Protein AF-A0A8H6C186-F1 (afdb_monomer)

Nearest PDB structures (foldseek):
  1jdh-assembly1_A  TM=2.034E-01  e=1.012E+00  Homo sapiens
  7l5e-assembly1_C  TM=2.587E-01  e=2.713E+00  Saccharomyces cerevisiae
  8h5b-assembly1_A  TM=1.990E-01  e=2.608E+00  Saccharomyces cerevisiae S288C
  4p3g-assembly1_B  TM=2.606E-01  e=5.972E+00  Thermochaetoides thermophila DSM 1495

Radius of gyration: 27.91 Å; Cα contacts (8 Å, |Δi|>4): 406; chains: 1; bounding box: 70×78×87 Å

Foldseek 3Di:
DDDDDDPPPPPPPPDPDDLVVLLVCLLVLLVCCVVVVCLVVSLVSCCVPQQDPVVDDLVSLQVVLVSVLVSLQVCLVSLAPNVLPVLVRLLVQLDDPDPPPDDSCPRRSLVSLLSSLVSSLVRYNLVSNLLSLLVVLLVQDQDPPPVDDSVSSLVSSLSSNVSSLVSNQSSLQADADLASLVSLLSNLVSLLSNLLRCLVVVRDLVSLLSSLVSLLCCLVVPDRHHHDPCLVVDDPVVSVVSVVVNVVSNLLSSLQSLLSSLCSSDVVHAQCLVVQLVQVVLVVDPDPRPDHDDGPLVSLVSSLVSCVVSVNPLLVLVVVLLVVLVVLCPPQDPPPPVDDPVNSVVSSLVSLLVCCVPPAPDHLPPPPDPDRDHHSSSSPSSSSSVCSVVVVPVDDSDDPVSVVSSCSNPPSNVD

Organism: Candida albicans (NCBI:txid5476)

Structure (mmCIF, N/CA/C/O backbone):
data_AF-A0A8H6C186-F1
#
_entry.id   AF-A0A8H6C186-F1
#
loop_
_atom_site.group_PDB
_atom_site.id
_atom_site.type_symbol
_atom_site.label_atom_id
_atom_site.label_alt_id
_atom_site.label_comp_id
_atom_site.label_asym_id
_atom_site.label_entity_id
_atom_site.label_seq_id
_atom_site.pdbx_PDB_ins_code
_atom_site.Cartn_x
_atom_site.Cartn_y
_atom_site.Cartn_z
_atom_site.occupancy
_atom_site.B_iso_or_equiv
_atom_site.auth_seq_id
_atom_site.auth_comp_id
_atom_site.auth_asym_id
_atom_site.auth_atom_id
_atom_site.pdbx_PDB_model_num
ATOM 1 N N . MET A 1 1 ? 6.858 54.029 49.342 1.00 35.03 1 MET A N 1
ATOM 2 C CA . MET A 1 1 ? 7.376 53.460 48.084 1.00 35.03 1 MET A CA 1
ATOM 3 C C . MET A 1 1 ? 7.464 51.967 48.342 1.00 35.03 1 MET A C 1
ATOM 5 O O . MET A 1 1 ? 8.274 51.593 49.176 1.00 35.03 1 MET A O 1
ATOM 9 N N . SER A 1 2 ? 6.395 51.205 48.079 1.00 34.31 2 SER A N 1
ATOM 10 C CA . SER A 1 2 ? 6.113 50.549 46.780 1.00 34.31 2 SER A CA 1
ATOM 11 C C . SER A 1 2 ? 7.320 49.681 46.385 1.00 34.31 2 SER A C 1
ATOM 13 O O . SER A 1 2 ? 8.415 50.213 46.281 1.00 34.31 2 SER A O 1
ATOM 15 N N . GLU A 1 3 ? 7.225 48.365 46.241 1.00 30.44 3 GLU A N 1
ATOM 16 C CA . GLU A 1 3 ? 6.209 47.613 45.503 1.00 30.44 3 GLU A CA 1
ATOM 17 C C . GLU A 1 3 ? 5.976 46.213 46.104 1.00 30.44 3 GLU A C 1
ATOM 19 O O . GLU A 1 3 ? 6.865 45.586 46.674 1.00 30.44 3 GLU A O 1
ATOM 24 N N . THR A 1 4 ? 4.725 45.783 45.985 1.00 37.69 4 THR A N 1
ATOM 25 C CA . THR A 1 4 ? 4.199 44.414 46.038 1.00 37.69 4 THR A CA 1
ATOM 26 C C . THR A 1 4 ? 4.901 43.481 45.057 1.00 37.69 4 THR A C 1
ATOM 28 O O . THR A 1 4 ? 5.047 43.856 43.900 1.00 37.69 4 THR A O 1
ATOM 31 N N . ASP A 1 5 ? 5.151 42.236 45.468 1.00 28.48 5 ASP A N 1
ATOM 32 C CA . ASP A 1 5 ? 5.057 41.095 44.555 1.00 28.48 5 ASP A CA 1
ATOM 33 C C . ASP A 1 5 ? 4.342 39.935 45.258 1.00 28.48 5 ASP A C 1
ATOM 35 O O . ASP A 1 5 ? 4.754 39.443 46.311 1.00 28.48 5 ASP A O 1
ATOM 39 N N . HIS A 1 6 ? 3.198 39.575 44.685 1.00 33.19 6 HIS A N 1
ATOM 40 C CA . HIS A 1 6 ? 2.341 38.470 45.080 1.00 33.19 6 HIS A CA 1
ATOM 41 C C . HIS A 1 6 ? 2.966 37.156 44.598 1.00 33.19 6 HIS A C 1
ATOM 43 O O . HIS A 1 6 ? 2.938 36.868 43.405 1.00 33.19 6 HIS A O 1
ATOM 49 N N . SER A 1 7 ? 3.471 36.320 45.508 1.00 31.86 7 SER A N 1
ATOM 50 C CA . SER A 1 7 ? 3.694 34.900 45.218 1.00 31.86 7 SER A CA 1
ATOM 51 C C . SER A 1 7 ? 2.464 34.099 45.651 1.00 31.86 7 SER A C 1
ATOM 53 O O . SER A 1 7 ? 2.470 33.414 46.672 1.00 31.86 7 SER A O 1
ATOM 55 N N . GLU A 1 8 ? 1.381 34.207 44.887 1.00 32.41 8 GLU A N 1
ATOM 56 C CA . GLU A 1 8 ? 0.332 33.187 44.895 1.00 32.41 8 GLU A CA 1
ATOM 57 C C . GLU A 1 8 ? 0.800 32.033 44.004 1.00 32.41 8 GLU A C 1
ATOM 59 O O . GLU A 1 8 ? 0.437 31.912 42.837 1.00 32.41 8 GLU A O 1
ATOM 64 N N . THR A 1 9 ? 1.666 31.179 44.547 1.00 34.59 9 THR A N 1
ATOM 65 C CA . THR A 1 9 ? 1.821 29.824 44.024 1.00 34.59 9 THR A CA 1
ATOM 66 C C . THR A 1 9 ? 0.537 29.079 44.354 1.00 34.59 9 THR A C 1
ATOM 68 O O . THR A 1 9 ? 0.340 28.655 45.492 1.00 34.59 9 THR A O 1
ATOM 71 N N . SER A 1 10 ? -0.360 28.963 43.374 1.00 32.97 10 SER A N 1
ATOM 72 C CA . SER A 1 10 ? -1.480 28.037 43.458 1.00 32.97 10 SER A CA 1
ATOM 73 C C . SER A 1 10 ? -0.907 26.630 43.614 1.00 32.97 10 SER A C 1
ATOM 75 O O . SER A 1 10 ? -0.393 26.047 42.658 1.00 32.97 10 SER A O 1
ATOM 77 N N . GLU A 1 11 ? -0.972 26.092 44.826 1.00 34.28 11 GLU A N 1
ATOM 78 C CA . GLU A 1 11 ? -0.878 24.661 45.085 1.00 34.28 11 GLU A CA 1
ATOM 79 C C . GLU A 1 11 ? -2.083 23.993 44.411 1.00 34.28 11 GLU A C 1
ATOM 81 O O . GLU A 1 11 ? -3.103 23.707 45.035 1.00 34.28 11 GLU A O 1
ATOM 86 N N . SER A 1 12 ? -2.001 23.782 43.095 1.00 38.88 12 SER A N 1
ATOM 87 C CA . SER A 1 12 ? -2.884 22.842 42.423 1.00 38.88 12 SER A CA 1
ATOM 88 C C . SER A 1 12 ? -2.539 21.469 42.983 1.00 38.88 12 SER A C 1
ATOM 90 O O . SER A 1 12 ? -1.474 20.921 42.697 1.00 38.88 12 SER A O 1
ATOM 92 N N . THR A 1 13 ? -3.414 20.950 43.835 1.00 39.84 13 THR A N 1
ATOM 93 C CA . THR A 1 13 ? -3.377 19.576 44.320 1.00 39.84 13 THR A CA 1
ATOM 94 C C . THR A 1 13 ? -3.328 18.659 43.099 1.00 39.84 13 THR A C 1
ATOM 96 O O . THR A 1 13 ? -4.321 18.514 42.392 1.00 39.84 13 THR A O 1
ATOM 99 N N . ILE A 1 14 ? -2.159 18.092 42.797 1.00 43.78 14 ILE A N 1
ATOM 100 C CA . ILE A 1 14 ? -2.051 17.018 41.811 1.00 43.78 14 ILE A CA 1
ATOM 101 C C . ILE A 1 14 ? -2.730 15.824 42.481 1.00 43.78 14 ILE A C 1
ATOM 103 O O . ILE A 1 14 ? -2.135 15.181 43.347 1.00 43.78 14 ILE A O 1
ATOM 107 N N . GLU A 1 15 ? -4.013 15.599 42.178 1.00 51.03 15 GLU A N 1
ATOM 108 C CA . GLU A 1 15 ? -4.693 14.372 42.591 1.00 51.03 15 GLU A CA 1
ATOM 109 C C . GLU A 1 15 ? -3.831 13.184 42.132 1.00 51.03 15 GLU A C 1
ATOM 111 O O . GLU A 1 15 ? -3.380 13.173 40.980 1.00 51.03 15 GLU A O 1
ATOM 116 N N . PRO A 1 16 ? -3.547 12.202 43.008 1.00 61.59 16 PRO A N 1
ATOM 117 C CA . PRO A 1 16 ? -2.814 11.016 42.600 1.00 61.59 16 PRO A CA 1
ATOM 118 C C . PRO A 1 16 ? -3.570 10.349 41.450 1.00 61.59 16 PRO A C 1
ATOM 120 O O . PRO A 1 16 ? -4.790 10.194 41.508 1.00 61.59 16 PRO A O 1
ATOM 123 N N . PHE A 1 17 ? -2.842 9.983 40.397 1.00 73.94 17 PHE A N 1
ATOM 124 C CA . PHE A 1 17 ? -3.401 9.253 39.269 1.00 73.94 17 PHE A CA 1
ATOM 125 C C . PHE A 1 17 ? -4.041 7.953 39.778 1.00 73.94 17 PHE A C 1
ATOM 127 O O . PHE A 1 17 ? -3.365 7.115 40.371 1.00 73.94 17 PHE A O 1
ATOM 134 N N . GLN A 1 18 ? -5.355 7.825 39.595 1.00 86.44 18 GLN A N 1
ATOM 135 C CA . GLN A 1 18 ? -6.142 6.665 40.009 1.00 86.44 18 GLN A CA 1
ATOM 136 C C . GLN A 1 18 ? -6.699 5.997 38.760 1.00 86.44 18 GLN A C 1
ATOM 138 O O . GLN A 1 18 ? -7.622 6.522 38.133 1.00 86.44 18 GLN A O 1
ATOM 143 N N . PHE A 1 19 ? -6.123 4.854 38.398 1.00 89.94 19 PHE A N 1
ATOM 144 C CA . PHE A 1 19 ? -6.499 4.113 37.200 1.00 89.94 19 PHE A CA 1
ATOM 145 C C . PHE A 1 19 ? -7.985 3.719 37.211 1.00 89.94 19 PHE A C 1
ATOM 147 O O . PHE A 1 19 ? -8.672 3.847 36.201 1.00 89.94 19 PHE A O 1
ATOM 154 N N . GLU A 1 20 ? -8.529 3.352 38.371 1.00 90.75 20 GLU A N 1
ATOM 155 C CA . GLU A 1 20 ? -9.945 3.009 38.525 1.00 90.75 20 GLU A CA 1
ATOM 156 C C . GLU A 1 20 ? -10.866 4.187 38.175 1.00 90.75 20 GLU A C 1
ATOM 158 O O . GLU A 1 20 ? -11.872 4.004 37.493 1.00 90.75 20 GLU A O 1
ATOM 163 N N . LYS A 1 21 ? -10.481 5.414 38.551 1.00 91.25 21 LYS A N 1
ATOM 164 C CA . LYS A 1 21 ? -11.243 6.633 38.239 1.00 91.25 21 LYS A CA 1
ATOM 165 C C . LYS A 1 21 ? -11.255 6.919 36.735 1.00 91.25 21 LYS A C 1
ATOM 167 O O . LYS A 1 21 ? -12.247 7.425 36.221 1.00 91.25 21 LYS A O 1
ATOM 172 N N . VAL A 1 22 ? -10.179 6.580 36.014 1.00 92.88 22 VAL A N 1
ATOM 173 C CA . VAL A 1 22 ? -10.144 6.675 34.542 1.00 92.88 22 VAL A CA 1
ATOM 174 C C . VAL A 1 22 ? -11.210 5.768 33.931 1.00 92.88 22 VAL A C 1
ATOM 176 O O . VAL A 1 22 ? -11.979 6.208 33.081 1.00 92.88 22 VAL A O 1
ATOM 179 N N . MET A 1 23 ? -11.289 4.525 34.402 1.00 93.06 23 MET A N 1
ATOM 180 C CA . MET A 1 23 ? -12.236 3.525 33.902 1.00 93.06 23 MET A CA 1
ATOM 181 C C . MET A 1 23 ? -13.684 3.938 34.183 1.00 93.06 23 MET A C 1
ATOM 183 O O . MET A 1 23 ? -14.500 3.976 33.265 1.00 93.06 23 MET A O 1
ATOM 187 N N . GLU A 1 24 ? -13.979 4.353 35.418 1.00 93.50 24 GLU A N 1
ATOM 188 C CA . GLU A 1 24 ? -15.303 4.860 35.805 1.00 93.50 24 GLU A CA 1
ATOM 189 C C . GLU A 1 24 ? -15.723 6.078 34.968 1.00 93.50 24 GLU A C 1
ATOM 191 O O . GLU A 1 24 ? -16.861 6.153 34.497 1.00 93.50 24 GLU A O 1
ATOM 196 N N . ASN A 1 25 ? -14.802 7.016 34.726 1.00 94.50 25 ASN A N 1
ATOM 197 C CA . ASN A 1 25 ? -15.078 8.197 33.912 1.00 94.50 25 ASN A CA 1
ATOM 198 C C . ASN A 1 25 ? -15.354 7.838 32.446 1.00 94.50 25 ASN A C 1
ATOM 200 O O . ASN A 1 25 ? -16.234 8.440 31.832 1.00 94.50 25 ASN A O 1
ATOM 204 N N . LEU A 1 26 ? -14.632 6.867 31.876 1.00 94.94 26 LEU A N 1
ATOM 205 C CA . LEU A 1 26 ? -14.866 6.401 30.507 1.00 94.94 26 LEU A CA 1
ATOM 206 C C . LEU A 1 26 ? -16.218 5.693 30.363 1.00 94.94 26 LEU A C 1
ATOM 208 O O . LEU A 1 26 ? -16.873 5.850 29.331 1.00 94.94 26 LEU A O 1
ATOM 212 N N . GLU A 1 27 ? -16.655 4.948 31.377 1.00 94.75 27 GLU A N 1
ATOM 213 C CA . GLU A 1 27 ? -17.959 4.284 31.375 1.00 94.75 27 GLU A CA 1
ATOM 214 C C . GLU A 1 27 ? -19.107 5.286 31.559 1.00 94.75 27 GLU A C 1
ATOM 216 O O . GLU A 1 27 ? -20.047 5.305 30.760 1.00 94.75 27 GLU A O 1
ATOM 221 N N . SER A 1 28 ? -19.004 6.180 32.550 1.00 94.00 28 SER A N 1
ATOM 222 C CA . SER A 1 28 ? -19.990 7.247 32.771 1.00 94.00 28 SER A CA 1
ATOM 223 C C . SER A 1 28 ? -20.084 8.167 31.555 1.00 94.00 28 SER A C 1
ATOM 225 O O . SER A 1 28 ? -21.179 8.444 31.071 1.00 94.00 28 SER A O 1
ATOM 227 N N . GLY A 1 29 ? -18.941 8.578 31.000 1.00 93.81 29 GLY A N 1
ATOM 228 C CA . GLY A 1 29 ? -18.887 9.428 29.814 1.00 93.81 29 GLY A CA 1
ATOM 229 C C . GLY A 1 29 ? -19.544 8.783 28.592 1.00 93.81 29 GLY A C 1
ATOM 230 O O . GLY A 1 29 ? -20.227 9.470 27.834 1.00 93.81 29 GLY A O 1
ATOM 231 N N . ALA A 1 30 ? -19.407 7.463 28.417 1.00 93.88 30 ALA A N 1
ATOM 232 C CA . ALA A 1 30 ? -20.072 6.738 27.335 1.00 93.88 30 ALA A CA 1
ATOM 233 C C . ALA A 1 30 ? -21.600 6.757 27.496 1.00 93.88 30 ALA A C 1
ATOM 235 O O . ALA A 1 30 ? -22.332 6.982 26.526 1.00 93.88 30 ALA A O 1
ATOM 236 N N . GLN A 1 31 ? -22.089 6.539 28.721 1.00 94.44 31 GLN A N 1
ATOM 237 C CA . GLN A 1 31 ? -23.519 6.591 29.033 1.00 94.44 31 GLN A CA 1
ATOM 238 C C . GLN A 1 31 ? -24.084 8.001 28.833 1.00 94.44 31 GLN A C 1
ATOM 240 O O . GLN A 1 31 ? -25.132 8.158 28.199 1.00 94.44 31 GLN A O 1
ATOM 245 N N . ASP A 1 32 ? -23.371 9.021 29.306 1.00 93.88 32 ASP A N 1
ATOM 246 C CA . ASP A 1 32 ? -23.758 10.423 29.161 1.00 93.88 32 ASP A CA 1
ATOM 247 C C . ASP A 1 32 ? -23.792 10.843 27.690 1.00 93.88 32 ASP A C 1
ATOM 249 O O . ASP A 1 32 ? -24.748 11.493 27.260 1.00 93.88 32 ASP A O 1
ATOM 253 N N . ALA A 1 33 ? -22.818 10.418 26.881 1.00 94.31 33 ALA A N 1
ATOM 254 C CA . ALA A 1 33 ? -22.790 10.685 25.443 1.00 94.31 33 ALA A CA 1
ATOM 255 C C . ALA A 1 33 ? -23.984 10.058 24.714 1.00 94.31 33 ALA A C 1
ATOM 257 O O . ALA A 1 33 ? -24.593 10.693 23.857 1.00 94.31 33 ALA A O 1
ATOM 258 N N . LEU A 1 34 ? -24.381 8.834 25.077 1.00 93.69 34 LEU A N 1
ATOM 259 C CA . LEU A 1 34 ? -25.559 8.182 24.497 1.00 93.69 34 LEU A CA 1
ATOM 260 C C . LEU A 1 34 ? -26.869 8.889 24.872 1.00 93.69 34 LEU A C 1
ATOM 262 O O . LEU A 1 34 ? -27.767 8.998 24.034 1.00 93.69 34 LEU A O 1
ATOM 266 N N . GLN A 1 35 ? -26.984 9.380 26.109 1.00 94.12 35 GLN A N 1
ATOM 267 C CA . GLN A 1 35 ? -28.177 10.085 26.585 1.00 94.12 35 GLN A CA 1
ATOM 268 C C . GLN A 1 35 ? -28.287 11.499 26.002 1.00 94.12 35 GLN A C 1
ATOM 270 O O . GLN A 1 35 ? -29.354 11.904 25.537 1.00 94.12 35 GLN A O 1
ATOM 275 N N . SER A 1 36 ? -27.182 12.244 26.014 1.00 93.69 36 SER A N 1
ATOM 276 C CA . SER A 1 36 ? -27.113 13.640 25.568 1.00 93.69 36 SER A CA 1
ATOM 277 C C . SER A 1 36 ? -26.934 13.791 24.055 1.00 93.69 36 SER A C 1
ATOM 279 O O . SER A 1 36 ? -27.248 14.849 23.510 1.00 93.69 36 SER A O 1
ATOM 281 N N . LYS A 1 37 ? -26.463 12.735 23.374 1.00 92.81 37 LYS A N 1
ATOM 282 C CA . LYS A 1 37 ? -25.950 12.749 21.992 1.00 92.81 37 LYS A CA 1
ATOM 283 C C . LYS A 1 37 ? -24.744 13.671 21.789 1.00 92.81 37 LYS A C 1
ATOM 285 O O . LYS A 1 37 ? -24.452 14.050 20.656 1.00 92.81 37 LYS A O 1
ATOM 290 N N . ASP A 1 38 ? -24.044 14.026 22.864 1.00 93.06 38 ASP A N 1
ATOM 291 C CA . ASP A 1 38 ? -22.790 14.770 22.803 1.00 93.06 38 ASP A CA 1
ATOM 292 C C . ASP A 1 38 ? -21.601 13.809 22.682 1.00 93.06 38 ASP A C 1
ATOM 294 O O . ASP A 1 38 ? -20.905 13.482 23.644 1.00 93.06 38 ASP A O 1
ATOM 298 N N . PHE A 1 39 ? -21.394 13.317 21.464 1.00 94.56 39 PHE A N 1
ATOM 299 C CA . PHE A 1 39 ? -20.303 12.393 21.157 1.00 94.56 39 PHE A CA 1
ATOM 300 C C . PHE A 1 39 ? -18.929 13.077 21.141 1.00 94.56 39 PHE A C 1
ATOM 302 O O . PHE A 1 39 ? -17.923 12.423 21.397 1.00 94.56 39 PHE A O 1
ATOM 309 N N . LEU A 1 40 ? -18.882 14.392 20.895 1.00 93.12 40 LEU A N 1
ATOM 310 C CA . LEU A 1 40 ? -17.635 15.155 20.819 1.00 93.12 40 LEU A CA 1
ATOM 311 C C . LEU A 1 40 ? -16.967 15.284 22.192 1.00 93.12 40 LEU A C 1
ATOM 313 O O . LEU A 1 40 ? -15.754 15.096 22.312 1.00 93.12 40 LEU A O 1
ATOM 317 N N . SER A 1 41 ? -17.757 15.561 23.231 1.00 93.31 41 SER A N 1
ATOM 318 C CA . SER A 1 41 ? -17.253 15.592 24.607 1.00 93.31 41 SER A CA 1
ATOM 319 C C . SER A 1 41 ? -16.648 14.249 25.018 1.00 93.31 41 SER A C 1
ATOM 321 O O . SER A 1 41 ? -15.613 14.218 25.684 1.00 93.31 41 SER A O 1
ATOM 323 N N . TYR A 1 42 ? -17.229 13.133 24.565 1.00 95.25 42 TYR A N 1
ATOM 324 C CA . TYR A 1 42 ? -16.676 11.809 24.840 1.00 95.25 42 TYR A CA 1
ATOM 325 C C . TYR A 1 42 ? -15.410 11.496 24.035 1.00 95.25 42 TYR A C 1
ATOM 327 O O . TYR A 1 42 ? -14.459 10.970 24.607 1.00 95.25 42 TYR A O 1
ATOM 335 N N . SER A 1 43 ? -15.334 11.880 22.755 1.00 93.56 43 SER A N 1
ATOM 336 C CA . SER A 1 43 ? -14.072 11.815 21.996 1.00 93.56 43 SER A CA 1
ATOM 337 C C . SER A 1 43 ? -12.957 12.609 22.682 1.00 93.56 43 SER A C 1
ATOM 339 O O . SER A 1 43 ? -11.852 12.107 22.844 1.00 93.56 43 SER A O 1
ATOM 341 N N . THR A 1 44 ? -13.273 13.795 23.207 1.00 94.06 44 THR A N 1
ATOM 342 C CA . THR A 1 44 ? -12.296 14.625 23.934 1.00 94.06 44 THR A CA 1
ATOM 343 C C . THR A 1 44 ? -11.840 13.947 25.232 1.00 94.06 44 THR A C 1
ATOM 345 O O . THR A 1 44 ? -10.670 14.015 25.605 1.00 94.06 44 THR A O 1
ATOM 348 N N . LEU A 1 45 ? -12.749 13.259 25.932 1.00 94.50 45 LEU A N 1
ATOM 349 C CA . LEU A 1 45 ? -12.416 12.461 27.115 1.00 94.50 45 LEU A CA 1
ATOM 350 C C . LEU A 1 45 ? -11.465 11.305 26.770 1.00 94.50 45 LEU A C 1
ATOM 352 O O . LEU A 1 45 ? -10.510 11.048 27.505 1.00 94.50 45 LEU A O 1
ATOM 356 N N . LEU A 1 46 ? -11.714 10.628 25.645 1.00 95.00 46 LEU A N 1
ATOM 357 C CA . LEU A 1 46 ? -10.848 9.574 25.122 1.00 95.00 46 LEU A CA 1
ATOM 358 C C . LEU A 1 46 ? -9.463 10.118 24.772 1.00 95.00 46 LEU A C 1
ATOM 360 O O . LEU A 1 46 ? -8.480 9.505 25.173 1.00 95.00 46 LEU A O 1
ATOM 364 N N . ASP A 1 47 ? -9.362 11.280 24.128 1.00 93.94 47 ASP A N 1
ATOM 365 C CA . ASP A 1 47 ? -8.071 11.925 23.857 1.00 93.94 47 ASP A CA 1
ATOM 366 C C . ASP A 1 47 ? -7.289 12.186 25.151 1.00 93.94 47 ASP A C 1
ATOM 368 O O . ASP A 1 47 ? -6.112 11.843 25.257 1.00 93.94 47 ASP A O 1
ATOM 372 N N . ILE A 1 48 ? -7.943 12.744 26.175 1.00 93.19 48 ILE A N 1
ATOM 373 C CA . ILE A 1 48 ? -7.298 13.070 27.458 1.00 93.19 48 ILE A CA 1
ATOM 374 C C . ILE A 1 48 ? -6.690 11.823 28.110 1.00 93.19 48 ILE A C 1
ATOM 376 O O . ILE A 1 48 ? -5.564 11.879 28.621 1.00 93.19 48 ILE A O 1
ATOM 380 N N . TYR A 1 49 ? -7.423 10.708 28.104 1.00 94.12 49 TYR A N 1
ATOM 381 C CA . TYR A 1 49 ? -6.984 9.485 28.769 1.00 94.12 49 TYR A CA 1
ATOM 382 C C . TYR A 1 49 ? -6.098 8.594 27.901 1.00 94.12 49 TYR A C 1
ATOM 384 O O . TYR A 1 49 ? -5.233 7.916 28.451 1.00 94.12 49 TYR A O 1
ATOM 392 N N . LEU A 1 50 ? -6.256 8.599 26.576 1.00 94.56 50 LEU A N 1
ATOM 393 C CA . LEU A 1 50 ? -5.573 7.649 25.696 1.00 94.56 50 LEU A CA 1
ATOM 394 C C . LEU A 1 50 ? -4.334 8.202 25.004 1.00 94.56 50 LEU A C 1
ATOM 396 O O . LEU A 1 50 ? -3.486 7.404 24.623 1.00 94.56 50 LEU A O 1
ATOM 400 N N . ASN A 1 51 ? -4.178 9.519 24.882 1.00 93.00 51 ASN A N 1
ATOM 401 C CA . ASN A 1 51 ? -3.106 10.111 24.074 1.00 93.00 51 ASN A CA 1
ATOM 402 C C . ASN A 1 51 ? -1.673 9.822 24.578 1.00 93.00 51 ASN A C 1
ATOM 404 O O . ASN A 1 51 ? -0.720 9.978 23.824 1.00 93.00 51 ASN A O 1
ATOM 408 N N . ASP A 1 52 ? -1.492 9.394 25.832 1.00 91.56 52 ASP A N 1
ATOM 409 C CA . ASP A 1 52 ? -0.167 9.068 26.375 1.00 91.56 52 ASP A CA 1
ATOM 410 C C . ASP A 1 52 ? -0.135 7.671 27.021 1.00 91.56 52 ASP A C 1
ATOM 412 O O . ASP A 1 52 ? -0.471 7.527 28.203 1.00 91.56 52 ASP A O 1
ATOM 416 N N . PRO A 1 53 ? 0.303 6.638 26.274 1.00 91.62 53 PRO A N 1
ATOM 417 C CA . PRO A 1 53 ? 0.432 5.280 26.793 1.00 91.62 53 PRO A CA 1
ATOM 418 C C . PRO A 1 53 ? 1.472 5.128 27.910 1.00 91.62 53 PRO A C 1
ATOM 420 O O . PRO A 1 53 ? 1.425 4.139 28.637 1.00 91.62 53 PRO A O 1
ATOM 423 N N . THR A 1 54 ? 2.429 6.054 28.055 1.00 89.81 54 THR A N 1
ATOM 424 C CA . THR A 1 54 ? 3.532 5.921 29.029 1.00 89.81 54 THR A CA 1
ATOM 425 C C . THR A 1 54 ? 3.072 6.099 30.477 1.00 89.81 54 THR A C 1
ATOM 427 O O . THR A 1 54 ? 3.765 5.681 31.402 1.00 89.81 54 THR A O 1
ATOM 430 N N . LYS A 1 55 ? 1.867 6.650 30.675 1.00 90.50 55 LYS A N 1
ATOM 431 C CA . LYS A 1 55 ? 1.214 6.804 31.985 1.00 90.50 55 LYS A CA 1
ATOM 432 C C . LYS A 1 55 ? 0.746 5.487 32.604 1.00 90.50 55 LYS A C 1
ATOM 434 O O . LYS A 1 55 ? 0.436 5.470 33.790 1.00 90.50 55 LYS A O 1
ATOM 439 N N . TYR A 1 56 ? 0.669 4.422 31.810 1.00 90.94 56 TYR A N 1
ATOM 440 C CA . TYR A 1 56 ? 0.076 3.148 32.200 1.00 90.94 56 TYR A CA 1
ATOM 441 C C . TYR A 1 56 ? 1.124 2.032 32.181 1.00 90.94 56 TYR A C 1
ATOM 443 O O . TYR A 1 56 ? 1.915 1.913 31.240 1.00 90.94 56 TYR A O 1
ATOM 451 N N . SER A 1 57 ? 1.088 1.163 33.189 1.00 91.12 57 SER A N 1
ATOM 452 C CA . SER A 1 57 ? 1.754 -0.143 33.158 1.00 91.12 57 SER A CA 1
ATOM 453 C C . SER A 1 57 ? 1.153 -1.047 32.077 1.00 91.12 57 SER A C 1
ATOM 455 O O . SER A 1 57 ? 0.059 -0.800 31.567 1.00 91.12 57 SER A O 1
ATOM 457 N N . ASN A 1 58 ? 1.845 -2.125 31.710 1.00 89.25 58 ASN A N 1
ATOM 458 C CA . ASN A 1 58 ? 1.341 -3.053 30.695 1.00 89.25 58 ASN A CA 1
ATOM 459 C C . ASN A 1 58 ? 0.032 -3.732 31.119 1.00 89.25 58 ASN A C 1
ATOM 461 O O . ASN A 1 58 ? -0.860 -3.923 30.291 1.00 89.25 58 ASN A O 1
ATOM 465 N N . GLU A 1 59 ? -0.110 -4.053 32.405 1.00 90.69 59 GLU A N 1
ATOM 466 C CA . GLU A 1 59 ? -1.342 -4.595 32.968 1.00 90.69 59 GLU A CA 1
ATOM 467 C C . GLU A 1 59 ? -2.494 -3.585 32.881 1.00 90.69 59 GLU A C 1
ATOM 469 O O . GLU A 1 59 ? -3.601 -3.950 32.479 1.00 90.69 59 GLU A O 1
ATOM 474 N N . GLU A 1 60 ? -2.239 -2.314 33.203 1.00 93.00 60 GLU A N 1
ATOM 475 C CA . GLU A 1 60 ? -3.229 -1.237 33.083 1.00 93.00 60 GLU A CA 1
ATOM 476 C C . GLU A 1 60 ? -3.612 -0.986 31.620 1.00 93.00 60 GLU A C 1
ATOM 478 O O . GLU A 1 60 ? -4.796 -0.852 31.320 1.00 93.00 60 GLU A O 1
ATOM 483 N N . LYS A 1 61 ? -2.654 -1.011 30.681 1.00 93.25 61 LYS A N 1
ATOM 484 C CA . LYS A 1 61 ? -2.935 -0.911 29.236 1.00 93.25 61 LYS A CA 1
ATOM 485 C C . LYS A 1 61 ? -3.879 -2.019 28.774 1.00 93.25 61 LYS A C 1
ATOM 487 O O . LYS A 1 61 ? -4.852 -1.748 28.073 1.00 93.25 61 LYS A O 1
ATOM 492 N N . GLU A 1 62 ? -3.629 -3.264 29.180 1.00 92.75 62 GLU A N 1
ATOM 493 C CA . GLU A 1 62 ? -4.498 -4.401 28.849 1.00 92.75 62 GLU A CA 1
ATOM 494 C C . GLU A 1 62 ? -5.916 -4.240 29.410 1.00 92.75 62 GLU A C 1
ATOM 496 O O . GLU A 1 62 ? -6.901 -4.507 28.711 1.00 92.75 62 GLU A O 1
ATOM 501 N N . GLN A 1 63 ? -6.038 -3.776 30.656 1.00 94.50 63 GLN A N 1
ATOM 502 C CA . GLN A 1 63 ? -7.336 -3.524 31.284 1.00 94.50 63 GLN A CA 1
ATOM 503 C C . GLN A 1 63 ? -8.082 -2.374 30.599 1.00 94.50 63 GLN A C 1
ATOM 505 O O . GLN A 1 63 ? -9.256 -2.532 30.261 1.00 94.50 63 GLN A O 1
ATOM 510 N N . LEU A 1 64 ? -7.392 -1.265 30.324 1.00 95.75 64 LEU A N 1
ATOM 511 C CA . LEU A 1 64 ? -7.936 -0.078 29.667 1.00 95.75 64 LEU A CA 1
ATOM 512 C C . LEU A 1 64 ? -8.462 -0.409 28.269 1.00 95.75 64 LEU A C 1
ATOM 514 O O . LEU A 1 64 ? -9.629 -0.166 27.960 1.00 95.75 64 LEU A O 1
ATOM 518 N N . LEU A 1 65 ? -7.633 -1.048 27.439 1.00 96.62 65 LEU A N 1
ATOM 519 C CA . LEU A 1 65 ? -8.020 -1.479 26.095 1.00 96.62 65 LEU A CA 1
ATOM 520 C C . LEU A 1 65 ? -9.135 -2.533 26.141 1.00 96.62 65 LEU A C 1
ATOM 522 O O . LEU A 1 65 ? -10.040 -2.527 25.307 1.00 96.62 65 LEU A O 1
ATOM 526 N N . GLY A 1 66 ? -9.103 -3.432 27.128 1.00 96.19 66 GLY A N 1
ATOM 527 C CA . GLY A 1 66 ? -10.173 -4.394 27.368 1.00 96.19 66 GLY A CA 1
ATOM 528 C C . GLY A 1 66 ? -11.516 -3.728 27.669 1.00 96.19 66 GLY A C 1
ATOM 529 O O . GLY A 1 66 ? -12.538 -4.167 27.148 1.00 96.19 66 GLY A O 1
ATOM 530 N N . HIS A 1 67 ? -11.518 -2.662 28.462 1.00 95.69 67 HIS A N 1
ATOM 531 C CA . HIS A 1 67 ? -12.730 -1.945 28.839 1.00 95.69 67 HIS A CA 1
ATOM 532 C C . HIS A 1 67 ? -13.273 -1.075 27.705 1.00 95.69 67 HIS A C 1
ATOM 534 O O . HIS A 1 67 ? -14.468 -1.125 27.425 1.00 95.69 67 HIS A O 1
ATOM 540 N N . ILE A 1 68 ? -12.399 -0.397 26.956 1.00 96.81 68 ILE A N 1
ATOM 541 C CA . ILE A 1 68 ? -12.777 0.303 25.718 1.00 96.81 68 ILE A CA 1
ATOM 542 C C . ILE A 1 68 ? -13.422 -0.666 24.727 1.00 96.81 68 ILE A C 1
ATOM 544 O O . ILE A 1 68 ? -14.469 -0.368 24.151 1.00 96.81 68 ILE A O 1
ATOM 548 N N . LEU A 1 69 ? -12.836 -1.854 24.546 1.00 97.25 69 LEU A N 1
ATOM 549 C CA . LEU A 1 69 ? -13.412 -2.882 23.684 1.00 97.25 69 LEU A CA 1
ATOM 550 C C . LEU A 1 69 ? -14.829 -3.265 24.127 1.00 97.25 69 LEU A C 1
ATOM 552 O O . LEU A 1 69 ? -15.704 -3.392 23.269 1.00 97.25 69 LEU A O 1
ATOM 556 N N . THR A 1 70 ? -15.066 -3.433 25.429 1.00 97.25 70 THR A N 1
ATOM 557 C CA . THR A 1 70 ? -16.399 -3.729 25.977 1.00 97.25 70 THR A CA 1
ATOM 558 C C . THR A 1 70 ? -17.379 -2.594 25.686 1.00 97.25 70 THR A C 1
ATOM 560 O O . THR A 1 70 ? -18.405 -2.845 25.052 1.00 97.25 70 THR A O 1
ATOM 563 N N . ILE A 1 71 ? -17.027 -1.348 26.032 1.00 96.31 71 ILE A N 1
ATOM 564 C CA . ILE A 1 71 ? -17.865 -0.159 25.800 1.00 96.31 71 ILE A CA 1
ATOM 565 C C . ILE A 1 71 ? -18.290 -0.075 24.329 1.00 96.31 71 ILE A C 1
ATOM 567 O O . ILE A 1 71 ? -19.474 0.085 24.027 1.00 96.31 71 ILE A O 1
ATOM 571 N N . LEU A 1 72 ? -17.339 -0.225 23.403 1.00 96.44 72 LEU A N 1
ATOM 572 C CA . LEU A 1 72 ? -17.612 -0.153 21.967 1.00 96.44 72 LEU A CA 1
ATOM 573 C C . LEU A 1 72 ? -18.409 -1.364 21.462 1.00 96.44 72 LEU A C 1
ATOM 575 O O . LEU A 1 72 ? -19.215 -1.248 20.544 1.00 96.44 72 LEU A O 1
ATOM 579 N N . SER A 1 73 ? -18.186 -2.558 22.007 1.00 95.50 73 SER A N 1
ATOM 580 C CA . SER A 1 73 ? -18.895 -3.759 21.540 1.00 95.50 73 SER A CA 1
ATOM 581 C C . SER A 1 73 ? -20.371 -3.742 21.942 1.00 95.50 73 SER A C 1
ATOM 583 O O . SER A 1 73 ? -21.224 -4.221 21.192 1.00 95.50 73 SER A O 1
ATOM 585 N N . GLU A 1 74 ? -20.679 -3.171 23.106 1.00 96.12 74 GLU A N 1
ATOM 586 C CA . GLU A 1 74 ? -22.043 -3.062 23.627 1.00 96.12 74 GLU A CA 1
ATOM 587 C C . GLU A 1 74 ? -22.817 -1.894 22.996 1.00 96.12 74 GLU A C 1
ATOM 589 O O . GLU A 1 74 ? -24.027 -1.995 22.781 1.00 96.12 74 GLU A O 1
ATOM 594 N N . ASN A 1 75 ? -22.126 -0.815 22.611 1.00 95.25 75 ASN A N 1
ATOM 595 C CA . ASN A 1 75 ? -22.751 0.435 22.177 1.00 95.25 75 ASN A CA 1
ATOM 596 C C . ASN A 1 75 ? -22.457 0.771 20.709 1.00 95.25 75 ASN A C 1
ATOM 598 O O . ASN A 1 75 ? -21.699 1.686 20.395 1.00 95.25 75 ASN A O 1
ATOM 602 N N . LYS A 1 76 ? -23.140 0.090 19.779 1.00 95.56 76 LYS A N 1
ATOM 603 C CA . LYS A 1 76 ? -22.938 0.281 18.325 1.00 95.56 76 LYS A CA 1
ATOM 604 C C . LYS A 1 76 ? -23.119 1.722 17.848 1.00 95.56 76 LYS A C 1
ATOM 606 O O . LYS A 1 76 ? -22.391 2.161 16.967 1.00 95.56 76 LYS A O 1
ATOM 611 N N . GLN A 1 77 ? -24.094 2.445 18.404 1.00 95.44 77 GLN A N 1
ATOM 612 C CA . GLN A 1 77 ? -24.321 3.847 18.044 1.00 95.44 77 GLN A CA 1
ATOM 613 C C . GLN A 1 77 ? -23.128 4.714 18.449 1.00 95.44 77 GLN A C 1
ATOM 615 O O . GLN A 1 77 ? -22.660 5.510 17.646 1.00 95.44 77 GLN A O 1
ATOM 620 N N . LEU A 1 78 ? -22.611 4.515 19.664 1.00 95.56 78 LEU A N 1
ATOM 621 C CA . LEU A 1 78 ? -21.418 5.208 20.136 1.00 95.56 78 LEU A CA 1
ATOM 622 C C . LEU A 1 78 ? -20.237 4.913 19.203 1.00 95.56 78 LEU A C 1
ATOM 624 O O . LEU A 1 78 ? -19.613 5.837 18.696 1.00 95.56 78 LEU A O 1
ATOM 628 N N . THR A 1 79 ? -19.994 3.635 18.894 1.00 96.94 79 THR A N 1
ATOM 629 C CA . THR A 1 79 ? -18.929 3.204 17.973 1.00 96.94 79 THR A CA 1
ATOM 630 C C . THR A 1 79 ? -19.043 3.818 16.583 1.00 96.94 79 THR A C 1
ATOM 632 O O . THR A 1 79 ? -18.025 4.171 15.993 1.00 96.94 79 THR A O 1
ATOM 635 N N . TYR A 1 80 ? -20.256 3.955 16.052 1.00 97.31 80 TYR A N 1
ATOM 636 C CA . TYR A 1 80 ? -20.473 4.583 14.754 1.00 97.31 80 TYR A CA 1
ATOM 637 C C . TYR A 1 80 ? -20.043 6.058 14.750 1.00 97.31 80 TYR A C 1
ATOM 639 O O . TYR A 1 80 ? -19.383 6.494 13.808 1.00 97.31 80 TYR A O 1
ATOM 647 N N . GLU A 1 81 ? -20.383 6.799 15.807 1.00 96.12 81 GLU A N 1
ATOM 648 C CA . GLU A 1 81 ? -20.189 8.253 15.886 1.00 96.12 81 GLU A CA 1
ATOM 649 C C . GLU A 1 81 ? -18.750 8.656 16.241 1.00 96.12 81 GLU A C 1
ATOM 651 O O . GLU A 1 81 ? -18.223 9.588 15.637 1.00 96.12 81 GLU A O 1
ATOM 656 N N . ILE A 1 82 ? -18.090 7.944 17.166 1.00 95.19 82 ILE A N 1
ATOM 657 C CA . ILE A 1 82 ? -16.737 8.307 17.649 1.00 95.19 82 ILE A CA 1
ATOM 658 C C . ILE A 1 82 ? -15.623 7.416 17.095 1.00 95.19 82 ILE A C 1
ATOM 660 O O . ILE A 1 82 ? -14.443 7.742 17.192 1.00 95.19 82 ILE A O 1
ATOM 664 N N . GLY A 1 83 ? -15.970 6.239 16.568 1.00 94.31 83 GLY A N 1
ATOM 665 C CA . GLY A 1 83 ? -14.999 5.168 16.352 1.00 94.31 83 GLY A CA 1
ATOM 666 C C . GLY A 1 83 ? -13.929 5.475 15.306 1.00 94.31 83 GLY A C 1
ATOM 667 O O . GLY A 1 83 ? -12.906 4.801 15.282 1.00 94.31 83 GLY A O 1
ATOM 668 N N . TRP A 1 84 ? -14.151 6.473 14.451 1.00 95.00 84 TRP A N 1
ATOM 669 C CA . TRP A 1 84 ? -13.207 6.878 13.411 1.00 95.00 84 TRP A CA 1
ATOM 670 C C . TRP A 1 84 ? -11.963 7.595 13.942 1.00 95.00 84 TRP A C 1
ATOM 672 O O . TRP A 1 84 ? -10.949 7.591 13.251 1.00 95.00 84 TRP A O 1
ATOM 682 N N . ASP A 1 85 ? -12.013 8.153 15.151 1.00 92.25 85 ASP A N 1
ATOM 683 C CA . ASP A 1 85 ? -10.894 8.894 15.755 1.00 92.25 85 ASP A CA 1
ATOM 684 C C . ASP A 1 85 ? -9.948 7.976 16.552 1.00 92.25 85 ASP A C 1
ATOM 686 O O . ASP A 1 85 ? -8.733 8.160 16.622 1.00 92.25 85 ASP A O 1
ATOM 690 N N . LEU A 1 86 ? -10.504 6.884 17.079 1.00 95.88 86 LEU A N 1
ATOM 691 C CA . LEU A 1 86 ? -9.801 5.923 17.925 1.00 95.88 86 LEU A CA 1
ATOM 692 C C . LEU A 1 86 ? -8.542 5.285 17.315 1.00 95.88 86 LEU A C 1
ATOM 694 O O . LEU A 1 86 ? -7.601 5.058 18.078 1.00 95.88 86 LEU A O 1
ATOM 698 N N . PRO A 1 87 ? -8.451 4.960 16.007 1.00 96.56 87 PRO A N 1
ATOM 699 C CA . PRO A 1 87 ? -7.255 4.323 15.467 1.00 96.56 87 PRO A CA 1
ATOM 700 C C . PRO A 1 87 ? -5.973 5.106 15.747 1.00 96.56 87 PRO A C 1
ATOM 702 O O . PRO A 1 87 ? -4.966 4.489 16.082 1.00 96.56 87 PRO A O 1
ATOM 705 N N . GLN A 1 88 ? -6.014 6.440 15.673 1.00 94.88 88 GLN A N 1
ATOM 706 C CA . GLN A 1 88 ? -4.848 7.290 15.914 1.00 94.88 88 GLN A CA 1
ATOM 707 C C . GLN A 1 88 ? -4.382 7.243 17.375 1.00 94.88 88 GLN A C 1
ATOM 709 O O . GLN A 1 88 ? -3.181 7.242 17.630 1.00 94.88 88 GLN A O 1
ATOM 714 N N . LEU A 1 89 ? -5.311 7.148 18.328 1.00 95.44 89 LEU A N 1
ATOM 715 C CA . LEU A 1 89 ? -4.990 7.038 19.754 1.00 95.44 89 LEU A CA 1
ATOM 716 C C . LEU A 1 89 ? -4.470 5.641 20.108 1.00 95.44 89 LEU A C 1
ATOM 718 O O . LEU A 1 89 ? -3.481 5.477 20.819 1.00 95.44 89 LEU A O 1
ATOM 722 N N . LEU A 1 90 ? -5.138 4.609 19.595 1.00 96.06 90 LEU A N 1
ATOM 723 C CA . LEU A 1 90 ? -4.892 3.224 19.990 1.00 96.06 90 LEU A CA 1
ATOM 724 C C . LEU A 1 90 ? -3.628 2.639 19.357 1.00 96.06 90 LEU A C 1
ATOM 726 O O . LEU A 1 90 ? -3.008 1.756 19.944 1.00 96.06 90 LEU A O 1
ATOM 730 N N . ILE A 1 91 ? -3.211 3.129 18.186 1.00 95.12 91 ILE A N 1
ATOM 731 C CA . ILE A 1 91 ? -1.995 2.653 17.512 1.00 95.12 91 ILE A CA 1
ATOM 732 C C . ILE A 1 91 ? -0.723 2.921 18.335 1.00 95.12 91 ILE A C 1
ATOM 734 O O . ILE A 1 91 ? 0.264 2.203 18.185 1.00 95.12 91 ILE A O 1
ATOM 738 N N . LEU A 1 92 ? -0.757 3.913 19.234 1.00 93.56 92 LEU A N 1
ATOM 739 C CA . LEU A 1 92 ? 0.341 4.246 20.147 1.00 93.56 92 LEU A CA 1
ATOM 740 C C . LEU A 1 92 ? 0.573 3.144 21.193 1.00 93.56 92 LEU A C 1
ATOM 742 O O . LEU A 1 92 ? 1.694 2.953 21.650 1.00 93.56 92 LEU A O 1
ATOM 746 N N . TYR A 1 93 ? -0.464 2.370 21.526 1.00 94.62 93 TYR A N 1
ATOM 747 C CA . TYR A 1 93 ? -0.385 1.254 22.475 1.00 94.62 93 TYR A CA 1
ATOM 748 C C . TYR A 1 93 ? 0.202 -0.024 21.859 1.00 94.62 93 TYR A C 1
ATOM 750 O O . TYR A 1 93 ? 0.336 -1.024 22.558 1.00 94.62 93 TYR A O 1
ATOM 758 N N . VAL A 1 94 ? 0.536 -0.017 20.561 1.00 93.38 94 VAL A N 1
ATOM 759 C CA . VAL A 1 94 ? 1.293 -1.114 19.938 1.00 93.38 94 VAL A CA 1
ATOM 760 C C . VAL A 1 94 ? 2.730 -1.142 20.458 1.00 93.38 94 VAL A C 1
ATOM 762 O O . VAL A 1 94 ? 3.293 -2.223 20.617 1.00 93.38 94 VAL A O 1
ATOM 765 N N . ASP A 1 95 ? 3.315 0.026 20.736 1.00 90.00 95 ASP A N 1
ATOM 766 C CA . ASP A 1 95 ? 4.668 0.101 21.280 1.00 90.00 95 ASP A CA 1
ATOM 767 C C . ASP A 1 95 ? 4.669 -0.365 22.743 1.00 90.00 95 ASP A C 1
ATOM 769 O O . ASP A 1 95 ? 3.903 0.110 23.589 1.00 90.00 95 ASP A O 1
ATOM 773 N N . SER A 1 96 ? 5.547 -1.317 23.043 1.00 88.19 96 SER A N 1
ATOM 774 C CA . SER A 1 96 ? 5.701 -1.909 24.373 1.00 88.19 96 SER A CA 1
ATOM 775 C C . SER A 1 96 ? 7.146 -2.353 24.603 1.00 88.19 96 SER A C 1
ATOM 777 O O . SER A 1 96 ? 7.989 -2.283 23.712 1.00 88.19 96 SER A O 1
ATOM 779 N N . ASP A 1 97 ? 7.429 -2.850 25.801 1.00 85.81 97 ASP A N 1
ATOM 780 C CA . ASP A 1 97 ? 8.677 -3.529 26.170 1.00 85.81 97 ASP A CA 1
ATOM 781 C C . ASP A 1 97 ? 8.732 -4.991 25.674 1.00 85.81 97 ASP A C 1
ATOM 783 O O . ASP A 1 97 ? 9.558 -5.784 26.124 1.00 85.81 97 ASP A O 1
ATOM 787 N N . TYR A 1 98 ? 7.847 -5.378 24.749 1.00 88.81 98 TYR A N 1
ATOM 788 C CA . TYR A 1 98 ? 7.787 -6.740 24.240 1.00 88.81 98 TYR A CA 1
ATOM 789 C C . TYR A 1 98 ? 9.040 -7.117 23.435 1.00 88.81 98 TYR A C 1
ATOM 791 O O . TYR A 1 98 ? 9.398 -6.488 22.442 1.00 88.81 98 TYR A O 1
ATOM 799 N N . GLU A 1 99 ? 9.672 -8.221 23.832 1.00 87.31 99 GLU A N 1
ATOM 800 C CA . GLU A 1 99 ? 10.960 -8.670 23.290 1.00 87.31 99 GLU A CA 1
ATOM 801 C C . GLU A 1 99 ? 10.858 -9.511 22.003 1.00 87.31 99 GLU A C 1
ATOM 803 O O . GLU A 1 99 ? 11.880 -9.906 21.454 1.00 87.31 99 GLU A O 1
ATOM 808 N N . PHE A 1 100 ? 9.653 -9.831 21.516 1.00 88.19 100 PHE A N 1
ATOM 809 C CA . PHE A 1 100 ? 9.442 -10.666 20.316 1.00 88.19 100 PHE A CA 1
ATOM 810 C C . PHE A 1 100 ? 10.036 -12.088 20.368 1.00 88.19 100 PHE A C 1
ATOM 812 O O . PHE A 1 100 ? 10.170 -12.751 19.342 1.00 88.19 100 PHE A O 1
ATOM 819 N N . ASN A 1 101 ? 10.297 -12.614 21.568 1.00 86.75 101 ASN A N 1
ATOM 820 C CA . ASN A 1 101 ? 10.754 -13.996 21.773 1.00 86.75 101 ASN A CA 1
ATOM 821 C C . ASN A 1 101 ? 9.627 -15.048 21.669 1.00 86.75 101 ASN A C 1
ATOM 823 O O . ASN A 1 101 ? 9.888 -16.249 21.760 1.00 86.75 101 ASN A O 1
ATOM 827 N N . GLY A 1 102 ? 8.376 -14.612 21.497 1.00 86.12 102 GLY A N 1
ATOM 828 C CA . GLY A 1 102 ? 7.189 -15.461 21.405 1.00 86.12 102 GLY A CA 1
ATOM 829 C C . GLY A 1 102 ? 6.172 -14.969 20.364 1.00 86.12 102 GLY A C 1
ATOM 830 O O . GLY A 1 102 ? 6.447 -14.039 19.598 1.00 86.12 102 GLY A O 1
ATOM 831 N N . PRO A 1 103 ? 4.978 -15.582 20.310 1.00 87.06 103 PRO A N 1
ATOM 832 C CA . PRO A 1 103 ? 3.884 -15.147 19.445 1.00 87.06 103 PRO A CA 1
ATOM 833 C C . PRO A 1 103 ? 3.515 -13.668 19.634 1.00 87.06 103 PRO A C 1
ATOM 835 O O . PRO A 1 103 ? 3.425 -13.187 20.753 1.00 87.06 103 PRO A O 1
ATOM 838 N N . ILE A 1 104 ? 3.170 -12.961 18.551 1.00 85.88 104 ILE A N 1
ATOM 839 C CA . ILE A 1 104 ? 2.711 -11.551 18.601 1.00 85.88 104 ILE A CA 1
ATOM 840 C C . ILE A 1 104 ? 1.500 -11.365 19.530 1.00 85.88 104 ILE A C 1
ATOM 842 O O . ILE A 1 104 ? 1.297 -10.294 20.089 1.00 85.88 104 ILE A O 1
ATOM 846 N N . ARG A 1 105 ? 0.695 -12.416 19.722 1.00 84.06 105 ARG A N 1
ATOM 847 C CA . ARG A 1 105 ? -0.460 -12.396 20.626 1.00 84.06 105 ARG A CA 1
ATOM 848 C C . ARG A 1 105 ? -0.080 -12.134 22.087 1.00 84.06 105 ARG A C 1
ATOM 850 O O . ARG A 1 105 ? -0.933 -11.665 22.832 1.00 84.06 105 ARG A O 1
ATOM 857 N N . ASP A 1 106 ? 1.158 -12.431 22.462 1.00 86.25 106 ASP A N 1
ATOM 858 C CA . ASP A 1 106 ? 1.668 -12.225 23.816 1.00 86.25 106 ASP A CA 1
ATOM 859 C C . ASP A 1 106 ? 2.221 -10.800 24.003 1.00 86.25 106 ASP A C 1
ATOM 861 O O . ASP A 1 106 ? 2.588 -10.425 25.114 1.00 86.25 106 ASP A O 1
ATOM 865 N N . SER A 1 107 ? 2.264 -9.991 22.934 1.00 89.19 107 SER A N 1
ATOM 866 C CA . SER A 1 107 ? 2.603 -8.571 23.018 1.00 89.19 107 SER A CA 1
ATOM 867 C C . SER A 1 107 ? 1.479 -7.803 23.730 1.00 89.19 107 SER A C 1
ATOM 869 O O . SER A 1 107 ? 0.321 -7.901 23.296 1.00 89.19 107 SER A O 1
ATOM 871 N N . PRO A 1 108 ? 1.791 -7.040 24.796 1.00 88.06 108 PRO A N 1
ATOM 872 C CA . PRO A 1 108 ? 0.798 -6.278 25.546 1.00 88.06 108 PRO A CA 1
ATOM 873 C C . PRO A 1 108 ? -0.000 -5.325 24.652 1.00 88.06 108 PRO A C 1
ATOM 875 O O . PRO A 1 108 ? 0.552 -4.628 23.807 1.00 88.06 108 PRO A O 1
ATOM 878 N N . GLY A 1 109 ? -1.318 -5.299 24.824 1.00 88.06 109 GLY A N 1
ATOM 879 C CA . GLY A 1 109 ? -2.250 -4.411 24.133 1.00 88.06 109 GLY A CA 1
ATOM 880 C C . GLY A 1 109 ? -2.566 -4.809 22.690 1.00 88.06 109 GLY A C 1
ATOM 881 O O . GLY A 1 109 ? -3.706 -4.640 22.250 1.00 88.06 109 GLY A O 1
ATOM 882 N N . VAL A 1 110 ? -1.622 -5.406 21.954 1.00 92.50 110 VAL A N 1
ATOM 883 C CA . VAL A 1 110 ? -1.754 -5.690 20.511 1.00 92.50 110 VAL A CA 1
ATOM 884 C C . VAL A 1 110 ? -2.994 -6.526 20.190 1.00 92.50 110 VAL A C 1
ATOM 886 O O . VAL A 1 110 ? -3.754 -6.188 19.280 1.00 92.50 110 VAL A O 1
ATOM 889 N N . TYR A 1 111 ? -3.263 -7.592 20.951 1.00 92.75 111 TYR A N 1
ATOM 890 C CA . TYR A 1 111 ? -4.459 -8.413 20.727 1.00 92.75 111 TYR A CA 1
ATOM 891 C C . TYR A 1 111 ? -5.760 -7.619 20.934 1.00 92.75 111 TYR A C 1
ATOM 893 O O . TYR A 1 111 ? -6.715 -7.787 20.169 1.00 92.75 111 TYR A O 1
ATOM 901 N N . LYS A 1 112 ? -5.810 -6.741 21.943 1.00 95.12 112 LYS A N 1
ATOM 902 C CA . LYS A 1 112 ? -6.980 -5.895 22.218 1.00 95.12 112 LYS A CA 1
ATOM 903 C C . LYS A 1 112 ? -7.175 -4.846 21.136 1.00 95.12 112 LYS A C 1
ATOM 905 O O . LYS A 1 112 ? -8.299 -4.690 20.675 1.00 95.12 112 LYS A O 1
ATOM 910 N N . ILE A 1 113 ? -6.100 -4.207 20.677 1.00 96.44 113 ILE A N 1
ATOM 911 C CA . ILE A 1 113 ? -6.135 -3.238 19.572 1.00 96.44 113 ILE A CA 1
ATOM 912 C C . ILE A 1 113 ? -6.710 -3.895 18.319 1.00 96.44 113 ILE A C 1
ATOM 914 O O . ILE A 1 113 ? -7.647 -3.362 17.732 1.00 96.44 113 ILE A O 1
ATOM 918 N N . LEU A 1 114 ? -6.234 -5.092 17.958 1.00 95.31 114 LEU A N 1
ATOM 919 C CA . LEU A 1 114 ? -6.770 -5.843 16.819 1.00 95.31 114 LEU A CA 1
ATOM 920 C C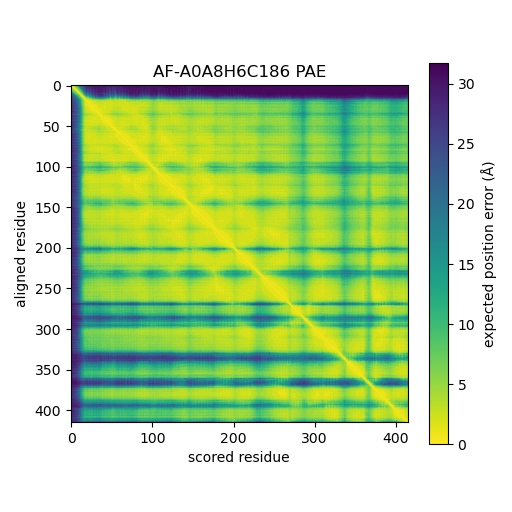 . LEU A 1 114 ? -8.272 -6.123 16.965 1.00 95.31 114 LEU A C 1
ATOM 922 O O . LEU A 1 114 ? -9.018 -5.992 15.997 1.00 95.31 114 LEU A O 1
ATOM 926 N N . LYS A 1 115 ? -8.736 -6.470 18.171 1.00 96.50 115 LYS A N 1
ATOM 927 C CA . LYS A 1 115 ? -10.165 -6.687 18.445 1.00 96.50 115 LYS A CA 1
ATOM 928 C C . LYS A 1 115 ? -10.992 -5.409 18.426 1.00 96.50 115 LYS A C 1
ATOM 930 O O . LYS A 1 115 ? -12.122 -5.438 17.943 1.00 96.50 115 LYS A O 1
ATOM 935 N N . ILE A 1 116 ? -10.442 -4.293 18.897 1.00 97.56 116 ILE A N 1
ATOM 936 C CA . ILE A 1 116 ? -11.096 -2.991 18.775 1.00 97.56 116 ILE A CA 1
ATOM 937 C C . ILE A 1 116 ? -11.213 -2.629 17.296 1.00 97.56 116 ILE A C 1
ATOM 939 O O . ILE A 1 116 ? -12.309 -2.327 16.844 1.00 97.56 116 ILE A O 1
ATOM 943 N N . PHE A 1 117 ? -10.135 -2.745 16.519 1.00 97.62 117 PHE A N 1
ATOM 944 C CA . PHE A 1 117 ? -10.130 -2.427 15.089 1.00 97.62 117 PHE A CA 1
ATOM 945 C C . PHE A 1 117 ? -11.095 -3.325 14.305 1.00 97.62 117 PHE A C 1
ATOM 947 O O . PHE A 1 117 ? -11.803 -2.833 13.431 1.00 97.62 117 PHE A O 1
ATOM 954 N N . GLU A 1 118 ? -11.201 -4.610 14.655 1.00 96.94 118 GLU A N 1
ATOM 955 C CA . GLU A 1 118 ? -12.225 -5.513 14.113 1.00 96.94 118 GLU A CA 1
ATOM 956 C C . GLU A 1 118 ? -13.644 -4.994 14.406 1.00 96.94 118 GLU A C 1
ATOM 958 O O . GLU A 1 118 ? -14.478 -4.932 13.502 1.00 96.94 118 GLU A O 1
ATOM 963 N N . ASN A 1 119 ? -13.921 -4.560 15.640 1.00 97.56 119 ASN A N 1
ATOM 964 C CA . ASN A 1 119 ? -15.215 -3.984 16.004 1.00 97.56 119 ASN A CA 1
ATOM 965 C C . ASN A 1 119 ? -15.497 -2.661 15.262 1.00 97.56 119 ASN A C 1
ATOM 967 O O . ASN A 1 119 ? -16.596 -2.474 14.734 1.00 97.56 119 ASN A O 1
ATOM 971 N N . LEU A 1 120 ? -14.500 -1.775 15.154 1.00 97.88 120 LEU A N 1
ATOM 972 C CA . LEU A 1 120 ? -14.584 -0.525 14.391 1.00 97.88 120 LEU A CA 1
ATOM 973 C C . LEU A 1 120 ? -14.879 -0.798 12.915 1.00 97.88 120 LEU A C 1
ATOM 975 O O . LEU A 1 120 ? -15.770 -0.183 12.338 1.00 97.88 120 LEU A O 1
ATOM 979 N N . ALA A 1 121 ? -14.204 -1.779 12.320 1.00 96.75 121 ALA A N 1
ATOM 980 C CA . ALA A 1 121 ? -14.435 -2.183 10.942 1.00 96.75 121 ALA A CA 1
ATOM 981 C C . ALA A 1 121 ? -15.843 -2.756 10.711 1.00 96.75 121 ALA A C 1
ATOM 983 O O . ALA A 1 121 ? -16.290 -2.811 9.566 1.00 96.75 121 ALA A O 1
ATOM 984 N N . ILE A 1 122 ? -16.534 -3.240 11.752 1.00 96.25 122 ILE A N 1
ATOM 985 C CA . ILE A 1 122 ? -17.891 -3.803 11.667 1.00 96.25 122 ILE A CA 1
ATOM 986 C C . ILE A 1 122 ? -18.967 -2.746 11.914 1.00 96.25 122 ILE A C 1
ATOM 988 O O . ILE A 1 122 ? -19.932 -2.696 11.151 1.00 96.25 122 ILE A O 1
ATOM 992 N N . ASN A 1 123 ? -18.822 -1.958 12.980 1.00 97.00 123 ASN A N 1
ATOM 993 C CA . ASN A 1 123 ? -19.875 -1.085 13.504 1.00 97.00 123 ASN A CA 1
ATOM 994 C C . ASN A 1 123 ? -19.567 0.415 13.353 1.00 97.00 123 ASN A C 1
ATOM 996 O O . ASN A 1 123 ? -20.456 1.235 13.568 1.00 97.00 123 ASN A O 1
ATOM 1000 N N . GLY A 1 124 ? -18.334 0.783 13.002 1.00 96.81 124 GLY A N 1
ATOM 1001 C CA . GLY A 1 124 ? -17.914 2.169 12.826 1.00 96.81 124 GLY A CA 1
ATOM 1002 C C . GLY A 1 124 ? -18.452 2.810 11.545 1.00 96.81 124 GLY A C 1
ATOM 1003 O O . GLY A 1 124 ? -18.930 2.144 10.621 1.00 96.81 124 GLY A O 1
ATOM 1004 N N . ASN A 1 125 ? -18.328 4.134 11.455 1.00 96.88 125 ASN A N 1
ATOM 1005 C CA . ASN A 1 125 ? -18.558 4.847 10.205 1.00 96.88 125 ASN A CA 1
ATOM 1006 C C . ASN A 1 125 ? -17.416 4.560 9.215 1.00 96.88 125 ASN A C 1
ATOM 1008 O O . ASN A 1 125 ? -16.383 5.226 9.226 1.00 96.88 125 ASN A O 1
ATOM 1012 N N . HIS A 1 126 ? -17.619 3.572 8.337 1.00 96.69 126 HIS A N 1
ATOM 1013 C CA . HIS A 1 126 ? -16.610 3.086 7.387 1.00 96.69 126 HIS A CA 1
ATOM 1014 C C . HIS A 1 126 ? -15.966 4.184 6.534 1.00 96.69 126 HIS A C 1
ATOM 1016 O O . HIS A 1 126 ? -14.804 4.055 6.165 1.00 96.69 126 HIS A O 1
ATOM 1022 N N . LYS A 1 127 ? -16.702 5.252 6.197 1.00 96.25 127 LYS A N 1
ATOM 1023 C CA . LYS A 1 127 ? -16.165 6.330 5.364 1.00 96.25 127 LYS A CA 1
ATOM 1024 C C . LYS A 1 127 ? -15.154 7.168 6.143 1.00 96.25 127 LYS A C 1
ATOM 1026 O O . LYS A 1 127 ? -14.032 7.318 5.678 1.00 96.25 127 LYS A O 1
ATOM 1031 N N . GLU A 1 128 ? -15.531 7.673 7.313 1.00 96.56 128 GLU A N 1
ATOM 1032 C CA . GLU A 1 128 ? -14.631 8.485 8.148 1.00 96.56 128 GLU A CA 1
ATOM 1033 C C . GLU A 1 128 ? -13.454 7.647 8.664 1.00 96.56 128 GLU A C 1
ATOM 1035 O O . GLU A 1 128 ? -12.303 8.072 8.594 1.00 96.56 128 GLU A O 1
ATOM 1040 N N . LEU A 1 129 ? -13.724 6.400 9.061 1.00 97.25 129 LEU A N 1
ATOM 1041 C CA . LEU A 1 129 ? -12.713 5.445 9.511 1.00 97.25 129 LEU A CA 1
ATOM 1042 C C . LEU A 1 129 ? -11.688 5.137 8.408 1.00 97.25 129 LEU A C 1
ATOM 1044 O O . LEU A 1 129 ? -10.490 5.081 8.679 1.00 97.25 129 LEU A O 1
ATOM 1048 N N . PHE A 1 130 ? -12.131 5.000 7.154 1.00 97.62 130 PHE A N 1
ATOM 1049 C CA . PHE A 1 130 ? -11.239 4.865 6.002 1.00 97.62 130 PHE A CA 1
ATOM 1050 C C . PHE A 1 130 ? -10.359 6.105 5.810 1.00 97.62 130 PHE A C 1
ATOM 1052 O O . PHE A 1 130 ? -9.147 5.965 5.660 1.00 97.62 130 PHE A O 1
ATOM 1059 N N . LEU A 1 131 ? -10.950 7.308 5.826 1.00 96.50 131 LEU A N 1
ATOM 1060 C CA . LEU A 1 131 ? -10.212 8.560 5.616 1.00 96.50 131 LEU A CA 1
ATOM 1061 C C . LEU A 1 131 ? -9.121 8.721 6.678 1.00 96.50 131 LEU A C 1
ATOM 1063 O O . LEU A 1 131 ? -7.958 8.935 6.336 1.00 96.50 131 LEU A O 1
ATOM 1067 N N . LYS A 1 132 ? -9.477 8.498 7.945 1.00 96.06 132 LYS A N 1
ATOM 1068 C CA . LYS A 1 132 ? -8.540 8.547 9.067 1.00 96.06 132 LYS A CA 1
ATOM 1069 C C . LYS A 1 132 ? -7.483 7.464 9.031 1.00 96.06 132 LYS A C 1
ATOM 1071 O O . LYS A 1 132 ? -6.332 7.731 9.351 1.00 96.06 132 LYS A O 1
ATOM 1076 N N . SER A 1 133 ? -7.822 6.266 8.569 1.00 97.00 133 SER A N 1
ATOM 1077 C CA . SER A 1 133 ? -6.822 5.214 8.388 1.00 97.00 133 SER A CA 1
ATOM 1078 C C . SER A 1 133 ? -5.841 5.551 7.257 1.00 97.00 133 SER A C 1
ATOM 1080 O O . SER A 1 133 ? -4.657 5.254 7.371 1.00 97.00 133 SER A O 1
ATOM 1082 N N . CYS A 1 134 ? -6.293 6.207 6.183 1.00 96.25 134 CYS A N 1
ATOM 1083 C CA . CYS A 1 134 ? -5.414 6.714 5.125 1.00 96.25 134 CYS A CA 1
ATOM 1084 C C . CYS A 1 134 ? -4.503 7.856 5.602 1.00 96.25 134 CYS A C 1
ATOM 1086 O O . CYS A 1 134 ? -3.352 7.910 5.165 1.00 96.25 134 CYS A O 1
ATOM 1088 N N . GLU A 1 135 ? -4.995 8.751 6.465 1.00 95.00 135 GLU A N 1
ATOM 1089 C CA . GLU A 1 135 ? -4.183 9.768 7.155 1.00 95.00 135 GLU A CA 1
ATOM 1090 C C . GLU A 1 135 ? -3.136 9.093 8.045 1.00 95.00 135 GLU A C 1
ATOM 1092 O O . GLU A 1 135 ? -1.942 9.296 7.850 1.00 95.00 135 GLU A O 1
ATOM 1097 N N . LEU A 1 136 ? -3.565 8.174 8.910 1.00 95.31 136 LEU A N 1
ATOM 10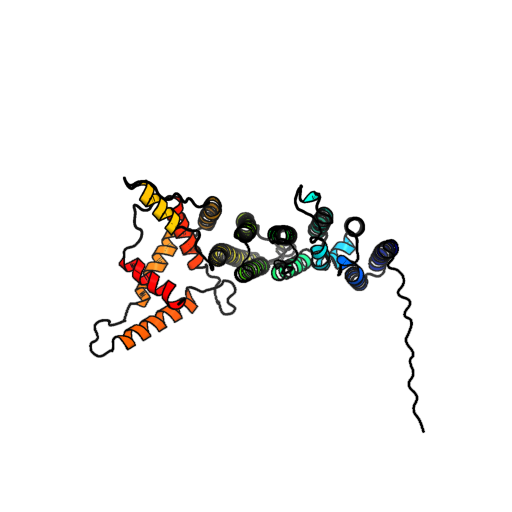98 C CA . LEU A 1 136 ? -2.675 7.443 9.803 1.00 95.31 136 LEU A CA 1
ATOM 1099 C C . LEU A 1 136 ? -1.600 6.658 9.039 1.00 95.31 136 LEU A C 1
ATOM 1101 O O . LEU A 1 136 ? -0.442 6.665 9.436 1.00 95.31 136 LEU A O 1
ATOM 1105 N N . LEU A 1 137 ? -1.949 6.029 7.911 1.00 94.88 137 LEU A N 1
ATOM 1106 C CA . LEU A 1 137 ? -0.988 5.334 7.050 1.00 94.88 137 LEU A CA 1
ATOM 1107 C C . LEU A 1 137 ? 0.088 6.278 6.494 1.00 94.88 137 LEU A C 1
ATOM 1109 O O . LEU A 1 137 ? 1.233 5.858 6.344 1.00 94.88 137 LEU A O 1
ATOM 1113 N N . ASN A 1 138 ? -0.266 7.533 6.187 1.00 91.19 138 ASN A N 1
ATOM 1114 C CA . ASN A 1 138 ? 0.715 8.536 5.775 1.00 91.19 138 ASN A CA 1
ATOM 1115 C C . ASN A 1 138 ? 1.660 8.887 6.920 1.00 91.19 138 ASN A C 1
ATOM 1117 O O . ASN A 1 138 ? 2.837 9.115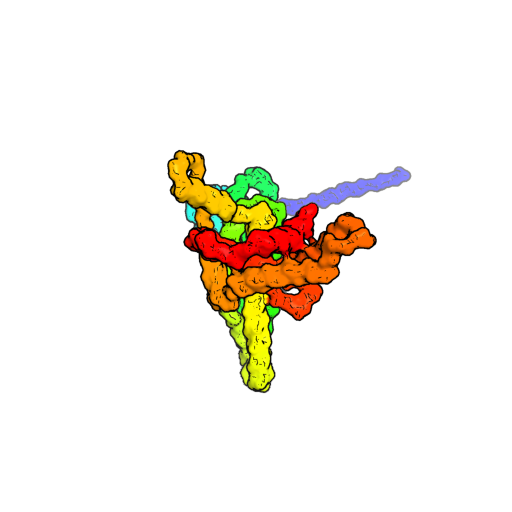 6.660 1.00 91.19 138 ASN A O 1
ATOM 1121 N N . ASP A 1 139 ? 1.165 8.927 8.154 1.00 91.31 139 ASP A N 1
ATOM 1122 C CA . ASP A 1 139 ? 1.923 9.352 9.333 1.00 91.31 139 ASP A CA 1
ATOM 1123 C C . ASP A 1 139 ? 2.741 8.226 9.978 1.00 91.31 139 ASP A C 1
ATOM 1125 O O . ASP A 1 139 ? 3.593 8.497 10.822 1.00 91.31 139 ASP A O 1
ATOM 1129 N N . LEU A 1 140 ? 2.541 6.969 9.564 1.00 92.12 140 LEU A N 1
ATOM 1130 C CA . LEU A 1 140 ? 3.356 5.849 10.031 1.00 92.12 140 LEU A CA 1
ATOM 1131 C C . LEU A 1 140 ? 4.822 6.017 9.620 1.00 92.12 140 LEU A C 1
ATOM 1133 O O . LEU A 1 140 ? 5.156 6.169 8.444 1.00 92.12 140 LEU A O 1
ATOM 1137 N N . GLU A 1 141 ? 5.704 5.909 10.608 1.00 88.94 141 GLU A N 1
ATOM 1138 C CA . GLU A 1 141 ? 7.148 6.031 10.449 1.00 88.94 141 GLU A CA 1
ATOM 1139 C C . GLU A 1 141 ? 7.867 5.002 11.323 1.00 88.94 141 GLU A C 1
ATOM 1141 O O . GLU A 1 141 ? 7.346 4.559 12.353 1.00 88.94 141 GLU A O 1
ATOM 1146 N N . LEU A 1 142 ? 9.071 4.604 10.903 1.00 87.69 142 LEU A N 1
ATOM 1147 C CA . LEU A 1 142 ? 9.934 3.784 11.743 1.00 87.69 142 LEU A CA 1
ATOM 1148 C C . LEU A 1 142 ? 10.397 4.623 12.939 1.00 87.69 142 LEU A C 1
ATOM 1150 O O . LEU A 1 142 ? 10.832 5.766 12.764 1.00 87.69 142 LEU A O 1
ATOM 1154 N N . SER A 1 143 ? 10.323 4.056 14.146 1.00 86.19 143 SER A N 1
ATOM 1155 C CA . SER A 1 143 ? 10.768 4.753 15.356 1.00 86.19 143 SER A CA 1
ATOM 1156 C C . SER A 1 143 ? 12.228 5.202 15.228 1.00 86.19 143 SER A C 1
ATOM 1158 O O . SER A 1 143 ? 13.106 4.439 14.816 1.00 86.19 143 SER A O 1
ATOM 1160 N N . GLN A 1 144 ? 12.485 6.453 15.600 1.00 85.06 144 GLN A N 1
ATOM 1161 C CA . GLN A 1 144 ? 13.827 7.042 15.613 1.00 85.06 144 GLN A CA 1
ATOM 1162 C C . GLN A 1 144 ? 14.522 6.876 16.969 1.00 85.06 144 GLN A C 1
ATOM 1164 O O . GLN A 1 144 ? 15.624 7.378 17.150 1.00 85.06 144 GLN A O 1
ATOM 1169 N N . ASP A 1 145 ? 13.890 6.175 17.912 1.00 85.62 145 ASP A N 1
ATOM 1170 C CA . ASP A 1 145 ? 14.478 5.892 19.214 1.00 85.62 145 ASP A CA 1
ATOM 1171 C C . ASP A 1 145 ? 15.672 4.934 19.063 1.00 85.62 145 ASP A C 1
ATOM 1173 O O . ASP A 1 145 ? 15.515 3.754 18.735 1.00 85.62 145 ASP A O 1
ATOM 1177 N N . GLU A 1 146 ? 16.880 5.466 19.244 1.00 83.69 146 GLU A N 1
ATOM 1178 C CA . GLU A 1 146 ? 18.130 4.715 19.119 1.00 83.69 146 GLU A CA 1
ATOM 1179 C C . GLU A 1 146 ? 18.358 3.743 20.283 1.00 83.69 146 GLU A C 1
ATOM 1181 O O . GLU A 1 146 ? 19.102 2.775 20.109 1.00 83.69 146 GLU A O 1
ATOM 1186 N N . ASP A 1 147 ? 17.682 3.942 21.421 1.00 86.88 147 ASP A N 1
ATOM 1187 C CA . ASP A 1 147 ? 17.782 3.050 22.578 1.00 86.88 147 ASP A CA 1
ATOM 1188 C C . ASP A 1 147 ? 17.067 1.711 22.319 1.00 86.88 147 ASP A C 1
ATOM 1190 O O . ASP A 1 147 ? 17.367 0.692 22.952 1.00 86.88 147 ASP A O 1
ATOM 1194 N N . ILE A 1 148 ? 16.156 1.678 21.339 1.00 85.81 148 ILE A N 1
ATOM 1195 C CA . ILE A 1 148 ? 15.456 0.470 20.905 1.00 85.81 148 ILE A CA 1
ATOM 1196 C C . ILE A 1 148 ? 16.223 -0.190 19.750 1.00 85.81 148 ILE A C 1
ATOM 1198 O O . ILE A 1 148 ? 16.531 0.416 18.717 1.00 85.81 148 ILE A O 1
ATOM 1202 N N . GLU A 1 149 ? 16.476 -1.493 19.877 1.00 89.31 149 GLU A N 1
ATOM 1203 C CA . GLU A 1 149 ? 17.072 -2.295 18.806 1.00 89.31 149 GLU A CA 1
ATOM 1204 C C . GLU A 1 149 ? 16.284 -2.150 17.491 1.00 89.31 149 GLU A C 1
ATOM 1206 O O . GLU A 1 149 ? 15.052 -2.217 17.481 1.00 89.31 149 GLU A O 1
ATOM 1211 N N . LEU A 1 150 ? 16.995 -1.981 16.369 1.00 87.25 150 LEU A N 1
ATOM 1212 C CA . LEU A 1 150 ? 16.391 -1.771 15.048 1.00 87.25 150 LEU A CA 1
ATOM 1213 C C . LEU A 1 150 ? 15.329 -2.831 14.721 1.00 87.25 150 LEU A C 1
ATOM 1215 O O . LEU A 1 150 ? 14.220 -2.482 14.335 1.00 87.25 150 LEU A O 1
ATOM 1219 N N . LEU A 1 151 ? 15.625 -4.111 14.964 1.00 87.88 151 LEU A N 1
ATOM 1220 C CA . LEU A 1 151 ? 14.697 -5.208 14.684 1.00 87.88 151 LEU A CA 1
ATOM 1221 C C . LEU A 1 151 ? 13.370 -5.071 15.452 1.00 87.88 151 LEU A C 1
ATOM 1223 O O . LEU A 1 151 ? 12.306 -5.356 14.907 1.00 87.88 151 LEU A O 1
ATOM 1227 N N . LYS A 1 152 ? 13.405 -4.601 16.705 1.00 90.38 152 LYS A N 1
ATOM 1228 C CA . LYS A 1 152 ? 12.188 -4.375 17.499 1.00 90.38 152 LYS A CA 1
ATOM 1229 C C . LYS A 1 152 ? 11.373 -3.211 16.949 1.00 90.38 152 LYS A C 1
ATOM 1231 O O . LYS A 1 152 ? 10.158 -3.333 16.817 1.00 90.38 152 LYS A O 1
ATOM 1236 N N . ARG A 1 153 ? 12.036 -2.110 16.578 1.00 90.00 153 ARG A N 1
ATOM 1237 C CA . ARG A 1 153 ? 11.381 -0.958 15.935 1.00 90.00 153 ARG A CA 1
ATOM 1238 C C . ARG A 1 153 ? 10.690 -1.361 14.638 1.00 90.00 153 ARG A C 1
ATOM 1240 O O . ARG A 1 153 ? 9.555 -0.956 14.395 1.00 90.00 153 ARG A O 1
ATOM 1247 N N . GLU A 1 154 ? 11.356 -2.188 13.840 1.00 90.56 154 GLU A N 1
ATOM 1248 C CA . GLU A 1 154 ? 10.816 -2.741 12.601 1.00 90.56 154 GLU A CA 1
ATOM 1249 C C . GLU A 1 154 ? 9.595 -3.633 12.861 1.00 90.56 154 GLU A C 1
ATOM 1251 O O . GLU A 1 154 ? 8.564 -3.449 12.217 1.00 90.56 154 GLU A O 1
ATOM 1256 N N . ASN A 1 155 ? 9.653 -4.528 13.851 1.00 92.00 155 ASN A N 1
ATOM 1257 C CA . ASN A 1 155 ? 8.521 -5.388 14.207 1.00 92.00 155 ASN A CA 1
ATOM 1258 C C . ASN A 1 155 ? 7.293 -4.587 14.675 1.00 92.00 155 ASN A C 1
ATOM 1260 O O . ASN A 1 155 ? 6.171 -4.874 14.253 1.00 92.00 155 ASN A O 1
ATOM 1264 N N . PHE A 1 156 ? 7.479 -3.568 15.523 1.00 93.12 156 PHE A N 1
ATOM 1265 C CA . PHE A 1 156 ? 6.374 -2.699 15.943 1.00 93.12 156 PHE A CA 1
ATOM 1266 C C . PHE A 1 156 ? 5.792 -1.913 14.766 1.00 93.12 156 PHE A C 1
ATOM 1268 O O . PHE A 1 156 ? 4.569 -1.855 14.616 1.00 93.12 156 PHE A O 1
ATOM 1275 N N . PHE A 1 157 ? 6.641 -1.371 13.888 1.00 93.50 157 PHE A N 1
ATOM 1276 C CA . PHE A 1 157 ? 6.199 -0.724 12.652 1.00 93.50 157 PHE A CA 1
ATOM 1277 C C . PHE A 1 157 ? 5.352 -1.669 11.782 1.00 93.50 157 PHE A C 1
ATOM 1279 O O . PHE A 1 157 ? 4.279 -1.282 11.317 1.00 93.50 157 PHE A O 1
ATOM 1286 N N . GLU A 1 158 ? 5.775 -2.924 11.608 1.00 93.50 158 GLU A N 1
ATOM 1287 C CA . GLU A 1 158 ? 5.029 -3.927 10.839 1.00 93.50 158 GLU A CA 1
ATOM 1288 C C . GLU A 1 158 ? 3.661 -4.254 11.454 1.00 93.50 158 GLU A C 1
ATOM 1290 O O . GLU A 1 158 ? 2.677 -4.390 10.718 1.00 93.50 158 GLU A O 1
ATOM 1295 N N . ILE A 1 159 ? 3.562 -4.330 12.787 1.00 94.62 159 ILE A N 1
ATOM 1296 C CA . ILE A 1 159 ? 2.280 -4.517 13.485 1.00 94.62 159 ILE A CA 1
ATOM 1297 C C . ILE A 1 159 ? 1.369 -3.311 13.257 1.00 94.62 159 ILE A C 1
ATOM 1299 O O . ILE A 1 159 ? 0.204 -3.490 12.896 1.00 94.62 159 ILE A O 1
ATOM 1303 N N . LYS A 1 160 ? 1.883 -2.086 13.418 1.00 95.62 160 LYS A N 1
ATOM 1304 C CA . LYS A 1 160 ? 1.099 -0.864 13.189 1.00 95.62 160 LYS A CA 1
ATOM 1305 C C . LYS A 1 160 ? 0.580 -0.802 11.756 1.00 95.62 160 LYS A C 1
ATOM 1307 O O . LYS A 1 160 ? -0.617 -0.617 11.538 1.00 95.62 160 LYS A O 1
ATOM 1312 N N . LEU A 1 161 ? 1.459 -1.040 10.784 1.00 95.25 161 LEU A N 1
ATOM 1313 C CA . LEU A 1 161 ? 1.103 -1.091 9.370 1.00 95.25 161 LEU A CA 1
ATOM 1314 C C . LEU A 1 161 ? 0.041 -2.159 9.091 1.00 95.25 161 LEU A C 1
ATOM 1316 O O . LEU A 1 161 ? -0.900 -1.900 8.344 1.00 95.25 161 LEU A O 1
ATOM 1320 N N . TYR A 1 162 ? 0.162 -3.343 9.697 1.00 94.94 162 TYR A N 1
ATOM 1321 C CA . TYR A 1 162 ? -0.848 -4.391 9.582 1.00 94.94 162 TYR A CA 1
ATOM 1322 C C . TYR A 1 162 ? -2.214 -3.928 10.094 1.00 94.94 162 TYR A C 1
ATOM 1324 O O . TYR A 1 162 ? -3.193 -4.030 9.358 1.00 94.94 162 TYR A O 1
ATOM 1332 N N . CYS A 1 163 ? -2.280 -3.380 11.309 1.00 95.25 163 CYS A N 1
ATOM 1333 C CA . CYS A 1 163 ? -3.528 -2.901 11.904 1.00 95.25 163 CYS A CA 1
ATOM 1334 C C . CYS A 1 163 ? -4.221 -1.863 11.012 1.00 95.25 163 CYS A C 1
ATOM 1336 O O . CYS A 1 163 ? -5.409 -1.994 10.716 1.00 95.25 163 CYS A O 1
ATOM 1338 N N . VAL A 1 164 ? -3.473 -0.856 10.549 1.00 96.56 164 VAL A N 1
ATOM 1339 C CA . VAL A 1 164 ? -4.008 0.219 9.701 1.00 96.56 164 VAL A CA 1
ATOM 1340 C C . VAL A 1 164 ? -4.448 -0.318 8.340 1.00 96.56 164 VAL A C 1
ATOM 1342 O O . VAL A 1 164 ? -5.520 0.033 7.852 1.00 96.56 164 VAL A O 1
ATOM 1345 N N . PHE A 1 165 ? -3.662 -1.206 7.732 1.00 95.06 165 PHE A N 1
ATOM 1346 C CA . PHE A 1 165 ? -3.986 -1.765 6.424 1.00 95.06 165 PHE A CA 1
ATOM 1347 C C . PHE A 1 165 ? -5.260 -2.612 6.431 1.00 95.06 165 PHE A C 1
ATOM 1349 O O . PHE A 1 165 ? -6.120 -2.421 5.571 1.00 95.06 165 PHE A O 1
ATOM 1356 N N . GLU A 1 166 ? -5.396 -3.533 7.386 1.00 94.94 166 GLU A N 1
ATOM 1357 C CA . GLU A 1 166 ? -6.589 -4.382 7.472 1.00 94.94 166 GLU A CA 1
ATOM 1358 C C . GLU A 1 166 ? -7.846 -3.535 7.730 1.00 94.94 166 GLU A C 1
ATOM 1360 O O . GLU A 1 166 ? -8.915 -3.828 7.194 1.00 94.94 166 GLU A O 1
ATOM 1365 N N . LEU A 1 167 ? -7.712 -2.435 8.482 1.00 96.12 167 LEU A N 1
ATOM 1366 C CA . LEU A 1 167 ? -8.795 -1.481 8.706 1.00 96.12 167 LEU A CA 1
ATOM 1367 C C . LEU A 1 167 ? -9.194 -0.746 7.416 1.00 96.12 167 LEU A C 1
A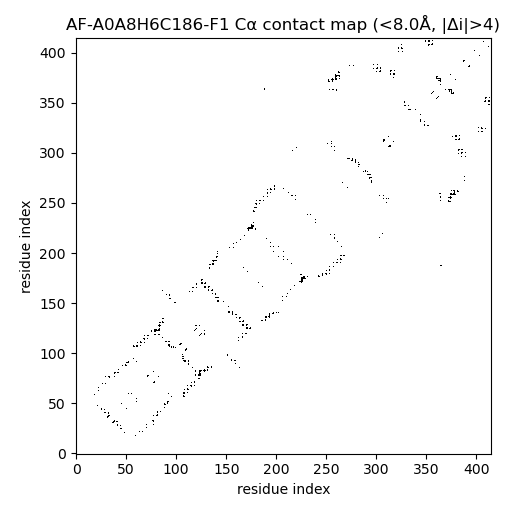TOM 1369 O O . LEU A 1 167 ? -10.386 -0.668 7.112 1.00 96.12 167 LEU A O 1
ATOM 1373 N N . ILE A 1 168 ? -8.221 -0.269 6.627 1.00 96.12 168 ILE A N 1
ATOM 1374 C CA . ILE A 1 168 ? -8.462 0.337 5.304 1.00 96.12 168 ILE A CA 1
ATOM 1375 C C . ILE A 1 168 ? -9.203 -0.647 4.395 1.00 96.12 168 ILE A C 1
ATOM 1377 O O . ILE A 1 168 ? -10.244 -0.294 3.839 1.00 96.12 168 ILE A O 1
ATOM 1381 N N . ASP A 1 169 ? -8.689 -1.872 4.252 1.00 94.44 169 ASP A N 1
ATOM 1382 C CA . ASP A 1 169 ? -9.261 -2.889 3.364 1.00 94.44 169 ASP A CA 1
ATOM 1383 C C . ASP A 1 169 ? -10.692 -3.269 3.783 1.00 94.44 169 ASP A C 1
ATOM 1385 O O . ASP A 1 169 ? -11.604 -3.327 2.949 1.00 94.44 169 ASP A O 1
ATOM 1389 N N . ALA A 1 170 ? -10.927 -3.453 5.085 1.00 94.88 170 ALA A N 1
ATOM 1390 C CA . ALA A 1 170 ? -12.247 -3.778 5.613 1.00 94.88 170 ALA A CA 1
ATOM 1391 C C . ALA A 1 170 ? -13.260 -2.634 5.434 1.00 94.88 170 ALA A C 1
ATOM 1393 O O . ALA A 1 170 ? -14.418 -2.891 5.088 1.00 94.88 170 ALA A O 1
ATOM 1394 N N . CYS A 1 171 ? -12.841 -1.381 5.638 1.00 95.81 171 CYS A N 1
ATOM 1395 C CA . CYS A 1 171 ? -13.706 -0.216 5.452 1.00 95.81 171 CYS A CA 1
ATOM 1396 C C . CYS A 1 171 ? -14.043 0.005 3.979 1.00 95.81 171 CYS A C 1
ATOM 1398 O O . CYS A 1 171 ? -15.212 0.190 3.638 1.00 95.81 171 CYS A O 1
ATOM 1400 N N . LEU A 1 172 ? -13.042 -0.071 3.098 1.00 95.06 172 LEU A N 1
ATOM 1401 C CA . LEU A 1 172 ? -13.196 0.185 1.667 1.00 95.06 172 LEU A CA 1
ATOM 1402 C C . LEU A 1 172 ? -14.273 -0.707 1.037 1.00 95.06 172 LEU A C 1
ATOM 1404 O O . LEU A 1 172 ? -15.126 -0.216 0.301 1.00 95.06 172 LEU A O 1
ATOM 1408 N N . LYS A 1 173 ? -14.303 -1.994 1.406 1.00 94.12 173 LYS A N 1
ATOM 1409 C CA . LYS A 1 173 ? -15.300 -2.978 0.938 1.00 94.12 173 LYS A CA 1
ATOM 1410 C C . LYS A 1 173 ? -16.743 -2.661 1.355 1.00 94.12 173 LYS A C 1
ATOM 1412 O O . LYS A 1 173 ? -17.674 -3.230 0.790 1.00 94.12 173 LYS A O 1
ATOM 1417 N N . LYS A 1 174 ? -16.944 -1.792 2.350 1.00 94.56 174 LYS A N 1
ATOM 1418 C CA . LYS A 1 174 ? -18.260 -1.462 2.927 1.00 94.56 174 LYS A CA 1
ATOM 1419 C C . LYS A 1 174 ? -18.749 -0.055 2.585 1.00 94.56 174 LYS A C 1
ATOM 1421 O O . LYS A 1 174 ? -19.914 0.267 2.835 1.00 94.56 174 LYS A O 1
ATOM 1426 N N . ILE A 1 175 ? -17.893 0.787 2.009 1.00 95.12 175 ILE A N 1
ATOM 1427 C CA . ILE A 1 175 ? -18.277 2.126 1.558 1.00 95.12 175 ILE A CA 1
ATOM 1428 C C . ILE A 1 175 ? -19.188 1.999 0.337 1.00 95.12 175 ILE A C 1
ATOM 1430 O O . ILE A 1 175 ? -18.814 1.422 -0.673 1.00 95.12 175 ILE A O 1
ATOM 1434 N N . HIS A 1 176 ? -20.382 2.578 0.418 1.00 94.50 176 HIS A N 1
ATOM 1435 C CA . HIS A 1 176 ? -21.315 2.610 -0.702 1.00 94.50 176 HIS A CA 1
ATOM 1436 C C . HIS A 1 176 ? -21.096 3.886 -1.520 1.00 94.50 176 HIS A C 1
ATOM 1438 O O . HIS A 1 176 ? -21.264 4.988 -0.995 1.00 94.50 176 HIS A O 1
ATOM 1444 N N . THR A 1 177 ? -20.693 3.768 -2.787 1.00 94.88 177 THR A N 1
ATOM 1445 C CA . THR A 1 177 ? -20.302 4.932 -3.602 1.00 94.88 177 THR A CA 1
ATOM 1446 C C . THR A 1 177 ? -20.486 4.700 -5.100 1.00 94.88 177 THR A C 1
ATOM 1448 O O . THR A 1 177 ? -20.362 3.582 -5.586 1.00 94.88 177 THR A O 1
ATOM 1451 N N . LEU A 1 178 ? -20.779 5.778 -5.833 1.00 93.69 178 LEU A N 1
ATOM 1452 C CA . LEU A 1 178 ? -20.743 5.798 -7.301 1.00 93.69 178 LEU A CA 1
ATOM 1453 C C . LEU A 1 178 ? -19.325 6.000 -7.846 1.00 93.69 178 LEU A C 1
ATOM 1455 O O . LEU A 1 178 ? -19.087 5.715 -9.009 1.00 93.69 178 LEU A O 1
ATOM 1459 N N . TYR A 1 179 ? -18.406 6.497 -7.013 1.00 94.88 179 TYR A N 1
ATOM 1460 C CA . TYR A 1 179 ? -17.056 6.911 -7.408 1.00 94.88 179 TYR A CA 1
ATOM 1461 C C . TYR A 1 179 ? -15.988 6.181 -6.574 1.00 94.88 179 TYR A C 1
ATOM 1463 O O . TYR A 1 179 ? -15.330 6.798 -5.724 1.00 94.88 179 TYR A O 1
ATOM 1471 N N . PRO A 1 180 ? -15.856 4.849 -6.714 1.00 95.44 180 PRO A N 1
ATOM 1472 C CA . PRO A 1 180 ? -14.865 4.053 -5.988 1.00 95.44 180 PRO A CA 1
ATOM 1473 C C . PRO A 1 180 ? -13.411 4.457 -6.279 1.00 95.44 180 PRO A C 1
ATOM 1475 O O . PRO A 1 180 ? -12.565 4.352 -5.387 1.00 95.44 180 PRO A O 1
ATOM 1478 N N . SER A 1 181 ? -13.116 4.971 -7.478 1.00 94.81 181 SER A N 1
ATOM 1479 C CA . SER A 1 181 ? -11.776 5.417 -7.878 1.00 94.81 181 SER A CA 1
ATOM 1480 C C . SER A 1 181 ? -11.201 6.486 -6.949 1.00 94.81 181 SER A C 1
ATOM 1482 O O . SER A 1 181 ? -10.002 6.480 -6.684 1.00 94.81 181 SER A O 1
ATOM 1484 N N . ARG A 1 182 ? -12.042 7.358 -6.376 1.00 93.50 182 ARG A N 1
ATOM 1485 C CA . ARG A 1 182 ? -11.612 8.388 -5.419 1.00 93.50 182 ARG A CA 1
ATOM 1486 C C . ARG A 1 182 ? -11.019 7.777 -4.153 1.00 93.50 182 ARG A C 1
ATOM 1488 O O . ARG A 1 182 ? -9.965 8.213 -3.704 1.00 93.50 182 ARG A O 1
ATOM 1495 N N . PHE A 1 183 ? -11.685 6.773 -3.586 1.00 95.31 183 PHE A N 1
ATOM 1496 C CA . PHE A 1 183 ? -11.199 6.085 -2.390 1.00 95.31 183 PHE A CA 1
ATOM 1497 C C . PHE A 1 183 ? -9.953 5.264 -2.717 1.00 95.31 183 PHE A C 1
ATOM 1499 O O . PHE A 1 183 ? -8.949 5.365 -2.020 1.00 95.31 183 PHE A O 1
ATOM 1506 N N . LEU A 1 184 ? -9.963 4.544 -3.841 1.00 95.56 184 LEU A N 1
ATOM 1507 C CA . LEU A 1 184 ? -8.785 3.815 -4.303 1.00 95.56 184 LEU A CA 1
ATOM 1508 C C . LEU A 1 184 ? -7.571 4.740 -4.492 1.00 95.56 184 LEU A C 1
ATOM 1510 O O . LEU A 1 184 ? -6.480 4.404 -4.043 1.00 95.56 184 LEU A O 1
ATOM 1514 N N . ALA A 1 185 ? -7.750 5.918 -5.094 1.00 93.75 185 ALA A N 1
ATOM 1515 C CA . ALA A 1 185 ? -6.679 6.894 -5.281 1.00 93.75 185 ALA A CA 1
ATOM 1516 C C . ALA A 1 185 ? -6.097 7.383 -3.946 1.00 93.75 185 ALA A C 1
ATOM 1518 O O . ALA A 1 185 ? -4.882 7.537 -3.835 1.00 93.75 185 ALA A O 1
ATOM 1519 N N . MET A 1 186 ? -6.937 7.574 -2.922 1.00 93.62 186 MET A N 1
ATOM 1520 C CA . MET A 1 186 ? -6.471 7.914 -1.575 1.00 93.62 186 MET A CA 1
ATOM 1521 C C . MET A 1 186 ? -5.616 6.795 -0.978 1.00 93.62 186 MET A C 1
ATOM 1523 O O . MET A 1 186 ? -4.517 7.068 -0.505 1.00 93.62 186 MET A O 1
ATOM 1527 N N . THR A 1 187 ? -6.059 5.536 -1.071 1.00 94.75 187 THR A N 1
ATOM 1528 C CA . THR A 1 187 ? -5.269 4.386 -0.603 1.00 94.75 187 THR A CA 1
ATOM 1529 C C . THR A 1 187 ? -3.933 4.282 -1.337 1.00 94.75 187 THR A C 1
ATOM 1531 O O . THR A 1 187 ? -2.890 4.167 -0.697 1.00 94.75 187 THR A O 1
ATOM 1534 N N . VAL A 1 188 ? -3.947 4.375 -2.671 1.00 93.75 188 VAL A N 1
ATOM 1535 C CA . VAL A 1 188 ? -2.744 4.330 -3.519 1.00 93.75 188 VAL A CA 1
ATOM 1536 C C . VAL A 1 188 ? -1.765 5.446 -3.151 1.00 93.75 188 VAL A C 1
ATOM 1538 O O . VAL A 1 188 ? -0.569 5.193 -3.009 1.00 93.75 188 VAL A O 1
ATOM 1541 N N . SER A 1 189 ? -2.261 6.671 -2.966 1.00 92.44 189 SER A N 1
ATOM 1542 C CA . SER A 1 189 ? -1.442 7.817 -2.564 1.00 92.44 189 SER A CA 1
ATOM 1543 C C . SER A 1 189 ? -0.806 7.594 -1.191 1.00 92.44 189 SER A C 1
ATOM 1545 O O . SER A 1 189 ? 0.411 7.723 -1.061 1.00 92.44 189 SER A O 1
ATOM 1547 N N . SER A 1 190 ? -1.591 7.153 -0.199 1.00 93.06 190 SER A N 1
ATOM 1548 C CA . SER A 1 190 ? -1.075 6.886 1.146 1.00 93.06 190 SER A CA 1
ATOM 1549 C C . SER A 1 190 ? 0.023 5.821 1.160 1.00 93.06 190 SER A C 1
ATOM 1551 O O . SER A 1 190 ? 1.051 5.988 1.814 1.00 93.06 190 SER A O 1
ATOM 1553 N N . PHE A 1 191 ? -0.137 4.753 0.377 1.00 92.75 191 PHE A N 1
ATOM 1554 C CA . PHE A 1 191 ? 0.899 3.732 0.239 1.00 92.75 191 PHE A CA 1
ATOM 1555 C C . PHE A 1 191 ? 2.160 4.230 -0.461 1.00 92.75 191 PHE A C 1
ATOM 1557 O O . PHE A 1 191 ? 3.266 3.904 -0.032 1.00 92.75 191 PHE A O 1
ATOM 1564 N N . ASN A 1 192 ? 2.015 5.006 -1.535 1.00 91.31 192 ASN A N 1
ATOM 1565 C CA . ASN A 1 192 ? 3.162 5.575 -2.237 1.00 91.31 192 ASN A CA 1
ATOM 1566 C C . ASN A 1 192 ? 3.954 6.518 -1.327 1.00 91.31 192 ASN A C 1
ATOM 1568 O O . ASN A 1 192 ? 5.183 6.468 -1.324 1.00 91.31 192 ASN A O 1
ATOM 1572 N N . ASN A 1 193 ? 3.262 7.329 -0.522 1.00 91.38 193 ASN A N 1
ATOM 1573 C CA . ASN A 1 193 ? 3.892 8.206 0.459 1.00 91.38 193 ASN A CA 1
ATOM 1574 C C . ASN A 1 193 ? 4.643 7.406 1.525 1.00 91.38 193 ASN A C 1
ATOM 1576 O O . ASN A 1 193 ? 5.802 7.713 1.794 1.00 91.38 193 ASN A O 1
ATOM 1580 N N . LEU A 1 194 ? 4.032 6.351 2.075 1.00 91.56 194 LEU A N 1
ATOM 1581 C CA . LEU A 1 194 ? 4.695 5.461 3.030 1.00 91.56 194 LEU A CA 1
ATOM 1582 C C . LEU A 1 194 ? 5.959 4.831 2.427 1.00 91.56 194 LEU A C 1
ATOM 1584 O O . LEU A 1 194 ? 7.035 4.903 3.017 1.00 91.56 194 LEU A O 1
ATOM 1588 N N . MET A 1 195 ? 5.852 4.254 1.226 1.00 89.56 195 MET A N 1
ATOM 1589 C CA . MET A 1 195 ? 6.993 3.665 0.520 1.00 89.56 195 MET A CA 1
ATOM 1590 C C . MET A 1 195 ? 8.097 4.698 0.296 1.00 89.56 195 MET A C 1
ATOM 1592 O O . MET A 1 195 ? 9.261 4.425 0.567 1.00 89.56 195 MET A O 1
ATOM 1596 N N . PHE A 1 196 ? 7.741 5.907 -0.135 1.00 88.69 196 PHE A N 1
ATOM 1597 C CA . PHE A 1 196 ? 8.694 6.994 -0.315 1.00 88.69 196 PHE A CA 1
ATOM 1598 C C . PHE A 1 196 ? 9.366 7.414 1.001 1.00 88.69 196 PHE A C 1
ATOM 1600 O O . PHE A 1 196 ? 10.577 7.628 1.021 1.00 88.69 196 PHE A O 1
ATOM 1607 N N . LYS A 1 197 ? 8.637 7.484 2.120 1.00 88.38 197 LYS A N 1
ATOM 1608 C CA . LYS A 1 197 ? 9.231 7.751 3.441 1.00 88.38 197 LYS A CA 1
ATOM 1609 C C . LYS A 1 197 ? 10.249 6.679 3.830 1.00 88.38 197 LYS A C 1
ATOM 1611 O O . LYS A 1 197 ? 11.364 7.026 4.220 1.00 88.38 197 LYS A O 1
ATOM 1616 N N . LEU A 1 198 ? 9.920 5.401 3.635 1.00 85.94 198 LEU A N 1
ATOM 1617 C CA . LEU A 1 198 ? 10.839 4.294 3.925 1.00 85.94 198 LEU A CA 1
ATOM 1618 C C . LEU A 1 198 ? 12.150 4.410 3.135 1.00 85.94 198 LEU A C 1
ATOM 1620 O O . LEU A 1 198 ? 13.219 4.185 3.708 1.00 85.94 198 LEU A O 1
ATOM 1624 N N . THR A 1 199 ? 12.090 4.870 1.874 1.00 83.50 199 THR A N 1
ATOM 1625 C CA . THR A 1 199 ? 13.294 5.117 1.047 1.00 83.50 199 THR A CA 1
ATOM 1626 C C . THR A 1 199 ? 14.242 6.152 1.639 1.00 83.50 199 THR A C 1
ATOM 1628 O O . THR A 1 199 ? 15.444 6.076 1.389 1.00 83.50 199 THR A O 1
ATOM 1631 N N . LYS A 1 200 ? 13.736 7.076 2.462 1.00 83.81 200 LYS A N 1
ATOM 1632 C CA . LYS A 1 200 ? 14.541 8.094 3.149 1.00 83.81 200 LYS A CA 1
ATOM 1633 C C . LYS A 1 200 ? 15.026 7.651 4.526 1.00 83.81 200 LYS A C 1
ATOM 1635 O O . LYS A 1 200 ? 16.085 8.090 4.953 1.00 83.81 200 LYS A O 1
ATOM 1640 N N . GLN A 1 201 ? 14.268 6.799 5.212 1.00 78.19 201 GLN A N 1
ATOM 1641 C CA . GLN A 1 201 ? 14.568 6.353 6.578 1.00 78.19 201 GLN A CA 1
ATOM 1642 C C . GLN A 1 201 ? 15.549 5.167 6.638 1.00 78.19 201 GLN A C 1
ATOM 1644 O O . GLN A 1 201 ? 15.807 4.651 7.718 1.00 78.19 201 GLN A O 1
ATOM 1649 N N . HIS A 1 202 ? 16.100 4.727 5.497 1.00 69.38 202 HIS A N 1
ATOM 1650 C CA . HIS A 1 202 ? 16.982 3.556 5.401 1.00 69.38 202 HIS A CA 1
ATOM 1651 C C . HIS A 1 202 ? 16.393 2.286 6.046 1.00 69.38 202 HIS A C 1
ATOM 1653 O O . HIS A 1 202 ? 17.129 1.507 6.649 1.00 69.38 202 HIS A O 1
ATOM 1659 N N . GLY A 1 203 ? 15.077 2.066 5.908 1.00 67.62 203 GLY A N 1
ATOM 1660 C CA . GLY A 1 203 ? 14.432 0.847 6.411 1.00 67.62 203 GLY A CA 1
ATOM 1661 C C . GLY A 1 203 ? 15.104 -0.421 5.873 1.00 67.62 203 GLY A C 1
ATOM 1662 O O . GLY A 1 203 ? 15.684 -0.405 4.779 1.00 67.62 203 GLY A O 1
ATOM 1663 N N . SER A 1 204 ? 15.048 -1.527 6.620 1.00 78.94 204 SER A N 1
ATOM 1664 C CA . SER A 1 204 ? 15.633 -2.777 6.140 1.00 78.94 204 SER A CA 1
ATOM 1665 C C . SER A 1 204 ? 14.891 -3.312 4.914 1.00 78.94 204 SER A C 1
ATOM 1667 O O . SER A 1 204 ? 13.717 -3.018 4.667 1.00 78.94 204 SER A O 1
ATOM 1669 N N . LEU A 1 205 ? 15.562 -4.187 4.157 1.00 78.75 205 LEU A N 1
ATOM 1670 C CA . LEU A 1 205 ? 14.931 -4.960 3.082 1.00 78.75 205 LEU A CA 1
ATOM 1671 C C . LEU A 1 205 ? 13.682 -5.719 3.579 1.00 78.75 205 LEU A C 1
ATOM 1673 O O . LEU A 1 205 ? 12.729 -5.903 2.821 1.00 78.75 205 LEU A O 1
ATOM 1677 N N . GLY A 1 206 ? 13.670 -6.119 4.857 1.00 80.81 206 GLY A N 1
ATOM 1678 C CA . GLY A 1 206 ? 12.536 -6.771 5.510 1.00 80.81 206 GLY A CA 1
ATOM 1679 C C . GLY A 1 206 ? 11.277 -5.907 5.495 1.00 80.81 206 GLY A C 1
ATOM 1680 O O . GLY A 1 206 ? 10.236 -6.373 5.026 1.00 80.81 206 GLY A O 1
ATOM 1681 N N . ASN A 1 207 ? 11.382 -4.632 5.885 1.00 85.19 207 ASN A N 1
ATOM 1682 C CA . ASN A 1 207 ? 10.229 -3.728 5.903 1.00 85.19 207 ASN A CA 1
ATOM 1683 C C . ASN A 1 207 ? 9.673 -3.465 4.507 1.00 85.19 207 ASN A C 1
ATOM 1685 O O . ASN A 1 207 ? 8.454 -3.489 4.321 1.00 85.19 207 ASN A O 1
ATOM 1689 N N . TYR A 1 208 ? 10.543 -3.265 3.509 1.00 85.38 208 TYR A N 1
ATOM 1690 C CA . TYR A 1 208 ? 10.087 -3.133 2.124 1.00 85.38 208 TYR A CA 1
ATOM 1691 C C . TYR A 1 208 ? 9.336 -4.386 1.693 1.00 85.38 208 TYR A C 1
ATOM 1693 O O . TYR A 1 208 ? 8.208 -4.286 1.219 1.00 85.38 208 TYR A O 1
ATOM 1701 N N . HIS A 1 209 ? 9.900 -5.576 1.914 1.00 86.06 209 HIS A N 1
ATOM 1702 C CA . HIS A 1 209 ? 9.215 -6.826 1.595 1.00 86.06 209 HIS A CA 1
ATOM 1703 C C . HIS A 1 209 ? 7.867 -6.954 2.313 1.00 86.06 209 HIS A C 1
ATOM 1705 O O . HIS A 1 209 ? 6.903 -7.439 1.716 1.00 86.06 209 HIS A O 1
ATOM 1711 N N . PHE A 1 210 ? 7.764 -6.520 3.570 1.00 89.56 210 PHE A N 1
ATOM 1712 C CA . PHE A 1 210 ? 6.506 -6.541 4.308 1.00 89.56 210 PHE A CA 1
ATOM 1713 C C . PHE A 1 210 ? 5.458 -5.609 3.686 1.00 89.56 210 PHE A C 1
ATOM 1715 O O . PHE A 1 210 ? 4.346 -6.055 3.388 1.00 89.56 210 PHE A O 1
ATOM 1722 N N . VAL A 1 211 ? 5.810 -4.348 3.416 1.00 91.19 211 VAL A N 1
ATOM 1723 C CA . VAL A 1 211 ? 4.897 -3.373 2.793 1.00 91.19 211 VAL A CA 1
ATOM 1724 C C . VAL A 1 211 ? 4.473 -3.861 1.412 1.00 91.19 211 VAL A C 1
ATOM 1726 O O . VAL A 1 211 ? 3.284 -3.912 1.097 1.00 91.19 211 VAL A O 1
ATOM 1729 N N . MET A 1 212 ? 5.428 -4.331 0.612 1.00 90.38 212 MET A N 1
ATOM 1730 C CA . MET A 1 212 ? 5.160 -4.866 -0.715 1.00 90.38 212 MET A CA 1
ATOM 1731 C C . MET A 1 212 ? 4.203 -6.070 -0.668 1.00 90.38 212 MET A C 1
ATOM 1733 O O . MET A 1 212 ? 3.340 -6.196 -1.537 1.00 90.38 212 MET A O 1
ATOM 1737 N N . LYS A 1 213 ? 4.308 -6.972 0.325 1.00 91.94 213 LYS A N 1
ATOM 1738 C CA . LYS A 1 213 ? 3.360 -8.096 0.490 1.00 91.94 213 LYS A CA 1
ATOM 1739 C C . LYS A 1 213 ? 1.929 -7.597 0.696 1.00 91.94 213 LYS A C 1
ATOM 1741 O O . LYS A 1 213 ? 0.996 -8.201 0.163 1.00 91.94 213 LYS A O 1
ATOM 1746 N N . ARG A 1 214 ? 1.753 -6.500 1.440 1.00 92.75 214 ARG A N 1
ATOM 1747 C CA . ARG A 1 214 ? 0.443 -5.864 1.651 1.00 92.75 214 ARG A CA 1
ATOM 1748 C C . ARG A 1 214 ? -0.075 -5.225 0.373 1.00 92.75 214 ARG A C 1
ATOM 1750 O O . ARG A 1 214 ? -1.214 -5.494 0.007 1.00 92.75 214 ARG A O 1
ATOM 1757 N N . VAL A 1 215 ? 0.781 -4.517 -0.363 1.00 93.12 215 VAL A N 1
ATOM 1758 C CA . VAL A 1 215 ? 0.439 -3.966 -1.684 1.00 93.12 215 VAL A CA 1
ATOM 1759 C C . VAL A 1 215 ? 0.010 -5.065 -2.656 1.00 93.12 215 VAL A C 1
ATOM 1761 O O . VAL A 1 215 ? -1.035 -4.950 -3.292 1.00 93.12 215 VAL A O 1
ATOM 1764 N N . TYR A 1 216 ? 0.758 -6.168 -2.732 1.00 94.69 216 TYR A N 1
ATOM 1765 C CA . TYR A 1 216 ? 0.393 -7.315 -3.564 1.00 94.69 216 TYR A CA 1
ATOM 1766 C C . TYR A 1 216 ? -0.989 -7.866 -3.200 1.00 94.69 216 TYR A C 1
ATOM 1768 O O . TYR A 1 216 ? -1.831 -8.065 -4.076 1.00 94.69 216 TYR A O 1
ATOM 1776 N N . SER A 1 217 ? -1.223 -8.105 -1.904 1.00 93.94 217 SER A N 1
ATOM 1777 C CA . SER A 1 217 ? -2.502 -8.620 -1.408 1.00 93.94 217 SER A CA 1
ATOM 1778 C C . SER A 1 217 ? -3.652 -7.666 -1.726 1.00 93.94 217 SER A C 1
ATOM 1780 O O . SER A 1 217 ? -4.697 -8.114 -2.194 1.00 93.94 217 SER A O 1
ATOM 1782 N N . PHE A 1 218 ? -3.442 -6.361 -1.534 1.00 94.56 218 PHE A N 1
ATOM 1783 C CA . PHE A 1 218 ? -4.414 -5.323 -1.851 1.00 94.56 218 PHE A CA 1
ATOM 1784 C C . PHE A 1 218 ? -4.780 -5.336 -3.333 1.00 94.56 218 PHE A C 1
ATOM 1786 O O . PHE A 1 218 ? -5.944 -5.514 -3.670 1.00 94.56 218 PHE A O 1
ATOM 1793 N N . CYS A 1 219 ? -3.791 -5.223 -4.225 1.00 94.94 219 CYS A N 1
ATOM 1794 C CA . CYS A 1 219 ? -4.028 -5.180 -5.666 1.00 94.94 219 CYS A CA 1
ATOM 1795 C C . CYS A 1 219 ? -4.711 -6.455 -6.173 1.00 94.94 219 CYS A C 1
ATOM 1797 O O . CYS A 1 219 ? -5.663 -6.380 -6.945 1.00 94.94 219 CYS A O 1
ATOM 1799 N N . ARG A 1 220 ? -4.249 -7.631 -5.731 1.00 94.94 220 ARG A N 1
ATOM 1800 C CA . ARG A 1 220 ? -4.793 -8.926 -6.164 1.00 94.94 220 ARG A CA 1
ATOM 1801 C C . ARG A 1 220 ? -6.227 -9.156 -5.690 1.00 94.94 220 ARG A C 1
ATOM 1803 O O . ARG A 1 220 ? -7.006 -9.774 -6.409 1.00 94.94 220 ARG A O 1
ATOM 1810 N N . ASN A 1 221 ? -6.545 -8.730 -4.470 1.00 94.19 221 ASN A N 1
ATOM 1811 C CA . ASN A 1 221 ? -7.833 -8.998 -3.833 1.00 94.19 221 ASN A CA 1
ATOM 1812 C C . ASN A 1 221 ? -8.758 -7.769 -3.836 1.00 94.19 221 ASN A C 1
ATOM 1814 O O . ASN A 1 221 ? -9.764 -7.775 -3.123 1.00 94.19 221 ASN A O 1
ATOM 1818 N N . TYR A 1 222 ? -8.423 -6.723 -4.599 1.00 94.81 222 TYR A N 1
ATOM 1819 C CA . TYR A 1 222 ? -9.239 -5.523 -4.699 1.00 94.81 222 TYR A CA 1
ATOM 1820 C C . TYR A 1 222 ? -10.606 -5.869 -5.291 1.00 94.81 222 TYR A C 1
ATOM 1822 O O . TYR A 1 222 ? -10.712 -6.479 -6.356 1.00 94.81 222 TYR A O 1
ATOM 1830 N N . ILE A 1 223 ? -11.657 -5.459 -4.589 1.00 91.25 223 ILE A N 1
ATOM 1831 C CA . ILE A 1 223 ? -13.043 -5.600 -5.024 1.00 91.25 223 ILE A CA 1
ATOM 1832 C C . ILE A 1 223 ? -13.638 -4.201 -5.023 1.00 91.25 223 ILE A C 1
ATOM 1834 O O . ILE A 1 223 ? -13.496 -3.472 -4.039 1.00 91.25 223 ILE A O 1
ATOM 1838 N N . SER A 1 224 ? -14.299 -3.837 -6.122 1.00 91.25 224 SER A N 1
ATOM 1839 C CA . SER A 1 224 ? -14.941 -2.531 -6.228 1.00 91.25 224 SER A CA 1
ATOM 1840 C C . SER A 1 224 ? -15.992 -2.368 -5.117 1.00 91.25 224 SER A C 1
ATOM 1842 O O . SER A 1 224 ? -16.801 -3.283 -4.914 1.00 91.25 224 SER A O 1
ATOM 1844 N N . PRO A 1 225 ? -15.981 -1.241 -4.382 1.00 93.38 225 PRO A N 1
ATOM 1845 C CA . PRO A 1 225 ? -17.003 -0.919 -3.399 1.00 93.38 225 PRO A CA 1
ATOM 1846 C C . PRO A 1 225 ? -18.431 -1.017 -3.970 1.00 93.38 225 PRO A C 1
ATOM 1848 O O . PRO A 1 225 ? -18.647 -0.745 -5.155 1.00 93.38 225 PRO A O 1
ATOM 1851 N N . PRO A 1 226 ? -19.427 -1.391 -3.149 1.00 93.19 226 PRO A N 1
ATOM 1852 C CA . PRO A 1 226 ? -20.804 -1.519 -3.606 1.00 93.19 226 PRO A CA 1
ATOM 1853 C C . PRO A 1 226 ? -21.394 -0.178 -4.064 1.00 93.19 226 PRO A C 1
ATOM 1855 O O . PRO A 1 226 ? -21.111 0.885 -3.507 1.00 93.19 226 PRO A O 1
ATOM 1858 N N . LEU A 1 227 ? -22.298 -0.241 -5.044 1.00 92.81 227 LEU A N 1
ATOM 1859 C CA . LEU A 1 227 ? -23.111 0.910 -5.434 1.00 92.81 227 LEU A CA 1
ATOM 1860 C C . LEU A 1 227 ? -24.042 1.324 -4.284 1.00 92.81 227 LEU A C 1
ATOM 1862 O O . LEU A 1 227 ? -24.524 0.467 -3.536 1.00 92.81 227 LEU A O 1
ATOM 1866 N N . PRO A 1 228 ? -24.353 2.622 -4.145 1.00 92.38 228 PRO A N 1
ATOM 1867 C CA . PRO A 1 228 ? -25.265 3.086 -3.118 1.00 92.38 228 PRO A CA 1
ATOM 1868 C C . PRO A 1 228 ? -26.705 2.668 -3.409 1.00 92.38 228 PRO A C 1
ATOM 1870 O O . PRO A 1 228 ? -27.097 2.435 -4.551 1.00 92.38 228 PRO A O 1
ATOM 1873 N N . THR A 1 229 ? -27.516 2.573 -2.357 1.00 88.00 229 THR A N 1
ATOM 1874 C CA . THR A 1 229 ? -28.890 2.051 -2.437 1.00 88.00 229 THR A CA 1
ATOM 1875 C C . THR A 1 229 ? -29.771 2.846 -3.405 1.00 88.00 229 THR A C 1
ATOM 1877 O O . THR A 1 229 ? -30.624 2.270 -4.078 1.00 88.00 229 THR A O 1
ATOM 1880 N N . ASN A 1 230 ? -29.519 4.152 -3.522 1.00 87.62 230 ASN A N 1
ATOM 1881 C CA . ASN A 1 230 ? -30.201 5.073 -4.430 1.00 87.62 230 ASN A CA 1
ATOM 1882 C C . ASN A 1 230 ? -29.698 5.011 -5.886 1.00 87.62 230 ASN A C 1
ATOM 1884 O O . ASN A 1 230 ? -30.299 5.633 -6.754 1.00 87.62 230 ASN A O 1
ATOM 1888 N N . ALA A 1 231 ? -28.649 4.242 -6.202 1.00 84.06 231 ALA A N 1
ATOM 1889 C CA . ALA A 1 231 ? -28.151 4.119 -7.578 1.00 84.06 231 ALA A CA 1
ATOM 1890 C C . ALA A 1 231 ? -29.219 3.578 -8.546 1.00 84.06 231 ALA A C 1
ATOM 1892 O O . ALA A 1 231 ? -29.215 3.914 -9.725 1.00 84.06 231 ALA A O 1
ATOM 1893 N N . LYS A 1 232 ? -30.173 2.780 -8.044 1.00 79.88 232 LYS A N 1
ATOM 1894 C CA . LYS A 1 232 ? -31.294 2.239 -8.834 1.00 79.88 232 LYS A CA 1
ATOM 1895 C C . LYS A 1 232 ? -32.315 3.294 -9.270 1.00 79.88 232 LYS A C 1
ATOM 1897 O O . LYS A 1 232 ? -33.152 3.002 -10.116 1.00 79.88 232 LYS A O 1
ATOM 1902 N N . GLU A 1 233 ? -32.281 4.478 -8.669 1.00 87.62 233 GLU A N 1
ATOM 1903 C CA . GLU A 1 233 ? -33.182 5.588 -8.991 1.00 87.62 233 GLU A CA 1
ATOM 1904 C C . GLU A 1 233 ? -32.648 6.435 -10.159 1.00 87.62 233 GLU A C 1
ATOM 1906 O O . GLU A 1 233 ? -33.371 7.272 -10.698 1.00 87.62 233 GLU A O 1
ATOM 1911 N N . MET A 1 234 ? -31.394 6.214 -10.569 1.00 87.12 234 MET A N 1
ATOM 1912 C CA . MET A 1 234 ? -30.750 6.935 -11.664 1.00 87.12 234 MET A CA 1
ATOM 1913 C C . MET A 1 234 ? -31.138 6.368 -13.040 1.00 87.12 234 MET A C 1
ATOM 1915 O O . MET A 1 234 ? -31.430 5.175 -13.161 1.00 87.12 234 MET A O 1
ATOM 1919 N N . PRO A 1 235 ? -31.093 7.186 -14.109 1.00 91.25 235 PRO A N 1
ATOM 1920 C CA . PRO A 1 235 ? -31.224 6.688 -15.474 1.00 91.25 235 PRO A CA 1
ATOM 1921 C C . PRO A 1 235 ? -30.154 5.632 -15.782 1.00 91.25 235 PRO A C 1
ATOM 1923 O O . PRO A 1 235 ? -28.965 5.868 -15.567 1.00 91.25 235 PRO A O 1
ATOM 1926 N N . GLN A 1 236 ? -30.562 4.485 -16.335 1.00 90.12 236 GLN A N 1
ATOM 1927 C CA . GLN A 1 236 ? -29.651 3.362 -16.599 1.00 90.12 236 GLN A CA 1
ATOM 1928 C C . GLN A 1 236 ? -28.465 3.758 -17.493 1.00 90.12 236 GLN A C 1
ATOM 1930 O O . GLN A 1 236 ? -27.339 3.359 -17.225 1.00 90.12 236 GLN A O 1
ATOM 1935 N N . GLU A 1 237 ? -28.698 4.579 -18.521 1.00 91.69 237 GLU A N 1
ATOM 1936 C CA . GLU A 1 237 ? -27.637 5.040 -19.429 1.00 91.69 237 GLU A CA 1
ATOM 1937 C C . GLU A 1 237 ? -26.562 5.870 -18.712 1.00 91.69 237 GLU A C 1
ATOM 1939 O O . GLU A 1 237 ? -25.377 5.769 -19.030 1.00 91.69 237 GLU A O 1
ATOM 1944 N N . GLU A 1 238 ? -26.967 6.687 -17.737 1.00 91.69 238 GLU A N 1
ATOM 1945 C CA . GLU A 1 238 ? -26.051 7.502 -16.940 1.00 91.69 238 GLU A CA 1
ATOM 1946 C C . GLU A 1 238 ? -25.249 6.627 -15.974 1.00 91.69 238 GLU A C 1
ATOM 1948 O O . GLU A 1 238 ? -24.027 6.757 -15.892 1.00 91.69 238 GLU A O 1
ATOM 1953 N N . LEU A 1 239 ? -25.919 5.683 -15.306 1.00 91.62 239 LEU A N 1
ATOM 1954 C CA . LEU A 1 239 ? -25.275 4.735 -14.402 1.00 91.62 239 LEU A CA 1
ATOM 1955 C C . LEU A 1 239 ? -24.255 3.853 -15.138 1.00 91.62 239 LEU A C 1
ATOM 1957 O O . LEU A 1 239 ? -23.125 3.713 -14.677 1.00 91.62 239 LEU A O 1
ATOM 1961 N N . ASP A 1 240 ? -24.612 3.315 -16.306 1.00 92.81 240 ASP A N 1
ATOM 1962 C CA . ASP A 1 240 ? -23.720 2.480 -17.119 1.00 92.81 240 ASP A CA 1
ATOM 1963 C C . ASP A 1 240 ? -22.477 3.250 -17.581 1.00 92.81 240 ASP A C 1
ATOM 1965 O O . ASP A 1 240 ? -21.387 2.682 -17.687 1.00 92.81 240 ASP A O 1
ATOM 1969 N N . LYS A 1 241 ? -22.629 4.548 -17.867 1.00 94.50 241 LYS A N 1
ATOM 1970 C CA . LYS A 1 241 ? -21.502 5.411 -18.217 1.00 94.50 241 LYS A CA 1
ATOM 1971 C C . LYS A 1 241 ? -20.569 5.608 -17.022 1.00 94.50 241 LYS A C 1
ATOM 1973 O O . LYS A 1 241 ? -19.370 5.397 -17.171 1.00 94.50 241 LYS A O 1
ATOM 1978 N N . ILE A 1 242 ? -21.116 5.948 -15.853 1.00 93.62 242 ILE A N 1
ATOM 1979 C CA . ILE A 1 242 ? -20.333 6.123 -14.619 1.00 93.62 242 ILE A CA 1
ATOM 1980 C C . ILE A 1 242 ? -19.567 4.840 -14.289 1.00 93.62 242 ILE A C 1
ATOM 1982 O O . ILE A 1 242 ? -18.368 4.895 -14.043 1.00 93.62 242 ILE A O 1
ATOM 1986 N N . VAL A 1 243 ? -20.227 3.680 -14.344 1.00 93.62 243 VAL A N 1
ATOM 1987 C CA . VAL A 1 243 ? -19.590 2.389 -14.046 1.00 93.62 243 VAL A CA 1
ATOM 1988 C C . VAL A 1 243 ? -18.416 2.118 -14.989 1.00 93.62 243 VAL A C 1
ATOM 1990 O O . VAL A 1 243 ? -17.341 1.757 -14.519 1.00 93.62 243 VAL A O 1
ATOM 1993 N N . LYS A 1 244 ? -18.570 2.348 -16.299 1.00 94.88 244 LYS A N 1
ATOM 1994 C CA . LYS A 1 244 ? -17.476 2.160 -17.270 1.00 94.88 244 LYS A CA 1
ATOM 1995 C C . LYS A 1 244 ? -16.306 3.114 -17.040 1.00 94.88 244 LYS A C 1
ATOM 1997 O O . LYS A 1 244 ? -15.151 2.693 -17.125 1.00 94.88 244 LYS A O 1
ATOM 2002 N N . ASP A 1 245 ? -16.599 4.382 -16.764 1.00 94.06 245 ASP A N 1
ATOM 2003 C CA . ASP A 1 245 ? -15.572 5.386 -16.475 1.00 94.06 245 ASP A CA 1
ATOM 2004 C C . ASP A 1 245 ? -14.801 5.000 -15.195 1.00 94.06 245 ASP A C 1
ATOM 2006 O O . ASP A 1 245 ? -13.569 5.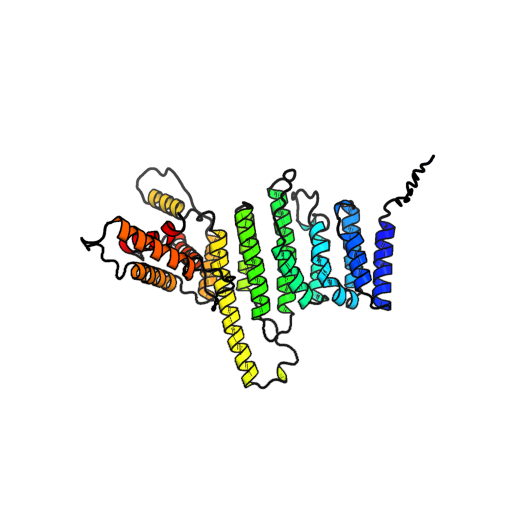035 -15.162 1.00 94.06 245 ASP A O 1
ATOM 2010 N N . GLU A 1 246 ? -15.506 4.527 -14.166 1.00 95.19 246 GLU A N 1
ATOM 2011 C CA . GLU A 1 246 ? -14.918 4.078 -12.904 1.00 95.19 246 GLU A CA 1
ATOM 2012 C C . GLU A 1 246 ? -14.137 2.766 -13.029 1.00 95.19 246 GLU A C 1
ATOM 2014 O O . GLU A 1 246 ? -13.091 2.629 -12.396 1.00 95.19 246 GLU A O 1
ATOM 2019 N N . GLU A 1 247 ? -14.587 1.798 -13.830 1.00 94.31 247 GLU A N 1
ATOM 2020 C CA . GLU A 1 247 ? -13.830 0.573 -14.130 1.00 94.31 247 GLU A CA 1
ATOM 2021 C C . GLU A 1 247 ? -12.493 0.904 -14.801 1.00 94.31 247 GLU A C 1
ATOM 2023 O O . GLU A 1 247 ? -11.446 0.367 -14.424 1.00 94.31 247 GLU A O 1
ATOM 2028 N N . TYR A 1 248 ? -12.510 1.835 -15.761 1.00 93.56 248 TYR A N 1
ATOM 2029 C CA . TYR A 1 248 ? -11.296 2.320 -16.408 1.00 93.56 248 TYR A CA 1
ATOM 2030 C C . TYR A 1 248 ? -10.352 2.986 -15.398 1.00 93.56 248 TYR A C 1
ATOM 2032 O O . TYR A 1 248 ? -9.174 2.623 -15.329 1.00 93.56 248 TYR A O 1
ATOM 2040 N N . LEU A 1 249 ? -10.855 3.921 -14.585 1.00 93.38 249 LEU A N 1
ATOM 2041 C CA . LEU A 1 249 ? -10.045 4.631 -13.591 1.00 93.38 249 LEU A CA 1
ATOM 2042 C C . LEU A 1 249 ? -9.462 3.688 -12.535 1.00 93.38 249 LEU A C 1
ATOM 2044 O O . LEU A 1 249 ? -8.269 3.767 -12.245 1.00 93.38 249 LEU A O 1
ATOM 2048 N N . GLN A 1 250 ? -10.266 2.765 -12.000 1.00 94.56 250 GLN A N 1
ATOM 2049 C CA . GLN A 1 250 ? -9.806 1.772 -11.027 1.00 94.56 250 GLN A CA 1
ATOM 2050 C C . GLN A 1 250 ? -8.694 0.901 -11.608 1.00 94.56 250 GLN A C 1
ATOM 2052 O O . GLN A 1 250 ? -7.655 0.718 -10.974 1.00 94.56 250 GLN A O 1
ATOM 2057 N N . ARG A 1 251 ? -8.860 0.427 -12.847 1.00 93.88 251 ARG A N 1
ATOM 2058 C CA . ARG A 1 251 ? -7.830 -0.355 -13.532 1.00 93.88 251 ARG A CA 1
ATOM 2059 C C . ARG A 1 251 ? -6.529 0.432 -13.689 1.00 93.88 251 ARG A C 1
ATOM 2061 O O . ARG A 1 251 ? -5.471 -0.100 -13.370 1.00 93.88 251 ARG A O 1
ATOM 2068 N N . ARG A 1 252 ? -6.597 1.690 -14.142 1.00 92.94 252 ARG A N 1
ATOM 2069 C CA . ARG A 1 252 ? -5.412 2.555 -14.300 1.00 92.94 252 ARG A CA 1
ATOM 2070 C C . ARG A 1 252 ? -4.721 2.851 -12.970 1.00 92.94 252 ARG A C 1
ATOM 2072 O O . ARG A 1 252 ? -3.496 2.883 -12.921 1.00 92.94 252 ARG A O 1
ATOM 2079 N N . LEU A 1 253 ? -5.486 3.046 -11.896 1.00 94.50 253 LEU A N 1
ATOM 2080 C CA . LEU A 1 253 ? -4.941 3.231 -10.550 1.00 94.50 253 LEU A CA 1
ATOM 2081 C C . LEU A 1 253 ? -4.202 1.981 -10.069 1.00 94.50 253 LEU A C 1
ATOM 2083 O O . LEU A 1 253 ? -3.100 2.107 -9.547 1.00 94.50 253 LEU A O 1
ATOM 2087 N N . LEU A 1 254 ? -4.764 0.787 -10.275 1.00 95.25 254 LEU A N 1
ATOM 2088 C CA . LEU A 1 254 ? -4.140 -0.472 -9.857 1.00 95.25 254 LEU A CA 1
ATOM 2089 C C . LEU A 1 254 ? -2.877 -0.803 -10.665 1.00 95.25 254 LEU A C 1
ATOM 2091 O O . LEU A 1 254 ? -1.869 -1.188 -10.070 1.00 95.25 254 LEU A O 1
ATOM 2095 N N . THR A 1 255 ? -2.897 -0.637 -11.994 1.00 94.38 255 THR A N 1
ATOM 2096 C CA . THR A 1 255 ? -1.710 -0.872 -12.844 1.00 94.38 255 THR A CA 1
ATOM 2097 C C . THR A 1 255 ? -0.602 0.124 -12.538 1.00 94.38 255 THR A C 1
ATOM 2099 O O . THR A 1 255 ? 0.562 -0.262 -12.377 1.00 94.38 255 THR A O 1
ATOM 2102 N N . GLY A 1 256 ? -0.977 1.393 -12.361 1.00 92.75 256 GLY A N 1
ATOM 2103 C CA . GLY A 1 256 ? -0.051 2.426 -11.941 1.00 92.75 256 GLY A CA 1
ATOM 2104 C C . GLY A 1 256 ? 0.554 2.062 -10.597 1.00 92.75 256 GLY A C 1
ATOM 2105 O O . GLY A 1 256 ? 1.772 2.018 -10.459 1.00 92.75 256 GLY A O 1
ATOM 2106 N N . PHE A 1 257 ? -0.284 1.769 -9.603 1.00 94.06 257 PHE A N 1
ATOM 2107 C CA . PHE A 1 257 ? 0.164 1.539 -8.235 1.00 94.06 257 PHE A CA 1
ATOM 2108 C C . PHE A 1 257 ? 1.148 0.374 -8.147 1.00 94.06 257 PHE A C 1
ATOM 2110 O O . PHE A 1 257 ? 2.213 0.510 -7.546 1.00 94.06 257 PHE A O 1
ATOM 2117 N N . LEU A 1 258 ? 0.832 -0.732 -8.825 1.00 94.38 258 LEU A N 1
ATOM 2118 C CA . LEU A 1 258 ? 1.694 -1.904 -8.930 1.00 94.38 258 LEU A CA 1
ATOM 2119 C C . LEU A 1 258 ? 3.101 -1.543 -9.430 1.00 94.38 258 LEU A C 1
ATOM 2121 O O . LEU A 1 258 ? 4.100 -1.935 -8.826 1.00 94.38 258 LEU A O 1
ATOM 2125 N N . THR A 1 259 ? 3.177 -0.806 -10.538 1.00 93.56 259 THR A N 1
ATOM 2126 C CA . THR A 1 259 ? 4.451 -0.451 -11.178 1.00 93.56 259 THR A CA 1
ATOM 2127 C C . THR A 1 259 ? 5.205 0.612 -10.376 1.00 93.56 259 THR A C 1
ATOM 2129 O O . THR A 1 259 ? 6.420 0.512 -10.208 1.00 93.56 259 THR A O 1
ATOM 2132 N N . GLN A 1 260 ? 4.501 1.588 -9.804 1.00 92.50 260 GLN A N 1
ATOM 2133 C CA . GLN A 1 260 ? 5.097 2.650 -8.994 1.00 92.50 260 GLN A CA 1
ATOM 2134 C C . GLN A 1 260 ? 5.733 2.115 -7.713 1.00 92.50 260 GLN A C 1
ATOM 2136 O O . GLN A 1 260 ? 6.839 2.515 -7.356 1.00 92.50 260 GLN A O 1
ATOM 2141 N N . VAL A 1 261 ? 5.067 1.188 -7.034 1.00 91.50 261 VAL A N 1
ATOM 2142 C CA . VAL A 1 261 ? 5.589 0.590 -5.806 1.00 91.50 261 VAL A CA 1
ATOM 2143 C C . VAL A 1 261 ? 6.842 -0.252 -6.078 1.00 91.50 261 VAL A C 1
ATOM 2145 O O . VAL A 1 261 ? 7.792 -0.188 -5.299 1.00 91.50 261 VAL A O 1
ATOM 2148 N N . ILE A 1 262 ? 6.907 -0.953 -7.218 1.00 91.94 262 ILE A N 1
ATOM 2149 C CA . ILE A 1 262 ? 8.130 -1.648 -7.658 1.00 91.94 262 ILE A CA 1
ATOM 2150 C C . ILE A 1 262 ? 9.280 -0.666 -7.883 1.00 91.94 262 ILE A C 1
ATOM 2152 O O . ILE A 1 262 ? 10.403 -0.934 -7.452 1.00 91.94 262 ILE A O 1
ATOM 2156 N N . TYR A 1 263 ? 9.007 0.470 -8.528 1.00 90.88 263 TYR A N 1
ATOM 2157 C CA . TYR A 1 263 ? 10.003 1.523 -8.700 1.00 90.88 263 TYR A CA 1
ATOM 2158 C C . TYR A 1 263 ? 10.508 2.050 -7.348 1.00 90.88 263 TYR A C 1
ATOM 2160 O O . TYR A 1 263 ? 11.717 2.061 -7.117 1.00 90.88 263 TYR A O 1
ATOM 2168 N N . LEU A 1 264 ? 9.603 2.421 -6.436 1.00 89.38 264 LEU A N 1
ATOM 2169 C CA . LEU A 1 264 ? 9.967 2.969 -5.125 1.00 89.38 264 LEU A CA 1
ATOM 2170 C C . LEU A 1 264 ? 10.784 1.977 -4.287 1.00 89.38 264 LEU A C 1
ATOM 2172 O O . LEU A 1 264 ? 11.776 2.371 -3.681 1.00 89.38 264 LEU A O 1
ATOM 2176 N N . ALA A 1 265 ? 10.430 0.690 -4.306 1.00 86.94 265 ALA A N 1
ATOM 2177 C CA . ALA A 1 265 ? 11.182 -0.355 -3.609 1.00 86.94 265 ALA A CA 1
ATOM 2178 C C . ALA A 1 265 ? 12.626 -0.528 -4.118 1.00 86.94 265 ALA A C 1
ATOM 2180 O O . ALA A 1 265 ? 13.474 -1.035 -3.390 1.00 86.94 265 ALA A O 1
ATOM 2181 N N . ASN A 1 266 ? 12.916 -0.105 -5.352 1.00 85.00 266 ASN A N 1
ATOM 2182 C CA . ASN A 1 266 ? 14.213 -0.289 -6.009 1.00 85.00 266 ASN A CA 1
ATOM 2183 C C . ASN A 1 266 ? 14.988 1.028 -6.204 1.00 85.00 266 ASN A C 1
ATOM 2185 O O . ASN A 1 266 ? 16.027 1.036 -6.863 1.00 85.00 266 ASN A O 1
ATOM 2189 N N . ILE A 1 267 ? 14.513 2.147 -5.644 1.00 82.25 267 ILE A N 1
ATOM 2190 C CA . ILE A 1 267 ? 15.119 3.468 -5.881 1.00 82.25 267 ILE A CA 1
ATOM 2191 C C . ILE A 1 267 ? 16.555 3.569 -5.338 1.00 82.25 267 ILE A C 1
ATOM 2193 O O . ILE A 1 267 ? 17.401 4.216 -5.946 1.00 82.25 267 ILE A O 1
ATOM 2197 N N . ASN A 1 268 ? 16.840 2.883 -4.226 1.00 75.94 268 ASN A N 1
ATOM 2198 C CA . ASN A 1 268 ? 18.134 2.919 -3.536 1.00 75.94 268 ASN A CA 1
ATOM 2199 C C . ASN A 1 268 ? 19.088 1.786 -3.956 1.00 75.94 268 ASN A C 1
ATOM 2201 O O . ASN A 1 268 ? 20.208 1.702 -3.452 1.00 75.94 268 ASN A O 1
ATOM 2205 N N . GLY A 1 269 ? 18.666 0.892 -4.851 1.00 67.81 269 GLY A N 1
ATOM 2206 C CA . GLY A 1 269 ? 19.491 -0.226 -5.289 1.00 67.81 269 GLY A CA 1
ATOM 2207 C C . GLY A 1 269 ? 18.703 -1.286 -6.045 1.00 67.81 269 GLY A C 1
ATOM 2208 O O . GLY A 1 269 ? 17.526 -1.515 -5.790 1.00 67.81 269 GLY A O 1
ATOM 2209 N N . THR A 1 270 ? 19.382 -1.952 -6.978 1.00 63.59 270 THR A N 1
ATOM 2210 C CA . THR A 1 270 ? 18.822 -3.098 -7.707 1.00 63.59 270 THR A CA 1
ATOM 2211 C C . THR A 1 270 ? 19.058 -4.387 -6.922 1.00 63.59 270 THR A C 1
ATOM 2213 O O . THR A 1 270 ? 20.087 -4.524 -6.261 1.00 63.59 270 THR A O 1
ATOM 2216 N N . GLU A 1 271 ? 18.152 -5.362 -7.038 1.00 67.69 271 GLU A N 1
ATOM 2217 C CA . GLU A 1 271 ? 18.170 -6.645 -6.302 1.00 67.69 271 GLU A CA 1
ATOM 2218 C C . GLU A 1 271 ? 19.364 -7.587 -6.613 1.00 67.69 271 GLU A C 1
ATOM 2220 O O . GLU A 1 271 ? 19.293 -8.794 -6.407 1.00 67.69 271 GLU A O 1
ATOM 2225 N N . GLY A 1 272 ? 20.488 -7.091 -7.134 1.00 79.88 272 GLY A N 1
ATOM 2226 C CA . GLY A 1 272 ? 21.659 -7.924 -7.423 1.00 79.88 272 GLY A CA 1
ATOM 2227 C C . GLY A 1 272 ? 21.537 -8.748 -8.709 1.00 79.88 272 GLY A C 1
ATOM 2228 O O . GLY A 1 272 ? 22.268 -9.722 -8.877 1.00 79.88 272 GLY A O 1
ATOM 2229 N N . TYR A 1 273 ? 20.674 -8.349 -9.652 1.00 85.12 273 TYR A N 1
ATOM 2230 C CA . TYR A 1 273 ? 20.519 -8.991 -10.970 1.00 85.12 273 TYR A CA 1
ATOM 2231 C C . TYR A 1 273 ? 21.850 -9.208 -11.706 1.00 85.12 273 TYR A C 1
ATOM 2233 O O . TYR A 1 273 ? 22.094 -10.266 -12.288 1.00 85.12 273 TYR A O 1
ATOM 2241 N N . SER A 1 274 ? 22.735 -8.210 -11.672 1.00 85.50 274 SER A N 1
ATOM 2242 C CA . SER A 1 274 ? 24.065 -8.280 -12.287 1.00 85.50 274 SER A CA 1
ATOM 2243 C C . SER A 1 274 ? 24.972 -9.301 -11.592 1.00 85.50 274 SER A C 1
ATOM 2245 O O . SER A 1 274 ? 25.718 -10.020 -12.258 1.00 85.50 274 SER A O 1
ATOM 2247 N N . ILE A 1 275 ? 24.877 -9.398 -10.265 1.00 86.81 275 ILE A N 1
ATOM 2248 C CA . ILE A 1 275 ? 25.648 -10.322 -9.429 1.00 86.81 275 ILE A CA 1
ATOM 2249 C C . ILE A 1 275 ? 25.188 -11.766 -9.673 1.00 86.81 275 ILE A C 1
ATOM 2251 O O . ILE A 1 275 ? 26.022 -12.651 -9.872 1.00 86.81 275 ILE A O 1
ATOM 2255 N N . GLU A 1 276 ? 23.875 -11.998 -9.732 1.00 86.38 276 GLU A N 1
ATOM 2256 C CA . GLU A 1 276 ? 23.280 -13.293 -10.082 1.00 86.38 276 GLU A CA 1
ATOM 2257 C C . GLU A 1 276 ? 23.686 -13.729 -11.495 1.00 86.38 276 GLU A C 1
ATOM 2259 O O . GLU A 1 276 ? 24.132 -14.861 -11.694 1.00 86.38 276 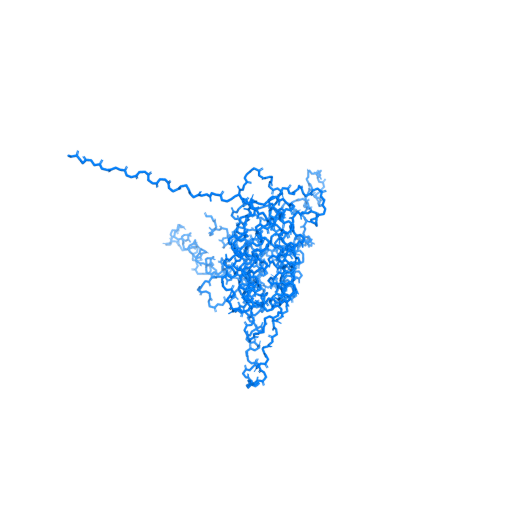GLU A O 1
ATOM 2264 N N . HIS A 1 277 ? 23.625 -12.820 -12.474 1.00 86.31 277 HIS A N 1
ATOM 2265 C CA . HIS A 1 277 ? 24.065 -13.115 -13.836 1.00 86.31 277 HIS A CA 1
ATOM 2266 C C . HIS A 1 277 ? 25.563 -13.453 -13.899 1.00 86.31 277 HIS A C 1
ATOM 2268 O O . HIS A 1 277 ? 25.956 -14.414 -14.561 1.00 86.31 277 HIS A O 1
ATOM 2274 N N . PHE A 1 278 ? 26.409 -12.714 -13.173 1.00 87.69 278 PHE A N 1
ATOM 2275 C CA . PHE A 1 278 ? 27.838 -13.012 -13.079 1.00 87.69 278 PHE A CA 1
ATOM 2276 C C . PHE A 1 278 ? 28.102 -14.377 -12.428 1.00 87.69 278 PHE A C 1
ATOM 2278 O O . PHE A 1 278 ? 28.927 -15.150 -12.925 1.00 87.69 278 PHE A O 1
ATOM 2285 N N . SER A 1 279 ? 27.381 -14.703 -11.351 1.00 87.50 279 SER A N 1
ATOM 2286 C CA . SER A 1 279 ? 27.469 -16.016 -10.708 1.00 87.50 279 SER A CA 1
ATOM 2287 C C . SER A 1 279 ? 27.058 -17.132 -11.672 1.00 87.50 279 SER A C 1
ATOM 2289 O O . SER A 1 279 ? 27.784 -18.118 -11.819 1.00 87.50 279 SER A O 1
ATOM 2291 N N . TRP A 1 280 ? 25.966 -16.938 -12.417 1.00 87.12 280 TRP A N 1
ATOM 2292 C CA . TRP A 1 280 ? 25.524 -17.865 -13.456 1.00 87.12 280 TRP A CA 1
ATOM 2293 C C . TRP A 1 280 ? 26.586 -18.062 -14.548 1.00 87.12 280 TRP A C 1
ATOM 2295 O O . TRP A 1 280 ? 26.931 -19.201 -14.859 1.00 87.12 280 TRP A O 1
ATOM 2305 N N . LEU A 1 281 ? 27.179 -16.987 -15.084 1.00 87.62 281 LEU A N 1
ATOM 2306 C CA . LEU A 1 281 ? 28.258 -17.073 -16.080 1.00 87.62 281 LEU A CA 1
ATOM 2307 C C . LEU A 1 281 ? 29.476 -17.842 -15.553 1.00 87.62 281 LEU A C 1
ATOM 2309 O O . LEU A 1 281 ? 30.068 -18.644 -16.279 1.00 87.62 281 LEU A O 1
ATOM 2313 N N . GLN A 1 282 ? 29.848 -17.631 -14.288 1.00 87.94 282 GLN A N 1
ATOM 2314 C CA . GLN A 1 282 ? 30.954 -18.358 -13.672 1.00 87.94 282 GLN A CA 1
ATOM 2315 C C . GLN A 1 282 ? 30.654 -19.857 -13.565 1.00 87.94 282 GLN A C 1
ATOM 2317 O O . GLN A 1 282 ? 31.543 -20.660 -13.846 1.00 87.94 282 GLN A O 1
ATOM 2322 N N . GLN A 1 283 ? 29.418 -20.232 -13.225 1.00 84.94 283 GLN A N 1
ATOM 2323 C CA . GLN A 1 283 ? 28.974 -21.630 -13.188 1.00 84.94 283 GLN A CA 1
ATOM 2324 C C . GLN A 1 283 ? 28.970 -22.284 -14.578 1.00 84.94 283 GLN A C 1
ATOM 2326 O O . GLN A 1 283 ? 29.246 -23.475 -14.687 1.00 84.94 283 GLN A O 1
ATOM 2331 N N . GLN A 1 284 ? 28.696 -21.520 -15.642 1.00 83.81 284 GLN A N 1
ATOM 2332 C CA . GLN A 1 284 ? 28.811 -22.012 -17.023 1.00 83.81 284 GLN A CA 1
ATOM 2333 C C . GLN A 1 284 ? 30.271 -22.128 -17.497 1.00 83.81 284 GLN A C 1
ATOM 2335 O O . GLN A 1 284 ? 30.566 -22.819 -18.475 1.00 83.81 284 GLN A O 1
ATOM 2340 N N . SER A 1 285 ? 31.205 -21.446 -16.832 1.00 83.81 285 SER A N 1
ATOM 2341 C CA . SER A 1 285 ? 32.622 -21.497 -17.179 1.00 83.81 285 SER A CA 1
ATOM 2342 C C . SER A 1 285 ? 33.287 -22.778 -16.656 1.00 83.81 285 SER A C 1
ATOM 2344 O O . SER A 1 285 ? 32.951 -23.288 -15.593 1.00 83.81 285 SER A O 1
ATOM 2346 N N . LYS A 1 286 ? 34.315 -23.275 -17.357 1.00 79.44 286 LYS A N 1
ATOM 2347 C CA . LYS A 1 286 ? 35.153 -24.401 -16.883 1.00 79.44 286 LYS A CA 1
ATOM 2348 C C . LYS A 1 286 ? 36.110 -24.012 -15.740 1.00 79.44 286 LYS A C 1
ATOM 2350 O O . LYS A 1 286 ? 36.943 -24.820 -15.332 1.00 79.44 286 LYS A O 1
ATOM 2355 N N . SER A 1 287 ? 36.052 -22.765 -15.279 1.00 79.31 287 SER A N 1
ATOM 2356 C CA . SER A 1 287 ? 36.938 -22.227 -14.251 1.00 79.31 287 SER A CA 1
ATOM 2357 C C . SER A 1 287 ? 36.476 -22.641 -12.855 1.00 79.31 287 SER A C 1
ATOM 2359 O O . SER A 1 287 ? 35.315 -22.973 -12.632 1.00 79.31 287 SER A O 1
ATOM 2361 N N . LYS A 1 288 ? 37.383 -22.575 -11.873 1.00 81.50 288 LYS A N 1
ATOM 2362 C CA . LYS A 1 288 ? 37.023 -22.784 -10.466 1.00 81.50 288 LYS A CA 1
ATOM 2363 C C . LYS A 1 288 ? 35.984 -21.739 -10.039 1.00 81.50 288 LYS A C 1
ATOM 2365 O O . LYS A 1 288 ? 36.261 -20.542 -10.121 1.00 81.50 288 LYS A O 1
ATOM 2370 N N . ILE A 1 289 ? 34.831 -22.199 -9.555 1.00 81.31 289 ILE A N 1
ATOM 2371 C CA . ILE A 1 289 ? 33.795 -21.344 -8.967 1.00 81.31 289 ILE A CA 1
ATOM 2372 C C . ILE A 1 289 ? 34.401 -20.638 -7.751 1.00 81.31 289 ILE A C 1
ATOM 2374 O O . ILE A 1 289 ? 34.940 -21.283 -6.850 1.00 81.31 289 ILE A O 1
ATOM 2378 N N . LYS A 1 290 ? 34.364 -19.307 -7.758 1.00 80.75 290 LYS A N 1
ATOM 2379 C CA . LYS A 1 290 ? 34.844 -18.459 -6.659 1.00 80.75 290 LYS A CA 1
ATOM 2380 C C . LYS A 1 290 ? 33.694 -17.891 -5.837 1.00 80.75 290 LYS A C 1
ATOM 2382 O O . LYS A 1 290 ? 33.919 -17.505 -4.698 1.00 80.75 290 LYS A O 1
ATOM 2387 N N . PHE A 1 291 ? 32.504 -17.803 -6.425 1.00 81.50 291 PHE A N 1
ATOM 2388 C CA . PHE A 1 291 ? 31.398 -17.047 -5.870 1.00 81.50 291 PHE A CA 1
ATOM 2389 C C . PHE A 1 291 ? 30.051 -17.600 -6.354 1.00 81.50 291 PHE A C 1
ATOM 2391 O O . PHE A 1 291 ? 29.832 -17.786 -7.553 1.00 81.50 291 PHE A O 1
ATOM 2398 N N . VAL A 1 292 ? 29.146 -17.846 -5.408 1.00 82.50 292 VAL A N 1
ATOM 2399 C CA . VAL A 1 292 ? 27.764 -18.253 -5.674 1.00 82.50 292 VAL A CA 1
ATOM 2400 C C . VAL A 1 292 ? 26.848 -17.207 -5.068 1.00 82.50 292 VAL A C 1
ATOM 2402 O O . VAL A 1 292 ? 26.949 -16.918 -3.878 1.00 82.50 292 VAL A O 1
ATOM 2405 N N . PHE A 1 293 ? 25.979 -16.645 -5.896 1.00 84.62 293 PHE A N 1
ATOM 2406 C CA . PHE A 1 293 ? 24.938 -15.726 -5.474 1.00 84.62 293 PHE A CA 1
ATOM 2407 C C . PHE A 1 293 ? 23.671 -16.059 -6.233 1.00 84.62 293 PHE A C 1
ATOM 2409 O O . PHE A 1 293 ? 23.670 -16.137 -7.462 1.00 84.62 293 PHE A O 1
ATOM 2416 N N . GLU A 1 294 ? 22.612 -16.260 -5.472 1.00 80.50 294 GLU A N 1
ATOM 2417 C CA . GLU A 1 294 ? 21.265 -16.470 -5.958 1.00 80.50 294 GLU A CA 1
ATOM 2418 C C . GLU A 1 294 ? 20.375 -15.549 -5.144 1.00 80.50 294 GLU A C 1
ATOM 2420 O O . GLU A 1 294 ? 20.519 -15.438 -3.923 1.00 80.50 294 GLU A O 1
ATOM 2425 N N . ARG A 1 295 ? 19.509 -14.831 -5.842 1.00 81.56 295 ARG A N 1
ATOM 2426 C CA . ARG A 1 295 ? 18.592 -13.885 -5.224 1.00 81.56 295 ARG A CA 1
ATOM 2427 C C . ARG A 1 295 ? 17.276 -14.603 -4.941 1.00 81.56 295 ARG A C 1
ATOM 2429 O O . ARG A 1 295 ? 16.832 -15.436 -5.728 1.00 81.56 295 ARG A O 1
ATOM 2436 N N . ASP A 1 296 ? 16.615 -14.219 -3.854 1.00 76.62 296 ASP A N 1
ATOM 2437 C CA . ASP A 1 296 ? 15.226 -14.608 -3.618 1.00 76.62 296 ASP A CA 1
ATOM 2438 C C . ASP A 1 296 ? 14.289 -13.830 -4.558 1.00 76.62 296 ASP A C 1
ATOM 2440 O O . ASP A 1 296 ? 13.857 -12.716 -4.269 1.00 76.62 296 ASP A O 1
ATOM 2444 N N . GLY A 1 297 ? 14.033 -14.401 -5.736 1.00 76.94 297 GLY A N 1
ATOM 2445 C CA . GLY A 1 297 ? 13.153 -13.815 -6.748 1.00 76.94 297 GLY A CA 1
ATOM 2446 C C . GLY A 1 297 ? 11.665 -14.107 -6.542 1.00 76.94 297 GLY A C 1
ATOM 2447 O O . GLY A 1 297 ? 10.838 -13.482 -7.205 1.00 76.94 297 GLY A O 1
ATOM 2448 N N . ALA A 1 298 ? 11.305 -15.000 -5.609 1.00 81.25 298 ALA A N 1
ATOM 2449 C CA . ALA A 1 298 ? 9.949 -15.549 -5.502 1.00 81.25 298 ALA A CA 1
ATOM 2450 C C . ALA A 1 298 ? 8.887 -14.474 -5.242 1.00 81.25 298 ALA A C 1
ATOM 2452 O O . ALA A 1 298 ? 7.710 -14.638 -5.569 1.00 81.25 298 ALA A O 1
ATOM 2453 N N . PHE A 1 299 ? 9.293 -13.368 -4.624 1.00 81.56 299 PHE A N 1
ATOM 2454 C CA . PHE A 1 299 ? 8.413 -12.247 -4.365 1.00 81.56 299 PHE A CA 1
ATOM 2455 C C . PHE A 1 299 ? 8.124 -11.417 -5.625 1.00 81.56 299 PHE A C 1
ATOM 2457 O O . PHE A 1 299 ? 6.961 -11.160 -5.938 1.00 81.56 299 PHE A O 1
ATOM 2464 N N . CYS A 1 300 ? 9.153 -11.049 -6.387 1.00 87.44 300 CYS A N 1
ATOM 2465 C CA . CYS A 1 300 ? 8.987 -10.321 -7.643 1.00 87.44 300 CYS A CA 1
ATOM 2466 C C . CYS A 1 300 ? 8.336 -11.167 -8.745 1.00 87.44 300 CYS A C 1
ATOM 2468 O O . CYS A 1 300 ? 7.590 -10.608 -9.550 1.00 87.44 300 CYS A O 1
ATOM 2470 N N . ASP A 1 301 ? 8.511 -12.493 -8.735 1.00 90.62 301 ASP A N 1
ATOM 2471 C CA . ASP A 1 301 ? 7.773 -13.409 -9.614 1.00 90.62 301 ASP A CA 1
ATOM 2472 C C . ASP A 1 301 ? 6.257 -13.190 -9.486 1.00 90.62 301 ASP A C 1
ATOM 2474 O O . ASP A 1 301 ? 5.552 -13.043 -10.486 1.00 90.62 301 ASP A O 1
ATOM 2478 N N . ARG A 1 302 ? 5.756 -13.039 -8.251 1.00 92.88 302 ARG A N 1
ATOM 2479 C CA . ARG A 1 302 ? 4.335 -12.752 -8.002 1.00 92.88 302 ARG A CA 1
ATOM 2480 C C . ARG A 1 302 ? 3.900 -11.417 -8.602 1.00 92.88 302 ARG A C 1
ATOM 2482 O O . ARG A 1 302 ? 2.782 -11.316 -9.100 1.00 92.88 302 ARG A O 1
ATOM 2489 N N . PHE A 1 303 ? 4.753 -10.394 -8.573 1.00 94.62 303 PHE A N 1
ATOM 2490 C CA . PHE A 1 303 ? 4.443 -9.101 -9.192 1.00 94.62 303 PHE A CA 1
ATOM 2491 C C . PHE A 1 303 ? 4.445 -9.171 -10.719 1.00 94.62 303 PHE A C 1
ATOM 2493 O O . PHE A 1 303 ? 3.608 -8.528 -11.347 1.00 94.62 303 PHE A O 1
ATOM 2500 N N . VAL A 1 304 ? 5.321 -9.978 -11.324 1.00 95.00 304 VAL A N 1
ATOM 2501 C CA . VAL A 1 304 ? 5.300 -10.241 -12.773 1.00 95.00 304 VAL A CA 1
ATOM 2502 C C . VAL A 1 304 ? 4.013 -10.967 -13.181 1.00 95.00 304 VAL A C 1
ATOM 2504 O O . VAL A 1 304 ? 3.382 -10.606 -14.179 1.00 95.00 304 VAL A O 1
ATOM 2507 N N . GLU A 1 305 ? 3.583 -11.960 -12.401 1.00 94.50 305 GLU A N 1
ATOM 2508 C CA . GLU A 1 305 ? 2.303 -12.650 -12.607 1.00 94.50 305 GLU A CA 1
ATOM 2509 C C . GLU A 1 305 ? 1.113 -11.695 -12.460 1.00 94.50 305 GLU A C 1
ATOM 2511 O O . GLU A 1 305 ? 0.207 -11.695 -13.295 1.00 94.50 305 GLU A O 1
ATOM 2516 N N . LEU A 1 306 ? 1.132 -10.838 -11.436 1.00 95.62 306 LEU A N 1
ATOM 2517 C CA . LEU A 1 306 ? 0.081 -9.852 -11.195 1.00 95.62 306 LEU A CA 1
ATOM 2518 C C . LEU A 1 306 ? 0.015 -8.809 -12.318 1.00 95.62 306 LEU A C 1
ATOM 2520 O O . LEU A 1 306 ? -1.073 -8.530 -12.815 1.00 95.62 306 LEU A O 1
ATOM 2524 N N . ALA A 1 307 ? 1.161 -8.306 -12.785 1.00 96.31 307 ALA A N 1
ATOM 2525 C CA . ALA A 1 307 ? 1.236 -7.409 -13.939 1.00 96.31 307 ALA A CA 1
ATOM 2526 C C . ALA A 1 307 ? 0.607 -8.050 -15.184 1.00 96.31 307 ALA A C 1
ATOM 2528 O O . ALA A 1 307 ? -0.208 -7.426 -15.863 1.00 96.31 307 ALA A O 1
ATOM 2529 N N . SER A 1 308 ? 0.903 -9.331 -15.425 1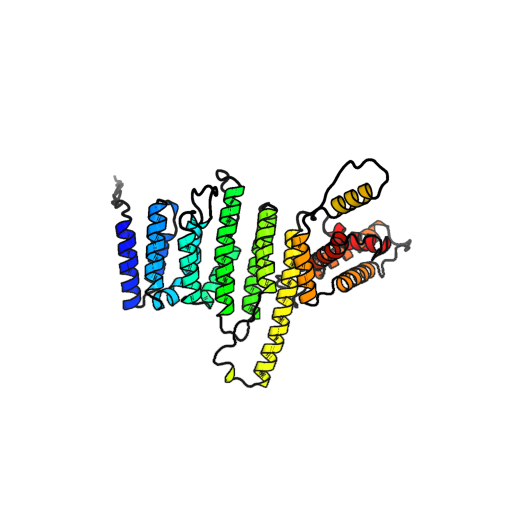.00 94.25 308 SER A N 1
ATOM 2530 C CA . SER A 1 308 ? 0.302 -10.096 -16.522 1.00 94.25 308 SER A CA 1
ATOM 2531 C C . SER A 1 308 ? -1.217 -10.233 -16.356 1.00 94.25 308 SER A C 1
ATOM 2533 O O . SER A 1 308 ? -1.949 -10.094 -17.329 1.00 94.25 308 SER A O 1
ATOM 2535 N N . SER A 1 309 ? -1.711 -10.446 -15.129 1.00 95.25 309 SER A N 1
ATOM 2536 C CA . SER A 1 309 ? -3.154 -10.532 -14.844 1.00 95.25 309 SER A CA 1
ATOM 2537 C C . SER A 1 309 ? -3.908 -9.209 -15.025 1.00 95.25 309 SER A C 1
ATOM 2539 O O . SER A 1 309 ? -5.121 -9.214 -15.205 1.00 95.25 309 SER A O 1
ATOM 2541 N N . PHE A 1 310 ? -3.196 -8.079 -15.004 1.00 94.50 310 PHE A N 1
ATOM 2542 C CA . PHE A 1 310 ? -3.743 -6.752 -15.301 1.00 94.50 310 PHE A CA 1
ATOM 2543 C C . PHE A 1 310 ? -3.593 -6.360 -16.787 1.00 94.50 310 PHE A C 1
ATOM 2545 O O . PHE A 1 310 ? -3.884 -5.220 -17.169 1.00 94.50 310 PHE A O 1
ATOM 2552 N N . ASP A 1 311 ? -3.173 -7.307 -17.630 1.00 94.50 311 ASP A N 1
ATOM 2553 C CA . ASP A 1 311 ? -2.823 -7.155 -19.047 1.00 94.50 311 ASP A CA 1
ATOM 2554 C C . ASP A 1 311 ? -1.699 -6.135 -19.315 1.00 94.50 311 ASP A C 1
ATOM 2556 O O . ASP A 1 311 ? -1.699 -5.441 -20.336 1.00 94.50 311 ASP A O 1
ATOM 2560 N N . ILE A 1 312 ? -0.719 -6.034 -18.412 1.00 95.25 312 ILE A N 1
ATOM 2561 C CA . ILE A 1 312 ? 0.506 -5.267 -18.663 1.00 95.25 312 ILE A CA 1
ATOM 2562 C C . ILE A 1 312 ? 1.458 -6.134 -19.494 1.00 95.25 312 ILE A C 1
ATOM 2564 O O . ILE A 1 312 ? 2.096 -7.061 -18.990 1.00 95.25 312 ILE A O 1
ATOM 2568 N N . ASP A 1 313 ? 1.576 -5.824 -20.785 1.00 94.88 313 ASP A N 1
ATOM 2569 C CA . ASP A 1 313 ? 2.535 -6.477 -21.679 1.00 94.88 313 ASP A CA 1
ATOM 2570 C C . ASP A 1 313 ? 3.938 -5.883 -21.485 1.00 94.88 313 ASP A C 1
ATOM 2572 O O . ASP A 1 313 ? 4.350 -4.945 -22.172 1.00 94.88 313 ASP A O 1
ATOM 2576 N N . LEU A 1 314 ? 4.683 -6.463 -20.541 1.00 94.88 314 LEU A N 1
ATOM 2577 C CA . LEU A 1 314 ? 6.032 -6.022 -20.177 1.00 94.88 314 LEU A CA 1
ATOM 2578 C C . LEU A 1 314 ? 7.006 -6.010 -21.368 1.00 94.88 314 LEU A C 1
ATOM 2580 O O . LEU A 1 314 ? 7.875 -5.142 -21.435 1.00 94.88 314 LEU A O 1
ATOM 2584 N N . LEU A 1 315 ? 6.871 -6.940 -22.324 1.00 93.44 315 LEU A N 1
ATOM 2585 C CA . LEU A 1 315 ? 7.732 -6.969 -23.510 1.00 93.44 315 LEU A CA 1
ATOM 2586 C C . LEU A 1 315 ? 7.413 -5.797 -24.438 1.00 93.44 315 LEU A C 1
ATOM 2588 O O . LEU A 1 315 ? 8.327 -5.135 -24.932 1.00 93.44 315 LEU A O 1
ATOM 2592 N N . LYS A 1 316 ? 6.127 -5.525 -24.665 1.00 94.50 316 LYS A N 1
ATOM 2593 C CA . LYS A 1 316 ? 5.694 -4.389 -25.479 1.00 94.50 316 LYS A CA 1
ATOM 2594 C C . LYS A 1 316 ? 6.067 -3.058 -24.830 1.00 94.50 316 LYS A C 1
ATOM 2596 O O . LYS A 1 316 ? 6.540 -2.175 -25.544 1.00 94.50 316 LYS A O 1
ATOM 2601 N N . CYS A 1 317 ? 5.917 -2.920 -23.511 1.00 93.81 317 CYS A N 1
ATOM 2602 C CA . CYS A 1 317 ? 6.370 -1.734 -22.776 1.00 93.81 317 CYS A CA 1
ATOM 2603 C C . CYS A 1 317 ? 7.881 -1.532 -22.951 1.00 93.81 317 CYS A C 1
ATOM 2605 O O . CYS A 1 317 ? 8.326 -0.452 -23.342 1.00 93.81 317 CYS A O 1
ATOM 2607 N N . PHE A 1 318 ? 8.669 -2.599 -22.786 1.00 94.88 318 PHE A N 1
ATOM 2608 C CA . PHE A 1 318 ? 10.117 -2.572 -22.987 1.00 94.88 318 PHE A CA 1
ATOM 2609 C C . PHE A 1 318 ? 10.523 -2.169 -24.421 1.00 94.88 318 PHE A C 1
ATOM 2611 O O . PHE A 1 318 ? 11.365 -1.292 -24.619 1.00 94.88 318 PHE A O 1
ATOM 2618 N N . GLN A 1 319 ? 9.894 -2.754 -25.445 1.00 94.19 319 GLN A N 1
ATOM 2619 C CA . GLN A 1 319 ? 10.150 -2.417 -26.853 1.00 94.19 319 GLN A CA 1
ATOM 2620 C C . GLN A 1 319 ? 9.714 -0.988 -27.210 1.00 94.19 319 GLN A C 1
ATOM 2622 O O . GLN A 1 319 ? 10.392 -0.296 -27.980 1.00 94.19 319 GLN A O 1
ATOM 2627 N N . GLY A 1 320 ? 8.595 -0.534 -26.641 1.00 94.25 320 GLY A N 1
ATOM 2628 C CA . GLY A 1 320 ? 8.132 0.847 -26.744 1.00 94.25 320 GLY A CA 1
ATOM 2629 C C . GLY A 1 320 ? 9.162 1.814 -26.170 1.00 94.25 320 GLY A C 1
ATOM 2630 O O . GLY A 1 320 ? 9.555 2.763 -26.847 1.00 94.25 320 GLY A O 1
ATOM 2631 N N . PHE A 1 321 ? 9.700 1.504 -24.987 1.00 94.50 321 PHE A N 1
ATOM 2632 C CA . PHE A 1 321 ? 10.746 2.301 -24.355 1.00 94.50 321 PHE A CA 1
ATOM 2633 C C . PHE A 1 321 ? 12.012 2.406 -25.215 1.00 94.50 321 PHE A C 1
ATOM 2635 O O . PHE A 1 321 ? 12.538 3.509 -25.375 1.00 94.50 321 PHE A O 1
ATOM 2642 N N . ILE A 1 322 ? 12.484 1.310 -25.823 1.00 94.56 322 ILE A N 1
ATOM 2643 C CA . ILE A 1 322 ? 13.616 1.347 -26.770 1.00 94.56 322 ILE A CA 1
ATOM 2644 C C . ILE A 1 322 ? 13.309 2.286 -27.940 1.00 94.56 322 ILE A C 1
ATOM 2646 O O . ILE A 1 322 ? 14.101 3.173 -28.260 1.00 94.56 322 ILE A O 1
ATOM 2650 N N . THR A 1 323 ? 12.140 2.111 -28.559 1.00 94.19 323 THR A N 1
ATOM 2651 C CA . THR A 1 323 ? 11.720 2.901 -29.724 1.00 94.19 323 THR A CA 1
ATOM 2652 C C . THR A 1 323 ? 11.671 4.391 -29.395 1.00 94.19 323 THR A C 1
ATOM 2654 O O . THR A 1 323 ? 12.162 5.215 -30.167 1.00 94.19 323 THR A O 1
ATOM 2657 N N . ASP A 1 324 ? 11.120 4.749 -28.237 1.00 92.38 324 ASP A N 1
ATOM 2658 C CA . ASP A 1 324 ? 11.037 6.137 -27.790 1.00 92.38 324 ASP A CA 1
ATOM 2659 C C . ASP A 1 324 ? 12.404 6.712 -27.417 1.00 92.38 324 ASP A C 1
ATOM 2661 O O . ASP A 1 324 ? 12.670 7.878 -27.700 1.00 92.38 324 ASP A O 1
ATOM 2665 N N . SER A 1 325 ? 13.310 5.887 -26.889 1.00 93.00 325 SER A N 1
ATOM 2666 C CA . SER A 1 325 ? 14.684 6.307 -26.598 1.00 93.00 325 SER A CA 1
ATOM 2667 C C . SER A 1 325 ? 15.431 6.696 -27.880 1.00 93.00 325 SER A C 1
ATOM 2669 O O . SER A 1 325 ? 16.081 7.739 -27.919 1.00 93.00 325 SER A O 1
ATOM 2671 N N . HIS A 1 326 ? 15.265 5.942 -28.974 1.00 92.19 326 HIS A N 1
ATOM 2672 C CA . HIS A 1 326 ? 15.838 6.310 -30.281 1.00 92.19 326 HIS A CA 1
ATOM 2673 C C . HIS A 1 326 ? 15.266 7.605 -30.850 1.00 92.19 326 HIS A C 1
ATOM 2675 O O . HIS A 1 326 ? 15.995 8.373 -31.481 1.00 92.19 326 HIS A O 1
ATOM 2681 N N . LYS A 1 327 ? 13.980 7.897 -30.612 1.00 91.88 327 LYS A N 1
ATOM 2682 C CA . LYS A 1 327 ? 13.360 9.148 -31.082 1.00 91.88 327 LYS A CA 1
ATOM 2683 C C . LYS A 1 327 ? 14.034 10.391 -30.502 1.00 91.88 327 LYS A C 1
ATOM 2685 O O . LYS A 1 327 ? 14.005 11.434 -31.155 1.00 91.88 327 LYS A O 1
ATOM 2690 N N . LEU A 1 328 ? 14.666 10.292 -29.329 1.00 87.50 328 LEU A N 1
ATOM 2691 C CA . LEU A 1 328 ? 15.412 11.398 -28.717 1.00 87.50 328 LEU A CA 1
ATOM 2692 C C . LEU A 1 328 ? 16.663 11.786 -29.516 1.00 87.50 328 LEU A C 1
ATOM 2694 O O . LEU A 1 328 ? 17.102 12.929 -29.443 1.00 87.50 328 LEU A O 1
ATOM 2698 N N . LEU A 1 329 ? 17.203 10.878 -30.327 1.00 85.38 329 LEU A N 1
ATOM 2699 C CA . LEU A 1 329 ? 18.390 11.131 -31.148 1.00 85.38 329 LEU A CA 1
ATOM 2700 C C . LEU A 1 329 ? 18.041 11.630 -32.559 1.00 85.38 329 LEU A C 1
ATOM 2702 O O . LEU A 1 329 ? 18.894 12.159 -33.274 1.00 85.38 329 LEU A O 1
ATOM 2706 N N . ILE A 1 330 ? 16.773 11.508 -32.974 1.00 83.75 330 ILE A N 1
ATOM 2707 C CA . ILE A 1 330 ? 16.319 11.961 -34.293 1.00 83.75 330 ILE A CA 1
ATOM 2708 C C . ILE A 1 330 ? 16.470 13.482 -34.400 1.00 83.75 330 ILE A C 1
ATOM 2710 O O . ILE A 1 330 ? 15.962 14.231 -33.561 1.00 83.75 330 ILE A O 1
ATOM 2714 N N . GLY A 1 331 ? 17.123 13.929 -35.475 1.00 74.12 331 GLY A N 1
ATOM 2715 C CA . GLY A 1 331 ? 17.314 15.346 -35.794 1.00 74.12 331 GLY A CA 1
ATOM 2716 C C . GLY A 1 331 ? 18.572 15.975 -35.191 1.00 74.12 331 GLY A C 1
ATOM 2717 O O . GLY A 1 331 ? 18.834 17.146 -35.455 1.00 74.12 331 GLY A O 1
ATOM 2718 N N . ILE A 1 332 ? 19.366 15.219 -34.426 1.00 78.62 332 ILE A N 1
ATOM 2719 C CA . ILE A 1 332 ? 20.686 15.665 -33.974 1.00 78.62 332 ILE A CA 1
ATOM 2720 C C . ILE A 1 332 ? 21.693 15.375 -35.093 1.00 78.62 332 ILE A C 1
ATOM 2722 O O . ILE A 1 332 ? 21.937 14.222 -35.449 1.00 78.62 332 ILE A O 1
ATOM 2726 N N . ASP A 1 333 ? 22.256 16.427 -35.690 1.00 75.06 333 ASP A N 1
ATOM 2727 C CA . ASP A 1 333 ? 23.271 16.288 -36.737 1.00 75.06 333 ASP A CA 1
ATOM 2728 C C . ASP A 1 333 ? 24.668 16.146 -36.123 1.00 75.06 333 ASP A C 1
ATOM 2730 O O . ASP A 1 333 ? 25.411 17.116 -35.972 1.00 75.06 333 ASP A O 1
ATOM 2734 N N . TYR A 1 334 ? 25.025 14.903 -35.799 1.00 71.31 334 TYR A N 1
ATOM 2735 C CA . TYR A 1 334 ? 26.329 14.522 -35.246 1.00 71.31 334 TYR A CA 1
ATOM 2736 C C . TYR A 1 334 ? 27.516 14.772 -36.190 1.00 71.31 334 TYR A C 1
ATOM 2738 O O . TYR A 1 334 ? 28.663 14.579 -35.797 1.00 71.31 334 TYR A O 1
ATOM 2746 N N . LYS A 1 335 ? 27.267 15.128 -37.458 1.00 68.56 335 LYS A N 1
ATOM 2747 C CA . LYS A 1 335 ? 28.308 15.352 -38.473 1.00 68.56 335 LYS A CA 1
ATOM 2748 C C . LYS A 1 335 ? 28.378 16.806 -38.927 1.00 68.56 335 LYS A C 1
ATOM 2750 O O . LYS A 1 335 ? 29.148 17.117 -39.844 1.00 68.56 335 LYS A O 1
ATOM 2755 N N . ASN A 1 336 ? 27.603 17.693 -38.305 1.00 70.06 336 ASN A N 1
ATOM 2756 C CA . ASN A 1 336 ? 27.616 19.101 -38.645 1.00 70.06 336 ASN A CA 1
ATOM 2757 C C . ASN A 1 336 ? 28.939 19.740 -38.214 1.00 70.06 336 ASN A C 1
ATOM 2759 O O . ASN A 1 336 ? 29.142 20.035 -37.043 1.00 70.06 336 ASN A O 1
ATOM 2763 N N . LYS A 1 337 ? 29.823 20.014 -39.177 1.00 62.25 337 LYS A N 1
ATOM 2764 C CA . LYS A 1 337 ? 31.113 20.683 -38.930 1.00 62.25 337 LYS A CA 1
ATOM 2765 C C . LYS A 1 337 ? 30.982 22.114 -38.388 1.00 62.25 337 LYS A C 1
ATOM 2767 O O . LYS A 1 337 ? 31.992 22.684 -37.993 1.00 62.25 337 LYS A O 1
ATOM 2772 N N . ASN A 1 338 ? 29.781 22.696 -38.415 1.00 67.88 338 ASN A N 1
ATOM 2773 C CA . ASN A 1 338 ? 29.523 24.054 -37.937 1.00 67.88 338 ASN A CA 1
ATOM 2774 C C . ASN A 1 338 ? 29.072 24.109 -36.470 1.00 67.88 338 ASN A C 1
ATOM 2776 O O . ASN A 1 338 ? 28.950 25.213 -35.950 1.00 67.88 338 ASN A O 1
ATOM 2780 N N . LYS A 1 339 ? 28.799 22.965 -35.829 1.00 70.88 339 LYS A N 1
ATOM 2781 C CA . LYS A 1 339 ? 28.506 22.890 -34.392 1.00 70.88 339 LYS A CA 1
ATOM 2782 C C . LYS A 1 339 ? 29.709 22.316 -33.662 1.00 70.88 339 LYS A C 1
ATOM 2784 O O . LYS A 1 339 ? 30.321 21.366 -34.153 1.00 70.88 339 LYS A O 1
ATOM 2789 N N . SER A 1 340 ? 30.055 22.890 -32.514 1.00 79.56 340 SER A N 1
ATOM 2790 C CA . SER A 1 340 ? 31.051 22.273 -31.637 1.00 79.56 340 SER A CA 1
ATOM 2791 C C . SER A 1 340 ? 30.501 20.960 -31.068 1.00 79.56 340 SER A C 1
ATOM 2793 O O . SER A 1 340 ? 29.287 20.750 -30.999 1.00 79.56 340 SER A O 1
ATOM 2795 N N . GLU A 1 341 ? 31.393 20.056 -30.665 1.00 80.12 341 GLU A N 1
ATOM 2796 C CA . GLU A 1 341 ? 30.990 18.830 -29.964 1.00 80.12 341 GLU A CA 1
ATOM 2797 C C . GLU A 1 341 ? 30.221 19.163 -28.674 1.00 80.12 341 GLU A C 1
ATOM 2799 O O . GLU A 1 341 ? 29.218 18.513 -28.380 1.00 80.12 341 GLU A O 1
ATOM 2804 N N . ASP A 1 342 ? 30.614 20.237 -27.983 1.00 82.25 342 ASP A N 1
ATOM 2805 C CA . ASP A 1 342 ? 29.959 20.726 -26.766 1.00 82.25 342 ASP A CA 1
ATOM 2806 C C . ASP A 1 342 ? 28.494 21.125 -27.013 1.00 82.25 342 ASP A C 1
ATOM 2808 O O . ASP A 1 342 ? 27.613 20.696 -26.274 1.00 82.25 342 ASP A O 1
ATOM 2812 N N . GLU A 1 343 ? 28.190 21.841 -28.103 1.00 82.75 343 GLU A N 1
ATOM 2813 C CA . GLU A 1 343 ? 26.810 22.223 -28.455 1.00 82.75 343 GLU A CA 1
ATOM 2814 C C . GLU A 1 343 ? 25.911 21.006 -28.735 1.00 82.75 343 GLU A C 1
ATOM 2816 O O . GLU A 1 343 ? 24.700 21.031 -28.495 1.00 82.75 343 GLU A O 1
ATOM 2821 N N . ILE A 1 344 ? 26.482 19.927 -29.281 1.00 82.06 344 ILE A N 1
ATOM 2822 C CA . ILE A 1 344 ? 25.751 18.681 -29.545 1.00 82.06 344 ILE A CA 1
ATOM 2823 C C . ILE A 1 344 ? 25.483 17.935 -28.234 1.00 82.06 344 ILE A C 1
ATOM 2825 O O . ILE A 1 344 ? 24.389 17.392 -28.054 1.00 82.06 344 ILE A O 1
ATOM 2829 N N . ILE A 1 345 ? 26.462 17.918 -27.326 1.00 84.75 345 ILE A N 1
ATOM 2830 C CA . ILE A 1 345 ? 26.337 17.304 -26.001 1.00 84.75 345 ILE A CA 1
ATOM 2831 C C . ILE A 1 345 ? 25.301 18.055 -25.161 1.00 84.75 345 ILE A C 1
ATOM 2833 O O . ILE A 1 345 ? 24.430 17.408 -24.584 1.00 84.75 345 ILE A O 1
ATOM 2837 N N . GLU A 1 346 ? 25.333 19.390 -25.144 1.00 86.00 346 GLU A N 1
ATOM 2838 C CA . GLU A 1 346 ? 24.356 20.222 -24.428 1.00 86.00 346 GLU A CA 1
ATOM 2839 C C . GLU A 1 346 ? 22.926 19.964 -24.916 1.00 86.00 346 GLU A C 1
ATOM 2841 O O . GLU A 1 346 ? 22.033 19.705 -24.110 1.00 86.00 346 GLU A O 1
ATOM 2846 N N . LEU A 1 347 ? 22.715 19.940 -26.238 1.00 86.12 347 LEU A N 1
ATOM 2847 C CA . LEU A 1 347 ? 21.405 19.653 -26.825 1.00 86.12 347 LEU A CA 1
ATOM 2848 C C . LEU A 1 347 ? 20.901 18.251 -26.451 1.00 86.12 347 LEU A C 1
ATOM 2850 O O . LEU A 1 347 ? 19.713 18.058 -26.178 1.00 86.12 347 LEU A O 1
ATOM 2854 N N . LEU A 1 348 ? 21.790 17.253 -26.476 1.00 86.50 348 LEU A N 1
ATOM 2855 C CA . LEU A 1 348 ? 21.448 15.889 -26.089 1.00 86.50 348 LEU A CA 1
ATOM 2856 C C . LEU A 1 348 ? 21.080 15.825 -24.605 1.00 86.50 348 LEU A C 1
ATOM 2858 O O . LEU A 1 348 ? 20.053 15.234 -24.277 1.00 86.50 348 LEU A O 1
ATOM 2862 N N . PHE A 1 349 ? 21.889 16.447 -23.744 1.00 88.00 349 PHE A N 1
ATOM 2863 C CA . PHE A 1 349 ? 21.678 16.506 -22.300 1.00 88.00 349 PHE A CA 1
ATOM 2864 C C . PHE A 1 349 ? 20.333 17.155 -21.963 1.00 88.00 349 PHE A C 1
ATOM 2866 O O . PHE A 1 349 ? 19.515 16.547 -21.274 1.00 88.00 349 PHE A O 1
ATOM 2873 N N . GLU A 1 350 ? 20.046 18.332 -22.525 1.00 88.56 350 GLU A N 1
ATOM 2874 C CA . GLU A 1 350 ? 18.762 19.015 -22.343 1.00 88.56 350 GLU A CA 1
ATOM 2875 C C . GLU A 1 350 ? 17.595 18.105 -22.746 1.00 88.56 350 GLU A C 1
ATOM 2877 O O . GLU A 1 350 ? 16.633 17.931 -21.995 1.00 88.56 350 GLU A O 1
ATOM 2882 N N . ARG A 1 351 ? 17.690 17.459 -23.914 1.00 89.38 351 ARG A N 1
ATOM 2883 C CA . ARG A 1 351 ? 16.611 16.620 -24.438 1.00 89.38 351 ARG A CA 1
ATOM 2884 C C . ARG A 1 351 ? 16.352 15.384 -23.581 1.00 89.38 351 ARG A C 1
ATOM 2886 O O . ARG A 1 351 ? 15.185 15.051 -23.370 1.00 89.38 351 ARG A O 1
ATOM 2893 N N . VAL A 1 352 ? 17.397 14.710 -23.092 1.00 90.62 352 VAL A N 1
ATOM 2894 C CA . VAL A 1 352 ? 17.224 13.540 -22.214 1.00 90.62 352 VAL A CA 1
ATOM 2895 C C . VAL A 1 352 ? 16.720 13.941 -20.831 1.00 90.62 352 VAL A C 1
ATOM 2897 O O . VAL A 1 352 ? 15.855 13.252 -20.303 1.00 90.62 352 VAL A O 1
ATOM 2900 N N . VAL A 1 353 ? 17.167 15.071 -20.272 1.00 89.06 353 VAL A N 1
ATOM 2901 C CA . VAL A 1 353 ? 16.691 15.568 -18.969 1.00 89.06 353 VAL A CA 1
ATOM 2902 C C . VAL A 1 353 ? 15.218 15.968 -19.039 1.00 89.06 353 VAL A C 1
ATOM 2904 O O . VAL A 1 353 ? 14.424 15.552 -18.195 1.00 89.06 353 VAL A O 1
ATOM 2907 N N . VAL A 1 354 ? 14.823 16.719 -20.073 1.00 89.06 354 VAL A N 1
ATOM 2908 C CA . VAL A 1 354 ? 13.426 17.136 -20.268 1.00 89.06 354 VAL A CA 1
ATOM 2909 C C . VAL A 1 354 ? 12.513 15.931 -20.501 1.00 89.06 354 VAL A C 1
ATOM 2911 O O . VAL A 1 354 ? 11.406 15.897 -19.961 1.00 89.06 354 VAL A O 1
ATOM 2914 N N . ASP A 1 355 ? 12.946 14.939 -21.288 1.00 89.31 355 ASP A N 1
ATOM 2915 C CA . ASP A 1 355 ? 12.182 13.699 -21.468 1.00 89.31 355 ASP A CA 1
ATOM 2916 C C . ASP A 1 355 ? 12.067 12.916 -20.160 1.00 89.31 355 ASP A C 1
ATOM 2918 O O . ASP A 1 355 ? 10.975 12.480 -19.799 1.00 89.31 355 ASP A O 1
ATOM 2922 N N . TYR A 1 356 ? 13.169 12.785 -19.423 1.00 88.69 356 TYR A N 1
ATOM 2923 C CA . TYR A 1 356 ? 13.193 12.052 -18.168 1.00 88.69 356 TYR A CA 1
ATOM 2924 C C . TYR A 1 356 ? 12.209 12.638 -17.156 1.00 88.69 356 TYR A C 1
ATOM 2926 O O . TYR A 1 356 ? 11.375 11.908 -16.627 1.00 88.69 356 TYR A O 1
ATOM 2934 N N . GLN A 1 357 ? 12.227 13.957 -16.958 1.00 85.06 357 GLN A N 1
ATOM 2935 C CA . GLN A 1 357 ? 11.312 14.641 -16.040 1.00 85.06 357 GLN A CA 1
ATOM 2936 C C . GLN A 1 357 ? 9.842 14.519 -16.464 1.00 85.06 357 GLN A C 1
ATOM 2938 O O . GLN A 1 357 ? 8.975 14.345 -15.616 1.00 85.06 357 GLN A O 1
ATOM 2943 N N . LYS A 1 358 ? 9.541 14.597 -17.767 1.00 83.62 358 LYS A N 1
ATOM 2944 C CA . LYS A 1 358 ? 8.151 14.608 -18.262 1.00 83.62 358 LYS A CA 1
ATOM 2945 C C . LYS A 1 358 ? 7.538 13.225 -18.458 1.00 83.62 358 LYS A C 1
ATOM 2947 O O . LYS A 1 358 ? 6.316 13.090 -18.392 1.00 83.62 358 LYS A O 1
ATOM 2952 N N . ASN A 1 359 ? 8.355 12.231 -18.796 1.00 83.81 359 ASN A N 1
ATOM 2953 C CA . ASN A 1 359 ? 7.879 10.942 -19.291 1.00 83.81 359 ASN A CA 1
ATOM 2954 C C . ASN A 1 359 ? 8.382 9.746 -18.481 1.00 83.81 359 ASN A C 1
ATOM 2956 O O . ASN A 1 359 ? 7.693 8.734 -18.481 1.00 83.81 359 ASN A O 1
ATOM 2960 N N . VAL A 1 360 ? 9.546 9.829 -17.823 1.00 84.44 360 VAL A N 1
ATOM 2961 C CA . VAL A 1 360 ? 10.162 8.679 -17.130 1.00 84.44 360 VAL A CA 1
ATOM 2962 C C . VAL A 1 360 ? 9.964 8.749 -15.615 1.00 84.44 360 VAL A C 1
ATOM 2964 O O . VAL A 1 360 ? 9.510 7.776 -15.019 1.00 84.44 360 VAL A O 1
ATOM 2967 N N . LEU A 1 361 ? 10.243 9.899 -14.996 1.00 79.12 361 LEU A N 1
ATOM 2968 C CA . LEU A 1 361 ? 10.037 10.163 -13.567 1.00 79.12 361 LEU A CA 1
ATOM 2969 C C . LEU A 1 361 ? 8.585 10.588 -13.273 1.00 79.12 361 LEU A C 1
ATOM 2971 O O . LEU A 1 361 ? 8.330 11.456 -12.444 1.00 79.12 361 LEU A O 1
ATOM 2975 N N . THR A 1 362 ? 7.610 10.017 -13.977 1.00 67.31 362 THR A N 1
ATOM 2976 C CA . THR A 1 362 ? 6.200 10.316 -13.713 1.00 67.31 362 THR A CA 1
ATOM 2977 C C . THR A 1 362 ? 5.726 9.521 -12.507 1.00 67.31 362 THR A C 1
ATOM 2979 O O . THR A 1 362 ? 5.717 8.291 -12.540 1.00 67.31 362 THR A O 1
ATOM 2982 N N . SER A 1 363 ? 5.303 10.223 -11.457 1.00 64.12 363 SER A N 1
ATOM 2983 C CA . SER A 1 363 ? 4.566 9.630 -10.341 1.00 64.12 363 SER A CA 1
ATOM 2984 C C . SER A 1 363 ? 3.071 9.602 -10.661 1.00 64.12 363 SER A C 1
ATOM 2986 O O . SER A 1 363 ? 2.549 10.507 -11.309 1.00 64.12 363 SER A O 1
ATOM 2988 N N . ILE A 1 364 ? 2.352 8.604 -10.144 1.00 62.44 364 ILE A N 1
ATOM 2989 C CA . ILE A 1 364 ? 0.874 8.585 -10.151 1.00 62.44 364 ILE A CA 1
ATOM 2990 C C . ILE A 1 364 ? 0.289 9.821 -9.459 1.00 62.44 364 ILE A C 1
ATOM 2992 O O . ILE A 1 364 ? -0.829 10.223 -9.763 1.00 62.44 364 ILE A O 1
ATOM 2996 N N . VAL A 1 365 ? 1.035 10.396 -8.513 1.00 52.09 365 VAL A N 1
ATOM 2997 C CA . VAL A 1 365 ? 0.594 11.488 -7.631 1.00 52.09 365 VAL A CA 1
ATOM 2998 C C . VAL A 1 365 ? 0.984 12.866 -8.188 1.00 52.09 365 VAL A C 1
ATOM 3000 O O . VAL A 1 365 ? 0.883 13.867 -7.489 1.00 52.09 365 VAL A O 1
ATOM 3003 N N . ASP A 1 366 ? 1.452 12.950 -9.435 1.00 53.69 366 ASP A N 1
ATOM 3004 C CA . ASP A 1 366 ? 1.833 14.232 -10.025 1.00 53.69 366 ASP A CA 1
ATOM 3005 C C . ASP A 1 366 ? 0.586 15.114 -10.239 1.00 53.69 366 ASP A C 1
ATOM 3007 O O . ASP A 1 366 ? -0.323 14.764 -10.995 1.00 53.69 366 ASP A O 1
ATOM 3011 N N . SER A 1 367 ? 0.509 16.244 -9.529 1.00 45.47 367 SER A N 1
ATOM 3012 C CA . SER A 1 367 ? -0.673 17.121 -9.470 1.00 45.47 367 SER A CA 1
ATOM 3013 C C . SER A 1 367 ? -1.053 17.728 -10.824 1.00 45.47 367 SER A C 1
ATOM 3015 O O . SER A 1 367 ? -2.202 18.126 -11.018 1.00 45.47 367 SER A O 1
ATOM 3017 N N . ASP A 1 368 ? -0.107 17.755 -11.767 1.00 48.94 368 ASP A N 1
ATOM 3018 C CA . ASP A 1 368 ? -0.285 18.264 -13.130 1.00 48.94 368 ASP A CA 1
ATOM 3019 C C . ASP A 1 368 ? -0.608 17.158 -14.155 1.00 48.94 368 ASP A C 1
ATOM 3021 O O . ASP A 1 368 ? -0.843 17.433 -15.343 1.00 48.94 368 ASP A O 1
ATOM 3025 N N . ALA A 1 369 ? -0.641 15.890 -13.731 1.00 54.06 369 ALA A N 1
ATOM 3026 C CA . ALA A 1 369 ? -0.888 14.771 -14.625 1.00 54.06 369 ALA A CA 1
ATOM 3027 C C . ALA A 1 369 ? -2.355 14.733 -15.075 1.00 54.06 369 ALA A C 1
ATOM 3029 O O . ALA A 1 369 ? -3.258 14.286 -14.372 1.00 54.06 369 ALA A O 1
ATOM 3030 N N . LYS A 1 370 ? -2.591 15.106 -16.338 1.00 60.97 370 LYS A N 1
ATOM 3031 C CA . LYS A 1 370 ? -3.888 14.931 -17.025 1.00 60.97 370 LYS A CA 1
ATOM 3032 C C . LYS A 1 370 ? -4.310 13.460 -17.195 1.00 60.97 370 LYS A C 1
ATOM 3034 O O . LYS A 1 370 ? -5.384 13.205 -17.732 1.00 60.97 370 LYS A O 1
ATOM 3039 N N . ALA A 1 371 ? -3.453 12.503 -16.831 1.00 69.06 371 ALA A N 1
ATOM 3040 C CA . ALA A 1 371 ? -3.689 11.074 -16.996 1.00 69.06 371 ALA A CA 1
ATOM 3041 C C . ALA A 1 371 ? -2.892 10.247 -15.978 1.00 69.06 371 ALA A C 1
ATOM 3043 O O . ALA A 1 371 ? -1.723 10.529 -15.725 1.00 69.06 371 ALA A O 1
ATOM 3044 N N . ILE A 1 372 ? -3.506 9.171 -15.484 1.00 77.56 372 ILE A N 1
ATOM 3045 C CA . ILE A 1 372 ? -2.865 8.181 -14.611 1.00 77.56 372 ILE A CA 1
ATOM 3046 C C . ILE A 1 372 ? -2.006 7.255 -15.479 1.00 77.56 372 ILE A C 1
ATOM 3048 O O . ILE A 1 372 ? -2.526 6.467 -16.283 1.00 77.56 372 ILE A O 1
ATOM 3052 N N . LYS A 1 373 ? -0.685 7.375 -15.345 1.00 83.56 373 LYS A N 1
ATOM 3053 C CA . LYS A 1 373 ? 0.305 6.594 -16.097 1.00 83.56 373 LYS A CA 1
ATOM 3054 C C . LYS A 1 373 ? 0.935 5.516 -15.222 1.00 83.56 373 LYS A C 1
ATOM 3056 O O . LYS A 1 373 ? 1.032 5.671 -14.008 1.00 83.56 373 LYS A O 1
ATOM 3061 N N . ASP A 1 374 ? 1.353 4.439 -15.873 1.00 89.31 374 ASP A N 1
ATOM 3062 C CA . ASP A 1 374 ? 2.145 3.394 -15.235 1.00 89.31 374 ASP A CA 1
ATOM 3063 C C . ASP A 1 374 ? 3.594 3.876 -15.084 1.00 89.31 374 ASP A C 1
ATOM 3065 O O . ASP A 1 374 ? 4.067 4.715 -15.858 1.00 89.31 374 ASP A O 1
ATOM 3069 N N . SER A 1 375 ? 4.298 3.375 -14.070 1.00 91.56 375 SER A N 1
ATOM 3070 C CA . SER A 1 375 ? 5.704 3.708 -13.858 1.00 91.56 375 SER A CA 1
ATOM 3071 C C . SER A 1 375 ? 6.570 2.960 -14.864 1.00 91.56 375 SER A C 1
ATOM 3073 O O . SER A 1 375 ? 6.768 1.750 -14.739 1.00 91.56 375 SER A O 1
ATOM 3075 N N . ILE A 1 376 ? 7.142 3.690 -15.826 1.00 91.94 376 ILE A N 1
ATOM 3076 C CA . ILE A 1 376 ? 8.043 3.121 -16.838 1.00 91.94 376 ILE A CA 1
ATOM 3077 C C . ILE A 1 376 ? 9.208 2.384 -16.169 1.00 91.94 376 ILE A C 1
ATOM 3079 O O . ILE A 1 376 ? 9.546 1.271 -16.560 1.00 91.94 376 ILE A O 1
ATOM 3083 N N . ILE A 1 377 ? 9.818 2.972 -15.135 1.00 91.25 377 ILE A N 1
ATOM 3084 C CA . ILE A 1 377 ? 10.939 2.335 -14.429 1.00 91.25 377 ILE A CA 1
ATOM 3085 C C . ILE A 1 377 ? 10.475 1.033 -13.760 1.00 91.25 377 ILE A C 1
ATOM 3087 O O . ILE A 1 377 ? 11.159 0.015 -13.867 1.00 91.25 377 ILE A O 1
ATOM 3091 N N . GLY A 1 378 ? 9.295 1.037 -13.133 1.00 92.62 378 GLY A N 1
ATOM 3092 C CA . GLY A 1 378 ? 8.694 -0.163 -12.554 1.00 92.62 378 GLY A CA 1
ATOM 3093 C C . GLY A 1 378 ? 8.468 -1.276 -13.579 1.00 92.62 378 GLY A C 1
ATOM 3094 O O . GLY A 1 378 ? 8.835 -2.426 -13.338 1.00 92.62 378 GLY A O 1
ATOM 3095 N N . GLU A 1 379 ? 7.931 -0.938 -14.753 1.00 94.25 379 GLU A N 1
ATOM 3096 C CA . GLU A 1 379 ? 7.749 -1.880 -15.866 1.00 94.25 379 GLU A CA 1
ATOM 3097 C C . GLU A 1 379 ? 9.083 -2.452 -16.363 1.00 94.25 379 GLU A C 1
ATOM 3099 O O . GLU A 1 379 ? 9.194 -3.661 -16.581 1.00 94.25 379 GLU A O 1
ATOM 3104 N N . LEU A 1 380 ? 10.118 -1.615 -16.501 1.00 92.81 380 LEU A N 1
ATOM 3105 C CA . LEU A 1 380 ? 11.458 -2.048 -16.906 1.00 92.81 380 LEU A CA 1
ATOM 3106 C C . LEU A 1 380 ? 12.087 -3.003 -15.879 1.00 92.81 380 LEU A C 1
ATOM 3108 O O . LEU A 1 380 ? 12.727 -3.984 -16.271 1.00 92.81 380 LEU A O 1
ATOM 3112 N N . ILE A 1 381 ? 11.887 -2.757 -14.580 1.00 91.88 381 ILE A N 1
ATOM 3113 C CA . ILE A 1 381 ? 12.345 -3.647 -13.502 1.00 91.88 381 ILE A CA 1
ATOM 3114 C C . ILE A 1 381 ? 11.621 -4.994 -13.582 1.00 91.88 381 ILE A C 1
ATOM 3116 O O . ILE A 1 381 ? 12.278 -6.035 -13.594 1.00 91.88 381 ILE A O 1
ATOM 3120 N N . LEU A 1 382 ? 10.290 -4.998 -13.710 1.00 93.62 382 LEU A N 1
ATOM 3121 C CA . LEU A 1 382 ? 9.505 -6.233 -13.840 1.00 93.62 382 LEU A CA 1
ATOM 3122 C C . LEU A 1 382 ? 9.870 -7.020 -15.103 1.00 93.62 382 LEU A C 1
ATOM 3124 O O . LEU A 1 382 ? 10.001 -8.246 -15.060 1.00 93.62 382 LEU A O 1
ATOM 3128 N N . PHE A 1 383 ? 10.088 -6.336 -16.226 1.00 93.38 383 PHE A N 1
ATOM 3129 C CA . PHE A 1 383 ? 10.564 -6.977 -17.446 1.00 93.38 383 PHE A CA 1
ATOM 3130 C C . PHE A 1 383 ? 11.940 -7.616 -17.232 1.00 93.38 383 PHE A C 1
ATOM 3132 O O . PHE A 1 383 ? 12.128 -8.795 -17.545 1.00 93.38 383 PHE A O 1
ATOM 3139 N N . THR A 1 384 ? 12.880 -6.873 -16.642 1.00 90.44 384 THR A N 1
ATOM 3140 C CA . THR A 1 384 ? 14.223 -7.373 -16.307 1.00 90.44 384 THR A CA 1
ATOM 3141 C C . THR A 1 384 ? 14.133 -8.611 -15.419 1.00 90.44 384 THR A C 1
ATOM 3143 O O . THR A 1 384 ? 14.777 -9.623 -15.709 1.00 90.44 384 THR A O 1
ATOM 3146 N N . HIS A 1 385 ? 13.261 -8.578 -14.407 1.00 91.25 385 HIS A N 1
ATOM 3147 C CA . HIS A 1 385 ? 12.973 -9.717 -13.545 1.00 91.25 385 HIS A CA 1
ATOM 3148 C C . HIS A 1 385 ? 12.502 -10.936 -14.338 1.00 91.25 385 HIS A C 1
ATOM 3150 O O . HIS A 1 385 ? 13.061 -12.021 -14.188 1.00 91.25 385 HIS A O 1
ATOM 3156 N N . SER A 1 386 ? 11.532 -10.752 -15.236 1.00 90.94 386 SER A N 1
ATOM 3157 C CA . SER A 1 386 ? 10.944 -11.841 -16.025 1.00 90.94 386 SER A CA 1
ATOM 3158 C C . SER A 1 386 ? 11.963 -12.590 -16.900 1.00 90.94 386 SER A C 1
ATOM 3160 O O . SER A 1 386 ? 11.804 -13.790 -17.148 1.00 90.94 386 SER A O 1
ATOM 3162 N N . ILE A 1 387 ? 13.021 -11.904 -17.350 1.00 89.00 387 ILE A N 1
ATOM 3163 C CA . ILE A 1 387 ? 14.119 -12.488 -18.133 1.00 89.00 387 ILE A CA 1
ATOM 3164 C C . ILE A 1 387 ? 15.167 -13.120 -17.216 1.00 89.00 387 ILE A C 1
ATOM 3166 O O . ILE A 1 387 ? 15.575 -14.265 -17.447 1.00 89.00 387 ILE A O 1
ATOM 3170 N N . ALA A 1 388 ? 15.594 -12.387 -16.184 1.00 85.50 388 ALA A N 1
ATOM 3171 C CA . ALA A 1 388 ? 16.655 -12.806 -15.276 1.00 85.50 388 ALA A CA 1
ATOM 3172 C C . ALA A 1 388 ? 16.248 -14.014 -14.422 1.00 85.50 388 ALA A C 1
ATOM 3174 O O . ALA A 1 388 ? 17.003 -14.982 -14.361 1.00 85.50 388 ALA A O 1
ATOM 3175 N N . GLY A 1 389 ? 15.036 -14.010 -13.854 1.00 81.25 389 GLY A N 1
ATOM 3176 C CA . GLY A 1 389 ? 14.510 -15.122 -13.052 1.00 81.25 389 GLY A CA 1
ATOM 3177 C C . GLY A 1 389 ? 14.423 -16.429 -13.846 1.00 81.25 389 GLY A C 1
ATOM 3178 O O . GLY A 1 389 ? 14.783 -17.496 -13.356 1.00 81.25 389 GLY A O 1
ATOM 3179 N N . LYS A 1 390 ? 14.073 -16.349 -15.137 1.00 83.81 390 LYS A N 1
ATOM 3180 C CA . LYS A 1 390 ? 14.044 -17.508 -16.051 1.00 83.81 390 LYS A CA 1
ATOM 3181 C C . LYS A 1 390 ? 15.415 -17.874 -16.630 1.00 83.81 390 LYS A C 1
ATOM 3183 O O . LYS A 1 390 ? 15.503 -18.816 -17.418 1.00 83.81 390 LYS A O 1
ATOM 3188 N N . LYS A 1 391 ? 16.472 -17.123 -16.297 1.00 81.94 391 LYS A N 1
ATOM 3189 C CA . LYS A 1 391 ? 17.839 -17.262 -16.834 1.00 81.94 391 LYS A CA 1
ATOM 3190 C C . LYS A 1 391 ? 17.876 -17.302 -18.373 1.00 81.94 391 LYS A C 1
ATOM 3192 O O . LYS A 1 391 ? 18.734 -17.947 -18.976 1.00 81.94 391 LYS A O 1
ATOM 3197 N N . ASN A 1 392 ? 16.948 -16.605 -19.036 1.00 79.19 392 ASN A N 1
ATOM 3198 C CA . ASN A 1 392 ? 16.781 -16.641 -20.494 1.00 79.19 392 ASN A CA 1
ATOM 3199 C C . ASN A 1 392 ? 17.709 -15.637 -21.204 1.00 79.19 392 ASN A C 1
ATOM 3201 O O . ASN A 1 392 ? 17.271 -14.790 -21.978 1.00 79.19 392 ASN A O 1
ATOM 3205 N N . PHE A 1 393 ? 19.012 -15.726 -20.934 1.00 77.56 393 PHE A N 1
ATOM 3206 C CA . PHE A 1 393 ? 20.013 -14.784 -21.450 1.00 77.56 393 PHE A CA 1
ATOM 3207 C C . PHE A 1 393 ? 20.446 -15.072 -22.898 1.00 77.56 393 PHE A C 1
ATOM 3209 O O . PHE A 1 393 ? 21.101 -14.251 -23.531 1.00 77.56 393 PHE A O 1
ATOM 3216 N N . ALA A 1 394 ? 20.078 -16.235 -23.444 1.00 72.06 394 ALA A N 1
ATOM 3217 C CA . ALA A 1 394 ? 20.497 -16.682 -24.775 1.00 72.06 394 ALA A CA 1
ATOM 3218 C C . ALA A 1 394 ? 19.732 -16.016 -25.936 1.00 72.06 394 ALA A C 1
ATOM 3220 O O . ALA A 1 394 ? 20.089 -16.209 -27.098 1.00 72.06 394 ALA A O 1
ATOM 3221 N N . LYS A 1 395 ? 18.668 -15.260 -25.643 1.00 76.44 395 LYS A N 1
ATOM 3222 C CA . LYS A 1 395 ? 17.838 -14.568 -26.637 1.00 76.44 395 LYS A CA 1
ATOM 3223 C C . LYS A 1 395 ? 17.852 -13.067 -26.341 1.00 76.44 395 LYS A C 1
ATOM 3225 O O . LYS A 1 395 ? 16.957 -12.597 -25.638 1.00 76.44 395 LYS A O 1
ATOM 3230 N N . PRO A 1 396 ? 18.865 -12.322 -26.820 1.00 73.75 396 PRO A N 1
ATOM 3231 C CA . PRO A 1 396 ? 18.939 -10.891 -26.569 1.00 73.75 396 PRO A CA 1
ATOM 3232 C C . PRO A 1 396 ? 17.706 -10.202 -27.160 1.00 73.75 396 PRO A C 1
ATOM 3234 O O . PRO A 1 396 ? 17.374 -10.387 -28.329 1.00 73.75 396 PRO A O 1
ATOM 3237 N N . THR A 1 397 ? 17.019 -9.422 -26.331 1.00 79.81 397 THR A N 1
ATOM 3238 C CA . THR A 1 397 ? 15.825 -8.650 -26.710 1.00 79.81 397 THR A CA 1
ATOM 3239 C C . THR A 1 397 ? 16.174 -7.277 -27.280 1.00 79.81 397 THR A C 1
ATOM 3241 O O . THR A 1 397 ? 15.284 -6.574 -27.751 1.00 79.81 397 THR A O 1
ATOM 3244 N N . MET A 1 398 ? 17.456 -6.898 -27.240 1.00 87.12 398 MET A N 1
ATOM 3245 C CA . MET A 1 398 ? 17.971 -5.606 -27.682 1.00 87.12 398 MET A CA 1
ATOM 3246 C C . MET A 1 398 ? 19.401 -5.734 -28.230 1.00 87.12 398 MET A C 1
ATOM 3248 O O . MET A 1 398 ? 20.126 -6.673 -27.893 1.00 87.12 398 MET A O 1
ATOM 3252 N N . SER A 1 399 ? 19.812 -4.782 -29.065 1.00 91.19 399 SER A N 1
ATOM 3253 C CA . SER A 1 399 ? 21.187 -4.626 -29.549 1.00 91.19 399 SER A CA 1
ATOM 3254 C C . SER A 1 399 ? 22.039 -3.777 -28.594 1.00 91.19 399 SER A C 1
ATOM 3256 O O . SER A 1 399 ? 21.517 -3.063 -27.743 1.00 91.19 399 SER A O 1
ATOM 3258 N N . ILE A 1 400 ? 23.367 -3.788 -28.775 1.00 89.88 400 ILE A N 1
ATOM 3259 C CA . ILE A 1 400 ? 24.286 -2.913 -28.017 1.00 89.88 400 ILE A CA 1
ATOM 3260 C C . ILE A 1 400 ? 23.925 -1.435 -28.215 1.00 89.88 400 ILE A C 1
ATOM 3262 O O . ILE A 1 400 ? 23.983 -0.649 -27.273 1.00 89.88 400 ILE A O 1
ATOM 3266 N N . HIS A 1 401 ? 23.536 -1.058 -29.436 1.00 91.00 401 HIS A N 1
ATOM 3267 C CA . HIS A 1 401 ? 23.120 0.305 -29.740 1.00 91.00 401 HIS A CA 1
ATOM 3268 C C . HIS A 1 401 ? 21.871 0.692 -28.936 1.00 91.00 401 HIS A C 1
ATOM 3270 O O . HIS A 1 401 ? 21.849 1.760 -28.337 1.00 91.00 401 HIS A O 1
ATOM 3276 N N . ASP A 1 402 ? 20.878 -0.198 -28.838 1.00 93.31 402 ASP A N 1
ATOM 3277 C CA . ASP A 1 402 ? 19.686 0.036 -28.011 1.00 93.31 402 ASP A CA 1
ATOM 3278 C C . ASP A 1 402 ? 20.058 0.246 -26.540 1.00 93.31 402 ASP A C 1
ATOM 3280 O O . ASP A 1 402 ? 19.581 1.194 -25.917 1.00 93.31 402 ASP A O 1
ATOM 3284 N N . SER A 1 403 ? 20.961 -0.584 -26.004 1.00 90.50 403 SER A N 1
ATOM 3285 C CA . SER A 1 403 ? 21.439 -0.454 -24.624 1.00 90.50 403 SER A CA 1
ATOM 3286 C C . SER A 1 403 ? 22.113 0.896 -24.373 1.00 90.50 403 SER A C 1
ATOM 3288 O O . SER A 1 403 ? 21.822 1.534 -23.367 1.00 90.50 403 SER A O 1
ATOM 3290 N N . LEU A 1 404 ? 22.963 1.367 -25.295 1.00 90.25 404 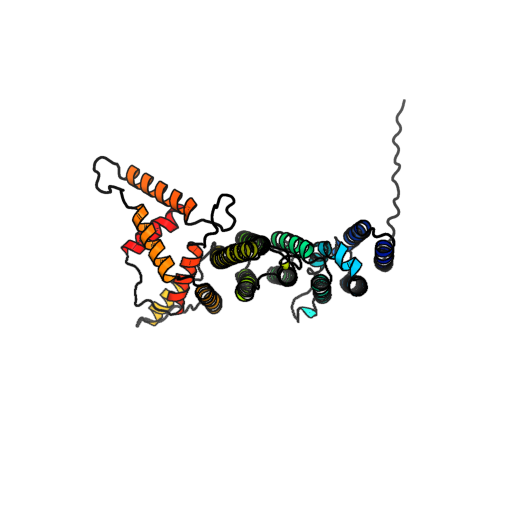LEU A N 1
ATOM 3291 C CA . LEU A 1 404 ? 23.620 2.673 -25.174 1.00 90.25 404 LEU A CA 1
ATOM 3292 C C . LEU A 1 404 ? 22.602 3.815 -25.133 1.00 90.25 404 LEU A C 1
ATOM 3294 O O . LEU A 1 404 ? 22.678 4.671 -24.256 1.00 90.25 404 LEU A O 1
ATOM 3298 N N . VAL A 1 405 ? 21.623 3.817 -26.040 1.00 90.75 405 VAL A N 1
ATOM 3299 C CA . VAL A 1 405 ? 20.611 4.882 -26.098 1.00 90.75 405 VAL A CA 1
ATOM 3300 C C . VAL A 1 405 ? 19.706 4.866 -24.863 1.00 90.75 405 VAL A C 1
ATOM 3302 O O . VAL A 1 405 ? 19.404 5.921 -24.307 1.00 90.75 405 VAL A O 1
ATOM 3305 N N . MET A 1 406 ? 19.325 3.683 -24.377 1.00 92.19 406 MET A N 1
ATOM 3306 C CA . MET A 1 406 ? 18.606 3.552 -23.107 1.00 92.19 406 MET A CA 1
ATOM 3307 C C . MET A 1 406 ? 19.427 4.077 -21.924 1.00 92.19 406 MET A C 1
ATOM 3309 O O . MET A 1 406 ? 18.886 4.779 -21.073 1.00 92.19 406 MET A O 1
ATOM 3313 N N . THR A 1 407 ? 20.726 3.772 -21.874 1.00 89.38 407 THR A N 1
ATOM 3314 C CA . THR A 1 407 ? 21.634 4.282 -20.840 1.00 89.38 407 THR A CA 1
ATOM 3315 C C . THR A 1 407 ? 21.695 5.807 -20.853 1.00 89.38 407 THR A C 1
ATOM 3317 O O . THR A 1 407 ? 21.586 6.413 -19.790 1.00 89.38 407 THR A O 1
ATOM 3320 N N . LEU A 1 408 ? 21.791 6.436 -22.030 1.00 89.25 408 LEU A N 1
ATOM 3321 C CA . LEU A 1 408 ? 21.744 7.899 -22.146 1.00 89.25 408 LEU A CA 1
ATOM 3322 C C . LEU A 1 408 ? 20.433 8.468 -21.585 1.00 89.25 408 LEU A C 1
ATOM 3324 O O . LEU A 1 408 ? 20.446 9.490 -20.911 1.00 89.25 408 LEU A O 1
ATOM 3328 N N . ARG A 1 409 ? 19.305 7.797 -21.836 1.00 90.81 409 ARG A N 1
ATOM 3329 C CA . ARG A 1 409 ? 17.983 8.242 -21.381 1.00 90.81 409 ARG A CA 1
ATOM 3330 C C . ARG A 1 409 ? 17.747 8.050 -19.879 1.00 90.81 409 ARG A C 1
ATOM 3332 O O . ARG A 1 409 ? 17.020 8.839 -19.289 1.00 90.81 409 ARG A O 1
ATOM 3339 N N . LEU A 1 410 ? 18.303 6.998 -19.274 1.00 88.88 410 LEU A N 1
ATOM 3340 C CA . LEU A 1 410 ? 18.040 6.635 -17.874 1.00 88.88 410 LEU A CA 1
ATOM 3341 C C . LEU A 1 410 ? 19.104 7.137 -16.899 1.00 88.88 410 LEU A C 1
ATOM 3343 O O . LEU A 1 410 ? 18.751 7.580 -15.815 1.00 88.88 410 LEU A O 1
ATOM 3347 N N . ILE A 1 411 ? 20.387 7.045 -17.259 1.00 85.00 411 ILE A N 1
ATOM 3348 C CA . ILE A 1 411 ? 21.493 7.293 -16.322 1.00 85.00 411 ILE A CA 1
ATOM 3349 C C . ILE A 1 411 ? 21.892 8.765 -16.313 1.00 85.00 411 ILE A C 1
ATOM 3351 O O . ILE A 1 411 ? 22.045 9.334 -15.240 1.00 85.00 411 ILE A O 1
ATOM 3355 N N . ILE A 1 412 ? 22.029 9.399 -17.484 1.00 84.19 412 ILE A N 1
ATOM 3356 C CA . ILE A 1 412 ? 22.490 10.797 -17.564 1.00 84.19 412 ILE A CA 1
ATOM 3357 C C . ILE A 1 412 ? 21.618 11.752 -16.737 1.00 84.19 412 ILE A C 1
ATOM 3359 O O . ILE A 1 412 ? 22.191 12.550 -16.010 1.00 84.19 412 ILE A O 1
ATOM 3363 N N . PRO A 1 413 ? 20.274 11.680 -16.773 1.00 83.81 413 PRO A N 1
ATOM 3364 C CA . PRO A 1 413 ? 19.439 12.582 -15.977 1.00 83.81 413 PRO A CA 1
ATOM 3365 C C . PRO A 1 413 ? 19.521 12.364 -14.458 1.00 83.81 413 PRO A C 1
ATOM 3367 O O . PRO A 1 413 ? 18.984 13.177 -13.709 1.00 83.81 413 PRO A O 1
ATOM 3370 N N . GLN A 1 414 ? 20.104 11.247 -14.010 1.00 74.25 414 GLN A N 1
ATOM 3371 C CA . GLN A 1 414 ? 20.260 10.888 -12.596 1.00 74.25 414 GLN A CA 1
ATOM 3372 C C . GLN A 1 414 ? 21.661 11.207 -12.047 1.00 74.25 414 GLN A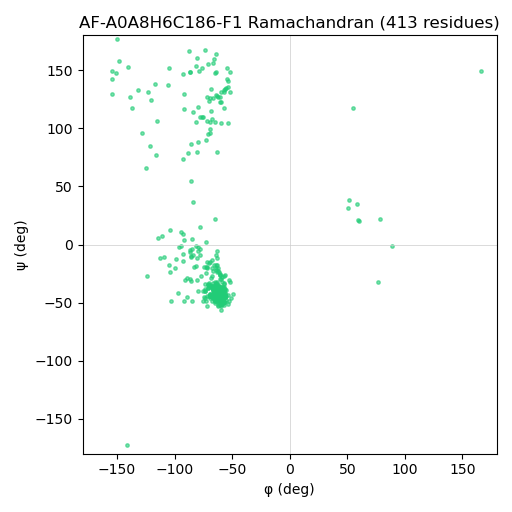 C 1
ATOM 3374 O O . GLN A 1 414 ? 21.855 11.130 -10.833 1.00 74.25 414 GLN A O 1
ATOM 3379 N N . MET A 1 415 ? 22.625 11.508 -12.926 1.00 65.19 415 MET A N 1
ATOM 3380 C CA . MET A 1 415 ? 23.971 11.981 -12.580 1.00 65.19 415 MET A CA 1
ATOM 3381 C C . MET A 1 415 ? 23.966 13.492 -12.385 1.00 65.19 415 MET A C 1
ATOM 3383 O O . MET A 1 415 ? 24.703 13.946 -11.481 1.00 65.19 415 MET A O 1
#

Secondary structure (DSSP, 8-state):
--------------PPP-HHHHHHHHHHHHHHHHHH--HHHHHHHHHHHHS-GGGS-HHHHHHHHHHHHHHHHH-HHHHHHHTTTHHHHHGGGG--S---SS-GGGSTTHHHHHHHHHHHHHHS-HHHHHHHHHHHHHH------TTS-HHHHHHHHHHHHHHHHHHHHHHHTT---S-HHHHHHHHHHHHHHHHHHHHHTT--HHHHHHHHHHHHHHHHH--PPPPPGGGGGS-HHHHHHHHHHHHHHHHHHHHHHHHHHHHHHTTT---SHHHHHHHHHHHHSSSPP--------HHHHHHHHHHHHTT--HHHHHHHHHHHHHHTTTT--TT-TTS-HHHHHHHHHHHHHHHIIIIIS--TT-TT-SS----HHHHHHHHHHHHHTTT-TTS-SS-HHHHHHHHHHHTGGG-

pLDDT: mean 87.07, std 12.97, range [28.48, 97.88]

Sequence (415 aa):
MSETDHSETSESTIEPFQFEKVMENLESGAQDALQSKDFLSYSTLLDIYLNDPTKYSNEEKEQLLGHILTILSENKQLTYEIGWDLPQLLILYVDSDYEFNGPIRDSPGVYKILKIFENLAINGNHKELFLKSCELLNDLELSQDEDIELLKRENFFEIKLYCVFELIDACLKKIHTLYPSRFLAMTVSSFNNLMFKLTKQHGSLGNYHFVMKRVYSFCRNYISPPLPTNAKEMPQEELDKIVKDEEYLQRRLLTGFLTQVIYLANINGTEGYSIEHFSWLQQQSKSKIKFVFERDGAFCDRFVELASSFDIDLLKCFQGFITDSHKLLIGIDYKNKNKSEDEIIELLFERVVVDYQKNVLTSIVDSDAKAIKDSIIGELILFTHSIAGKKNFAKPTMSIHDSLVMTLRLIIPQM

Solvent-accessible surface area (backbone atoms only — not comparable to full-atom values): 23613 Å² total; per-residue (Å²): 132,86,81,89,80,87,82,78,74,77,81,72,78,76,72,78,90,50,72,66,58,54,53,52,48,55,53,51,38,50,54,48,19,69,74,71,66,44,50,63,64,39,48,52,50,49,49,74,68,44,68,55,59,85,84,45,54,64,69,52,43,38,52,51,44,48,48,53,40,48,55,41,70,76,32,47,69,59,24,31,77,46,37,37,61,45,60,74,42,51,55,59,41,52,66,68,91,65,81,75,88,61,66,70,71,75,31,58,36,40,54,43,51,54,52,38,49,52,47,35,50,70,45,24,38,35,61,58,32,26,53,42,31,38,52,50,45,49,70,57,67,73,67,82,60,78,89,50,59,66,69,58,38,49,53,46,41,52,51,49,52,48,57,41,48,55,41,32,58,48,11,49,58,65,34,60,38,84,60,51,38,62,59,52,50,47,50,51,49,22,51,52,50,31,48,52,50,39,67,73,68,70,58,55,74,63,56,53,53,53,53,50,52,51,51,51,51,46,65,75,66,64,64,84,37,43,68,37,88,67,59,78,78,51,60,64,73,60,51,55,49,45,52,54,55,38,52,52,47,40,51,38,50,49,53,15,45,58,20,39,51,51,32,51,74,38,70,91,49,75,86,44,64,68,54,31,51,50,23,51,53,42,68,73,40,97,56,84,78,86,64,87,52,81,68,89,52,73,65,59,52,52,52,46,53,50,38,48,75,72,70,51,56,41,67,59,52,49,53,48,51,49,55,55,38,54,57,75,55,63,90,65,69,91,77,48,87,88,54,56,71,64,61,53,49,52,53,51,50,52,54,29,37,55,45,28,61,71,66,46,68,47,57,73,81,44,91,84,56,94,62,75,48,60,19,53,60,14,41,48,49,44,37,50,44,63,38,56,78,66,65,53,73,90,62,75,92,66,53,73,68,50,53,51,43,45,44,53,45,61,49,58,67,73,109

InterPro domains:
  IPR013877 YAP-binding/ALF4/Glomulin [PF08568] (22-415)
  IPR040347 YAP1-binding protein 1/2 [PTHR28020] (24-414)

Mean predicted aligned error: 8.15 Å